Protein AF-0000000084639368 (afdb_homodimer)

Nearest PDB structures (foldseek):
  9b7y-assembly1_D  TM=9.014E-01  e=2.355E-37  Mycobacterium tuberculosis H37Rv
  6yj2-assembly1_A  TM=8.966E-01  e=6.363E-07  Mycobacterium tuberculosis H37Rv
  6yj2-assembly2_C  TM=8.628E-01  e=1.977E-06  Mycobacterium tuberculosis H37Rv
  4g12-assembly1_A  TM=8.521E-01  e=1.603E-05  Mycobacterium tuberculosis
  3him-assembly1_A  TM=7.710E-01  e=4.407E-04  Rhodococcus jostii

InterPro domains:
  IPR001647 DNA-binding HTH domain, TetR-type [PF00440] (1-29)
  IPR001647 DNA-binding HTH domain, TetR-type [PF00440] (187-233)
  IPR001647 DNA-binding HTH domain, TetR-type [PR00455] (187-200)
  IPR001647 DNA-binding HTH domain, TetR-type [PR00455] (208-231)
  IPR001647 DNA-binding HTH domain, TetR-type [PS50977] (1-37)
  IPR001647 DNA-binding HTH domain, TetR-type [PS50977] (181-241)
  IPR009057 Homedomain-like superfamily [SSF46689] (1-39)
  IPR009057 Homedomain-like superfamily [SSF46689] (183-251)
  IPR041490 HTH-type transcriptional repressor KstR2, C-terminal [PF17932] (254-338)
  IPR050109 HTH-type, TetR-like transcriptional regulator [PTHR30055] (1-151)

Foldseek 3Di:
DCLLCVLVVHHPVVLVVPAVDPQRSLLVLLVVLLVQLVVLQVPDDPDDHRDQAACLVSLLSNLVSLVVSLSSLLVCLARVLSHALVSVVVSVVSLVVSLVSLLSNLCNNPPDDDPLLSSLLSLLLVLLSSLSNVDDFDDDPVVSSVLSSLLSVLLSPQDFDDDWDFQDPVRVVVPVCVVDPDLLSLLLLLLLVCCLNNNLVVDALCNSCVSSVHDDPPSCVNPVGSLRSLLVLLVVLLVQLVVQLVVLVVVDDDLVSSLLSNLLSLLVSCLVCLSSLSCCSRVLVVHDPVSSVVSVVSVVVSLVSLLVSLCVVPVVQDSSSLSSLSSSLSSSSSVQSNVVSSSRTPPSSVSSSSSSVSSNNSVD/DCLLCVLVVHHPVVLVVPAVDPQRSLLVLLVVLLVQLVVLQVPDDPDDRRDQAACLVSLLSNLVSLVVSLSSLLVCLARVLSHALVSVVVSVVSLVVSLVSLLSNLCNNPPDDDPLLSSLLSLLLVLLSSLSNVDDFDDDPVVSSVLSSLLSVLLSPQDFDDDWDFQDPVRVVVPVCPPQPDLLSLLLLLLLVCCLNNNLVVDALCNSCVSSVHDDPVSCVNPVGSLRSLLVLLVVLLVQLVVQLVVLVVVDDDLVSSLLSNLLSLLVSCLVCLSSLSCCSRVLVVHDPVSSVVSVVSVVVSLVSLLVSLCVVPVVQDSSSLSSLSSSLSSSSSVQSNVVSSSRTPPSSVSSSSSSVSSNNSVD

Secondary structure (DSSP, 8-state):
-HHHHHHTTS-HHHHHHH-SSHHHHHHHHHHHHHHHHHHHH--STT-SS-----HHHHHHHHHHHHHHHHHHHHHHHHHGGGS-HHHHHHHHHHHHHHHHHHHHHHHHHSTT--HHHHHHHHHHHHHHHHGGGG------HHHHHHHHHHHHHHHHHPPP-S---B--TTT----GGGG--SHHHHHHHHHHHHHHHH-GGG--HHHHHHHHT--GGGHHHH-SSHHHHHHHHHHHHHHHHHHHHHHHHHH--SHHHHHHHHHHHHHHHHHH-HHHHHHHHHHGGGS-HHHHHHHHHHHHHHHHHHHHHHHHH-TTS-HHHHHHHHHHHHHHHHHHHHSGGGG-BTTHHHHHHHHHHHHHTTT-/-HHHHHHTTS-HHHHHHH-SSHHHHHHHHHHHHHHHHHHHH--STT-SS-----HHHHHHHHHHHHHHHHHHHHHHHHHGGG--HHHHHHHHHHHHHHHHHHHHHHHHHSTT--HHHHHHHHHHHHHHHHGGGG------HHHHHHHHHHHHHHHHHPPP-S---B--TTT----TTTT--SHHHHHHHHHHHHHHHH-TTT--HHHHHHHHT--GGGHHHH-SSHHHHHHHHHHHHHHHHHHHHHHHHHH--SHHHHHHHHHHHHHHHHHH-HHHHHHHHHSGGGS-HHHHHHHHHHHHHHHHHHHHHHHHH-TTS-HHHHHHHHHHHHHHHHHHHHSGGGS-BTTHHHHHHHHHHHHHTTT-

Structure (mmCIF, N/CA/C/O backbone):
data_AF-0000000084639368-model_v1
#
loop_
_entity.id
_entity.type
_entity.pdbx_description
1 polymer 'Bacterial regulatory s, tetR family protein'
#
loop_
_atom_site.group_PDB
_atom_site.id
_atom_site.type_symbol
_atom_site.label_atom_id
_atom_site.label_alt_id
_atom_site.label_comp_id
_atom_site.label_asym_id
_atom_site.label_entity_id
_atom_site.label_seq_id
_atom_site.pdbx_PDB_ins_code
_atom_site.Cartn_x
_atom_site.Cartn_y
_atom_site.Cartn_z
_atom_site.occupancy
_atom_site.B_iso_or_equiv
_atom_site.auth_seq_id
_atom_site.auth_comp_id
_atom_site.auth_asym_id
_atom_site.auth_atom_id
_atom_site.pdbx_PDB_model_num
ATOM 1 N N . MET A 1 1 ? 1.439 36.156 -8.523 1 49.81 1 MET A N 1
ATOM 2 C CA . MET A 1 1 ? 1.725 37.438 -7.883 1 49.81 1 MET A CA 1
ATOM 3 C C . MET A 1 1 ? 0.435 38.156 -7.48 1 49.81 1 MET A C 1
ATOM 5 O O . MET A 1 1 ? 0.338 38.688 -6.383 1 49.81 1 MET A O 1
ATOM 9 N N . GLU A 1 2 ? -0.408 38 -8.398 1 51.41 2 GLU A N 1
ATOM 10 C CA . GLU A 1 2 ? -1.67 38.656 -8.109 1 51.41 2 GLU A CA 1
ATOM 11 C C . GLU A 1 2 ? -2.393 38 -6.938 1 51.41 2 GLU A C 1
ATOM 13 O O . GLU A 1 2 ? -2.928 38.719 -6.07 1 51.41 2 GLU A O 1
ATOM 18 N N . ASP A 1 3 ? -2.277 36.844 -6.906 1 52.44 3 ASP A N 1
ATOM 19 C CA . ASP A 1 3 ? -2.971 36.094 -5.848 1 52.44 3 ASP A CA 1
ATOM 20 C C . ASP A 1 3 ? -2.307 36.344 -4.492 1 52.44 3 ASP A C 1
ATOM 22 O O . ASP A 1 3 ? -2.99 36.438 -3.473 1 52.44 3 ASP A O 1
ATOM 26 N N . ILE A 1 4 ? -1.056 36.531 -4.516 1 52.41 4 ILE A N 1
ATOM 27 C CA . ILE A 1 4 ? -0.31 36.906 -3.318 1 52.41 4 ILE A CA 1
ATOM 28 C C . ILE A 1 4 ? -0.675 38.344 -2.9 1 52.41 4 ILE A C 1
ATOM 30 O O . ILE A 1 4 ? -0.887 38.594 -1.716 1 52.41 4 ILE A O 1
ATOM 34 N N . ALA A 1 5 ? -0.692 39.156 -3.912 1 50.22 5 ALA A N 1
ATOM 35 C CA . ALA A 1 5 ? -1.058 40.562 -3.645 1 50.22 5 ALA A CA 1
ATOM 36 C C . ALA A 1 5 ? -2.445 40.625 -3.018 1 50.22 5 ALA A C 1
ATOM 38 O O . ALA A 1 5 ? -2.654 41.406 -2.061 1 50.22 5 ALA A O 1
ATOM 39 N N . GLU A 1 6 ? -3.246 39.812 -3.521 1 54.44 6 GLU A N 1
ATOM 40 C CA . GLU A 1 6 ? -4.625 39.844 -3.041 1 54.44 6 GLU A CA 1
ATOM 41 C C . GLU A 1 6 ? -4.723 39.281 -1.617 1 54.44 6 GLU A C 1
ATOM 43 O O . GLU A 1 6 ? -5.422 39.875 -0.779 1 54.44 6 GLU A O 1
ATOM 48 N N . ALA A 1 7 ? -3.986 38.406 -1.373 1 53.16 7 ALA A N 1
ATOM 49 C CA . ALA A 1 7 ? -4.043 37.75 -0.058 1 53.16 7 ALA A CA 1
ATOM 50 C C . ALA A 1 7 ? -3.365 38.625 0.999 1 53.16 7 ALA A C 1
ATOM 52 O O . ALA A 1 7 ? -3.773 38.625 2.162 1 53.16 7 ALA A O 1
ATOM 53 N N . ALA A 1 8 ? -2.414 39.375 0.598 1 49.22 8 ALA A N 1
ATOM 54 C CA . ALA A 1 8 ? -1.683 40.281 1.477 1 49.22 8 ALA A CA 1
ATOM 55 C C . ALA A 1 8 ? -2.387 41.625 1.578 1 49.22 8 ALA A C 1
ATOM 57 O O . ALA A 1 8 ? -1.978 42.5 2.355 1 49.22 8 ALA A O 1
ATOM 58 N N . GLY A 1 9 ? -3.516 41.719 0.864 1 48.72 9 GLY A N 1
ATOM 59 C CA . GLY A 1 9 ? -4.27 42.969 0.813 1 48.72 9 GLY A CA 1
ATOM 60 C C . GLY A 1 9 ? -3.516 44.094 0.137 1 48.72 9 GLY A C 1
ATOM 61 O O . GLY A 1 9 ? -3.699 45.281 0.48 1 48.72 9 GLY A O 1
ATOM 62 N N . VAL A 1 10 ? -2.479 43.875 -0.585 1 53.28 10 VAL A N 1
ATOM 63 C CA . VAL A 1 10 ? -1.751 44.906 -1.312 1 53.28 10 VAL A CA 1
ATOM 64 C C . VAL A 1 10 ? -1.916 44.688 -2.814 1 53.28 10 VAL A C 1
ATOM 66 O O . VAL A 1 10 ? -2.371 43.625 -3.254 1 53.28 10 VAL A O 1
ATOM 69 N N . THR A 1 11 ? -1.759 45.781 -3.582 1 50.56 11 THR A N 1
ATOM 70 C CA . THR A 1 11 ? -1.825 45.688 -5.035 1 50.56 11 THR A CA 1
ATOM 71 C C . THR A 1 11 ? -0.627 44.938 -5.586 1 50.56 11 THR A C 1
ATOM 73 O O . THR A 1 11 ? 0.441 44.906 -4.973 1 50.56 11 THR A O 1
ATOM 76 N N . ALA A 1 12 ? -0.665 44.094 -6.555 1 53.16 12 ALA A N 1
ATOM 77 C CA . ALA A 1 12 ? 0.416 43.375 -7.223 1 53.16 12 ALA A CA 1
ATOM 78 C C . ALA A 1 12 ? 1.595 44.312 -7.516 1 53.16 12 ALA A C 1
ATOM 80 O O . ALA A 1 12 ? 2.754 43.906 -7.371 1 53.16 12 ALA A O 1
ATOM 81 N N . ARG A 1 13 ? 1.402 45.5 -7.852 1 53.5 13 ARG A N 1
ATOM 82 C CA . ARG A 1 13 ? 2.383 46.5 -8.211 1 53.5 13 ARG A CA 1
ATOM 83 C C . ARG A 1 13 ? 3.215 46.906 -7.004 1 53.5 13 ARG A C 1
ATOM 85 O O . ARG A 1 13 ? 4.43 47.094 -7.117 1 53.5 13 ARG A O 1
ATOM 92 N N . ALA A 1 14 ? 2.654 47.031 -5.949 1 50.91 14 ALA A N 1
ATOM 93 C CA . ALA A 1 14 ? 3.359 47.406 -4.727 1 50.91 14 ALA A CA 1
ATOM 94 C C . ALA A 1 14 ? 4.258 46.281 -4.234 1 50.91 14 ALA A C 1
ATOM 96 O O . ALA A 1 14 ? 5.332 46.531 -3.684 1 50.91 14 ALA A O 1
ATOM 97 N N . LEU A 1 15 ? 3.754 45.125 -4.379 1 52.72 15 LEU A N 1
ATOM 98 C CA . LEU A 1 15 ? 4.527 43.938 -4.02 1 52.72 15 LEU A CA 1
ATOM 99 C C . LEU A 1 15 ? 5.773 43.812 -4.887 1 52.72 15 LEU A C 1
ATOM 101 O O . LEU A 1 15 ? 6.84 43.438 -4.402 1 52.72 15 LEU A O 1
ATOM 105 N N . TYR A 1 16 ? 5.633 44.25 -6.074 1 51.5 16 TYR A N 1
ATOM 106 C CA . TYR A 1 16 ? 6.77 44.219 -6.988 1 51.5 16 TYR A CA 1
ATOM 107 C C . TYR A 1 16 ? 7.824 45.25 -6.555 1 51.5 16 TYR A C 1
ATOM 109 O O . TYR A 1 16 ? 9.016 45.062 -6.836 1 51.5 16 TYR A O 1
ATOM 117 N N . ARG A 1 17 ? 7.414 46.312 -6.086 1 51.06 17 ARG A N 1
ATOM 118 C CA . ARG A 1 17 ? 8.352 47.406 -5.781 1 51.06 17 ARG A CA 1
ATOM 119 C C . ARG A 1 17 ? 9.203 47.062 -4.566 1 51.06 17 ARG A C 1
ATOM 121 O O . ARG A 1 17 ? 10.344 47.531 -4.453 1 51.06 17 ARG A O 1
ATOM 128 N N . HIS A 1 18 ? 8.68 46.406 -3.662 1 48.88 18 HIS A N 1
ATOM 129 C CA . HIS A 1 18 ? 9.414 46.188 -2.418 1 48.88 18 HIS A CA 1
ATOM 130 C C . HIS A 1 18 ? 10.133 44.844 -2.43 1 48.88 18 HIS A C 1
ATOM 132 O O . HIS A 1 18 ? 11.023 44.594 -1.615 1 48.88 18 HIS A O 1
ATOM 138 N N . TYR A 1 19 ? 9.586 43.938 -3.113 1 52.78 19 TYR A N 1
ATOM 139 C CA . TYR A 1 19 ? 10.258 42.656 -3.08 1 52.78 19 TYR A CA 1
ATOM 140 C C . TYR A 1 19 ? 10.789 42.281 -4.461 1 52.78 19 TYR A C 1
ATOM 142 O O . TYR A 1 19 ? 10.117 42.5 -5.469 1 52.78 19 TYR A O 1
ATOM 150 N N . ASP A 1 20 ? 12.07 42.156 -4.605 1 52.12 20 ASP A N 1
ATOM 151 C CA . ASP A 1 20 ? 12.82 41.906 -5.832 1 52.12 20 ASP A CA 1
ATOM 152 C C . ASP A 1 20 ? 12.227 40.75 -6.609 1 52.12 20 ASP A C 1
ATOM 154 O O . ASP A 1 20 ? 12.266 40.719 -7.84 1 52.12 20 ASP A O 1
ATOM 158 N N . ASN A 1 21 ? 11.852 39.625 -5.891 1 56 21 ASN A N 1
ATOM 159 C CA . ASN A 1 21 ? 11.312 38.469 -6.574 1 56 21 ASN A CA 1
ATOM 160 C C . ASN A 1 21 ? 10.312 37.719 -5.699 1 56 21 ASN A C 1
ATOM 162 O O . ASN A 1 21 ? 10.172 38.031 -4.516 1 56 21 ASN A O 1
ATOM 166 N N . LYS A 1 22 ? 9.391 37 -6.316 1 55.47 22 LYS A N 1
ATOM 167 C CA . LYS A 1 22 ? 8.32 36.25 -5.695 1 55.47 22 LYS A CA 1
ATOM 168 C C . LYS A 1 22 ? 8.836 35.438 -4.5 1 55.47 22 LYS A C 1
ATOM 170 O O . LYS A 1 22 ? 8.125 35.281 -3.5 1 55.47 22 LYS A O 1
ATOM 175 N N . GLN A 1 23 ? 9.977 35.156 -4.539 1 57.31 23 GLN A N 1
ATOM 176 C CA . GLN A 1 23 ? 10.578 34.344 -3.477 1 57.31 23 GLN A CA 1
ATOM 177 C C . GLN A 1 23 ? 10.82 35.188 -2.225 1 57.31 23 GLN A C 1
ATOM 179 O O . GLN A 1 23 ? 10.555 34.75 -1.107 1 57.31 23 GLN A O 1
ATOM 184 N N . ALA A 1 24 ? 11.25 36.375 -2.512 1 57.88 24 ALA A N 1
ATOM 185 C CA . ALA A 1 24 ? 11.539 37.281 -1.4 1 57.88 24 ALA A CA 1
ATOM 186 C C . ALA A 1 24 ? 10.266 37.688 -0.678 1 57.88 24 ALA A C 1
ATOM 188 O O . ALA A 1 24 ? 10.242 37.781 0.551 1 57.88 24 ALA A O 1
ATOM 189 N N . LEU A 1 25 ? 9.258 37.812 -1.46 1 56.66 25 LEU A N 1
ATOM 190 C CA . LEU A 1 25 ? 7.965 38.188 -0.885 1 56.66 25 LEU A CA 1
ATOM 191 C C . LEU A 1 25 ? 7.414 37.031 -0.031 1 56.66 25 LEU A C 1
ATOM 193 O O . LEU A 1 25 ? 6.895 37.281 1.062 1 56.66 25 LEU A O 1
ATOM 197 N N . LEU A 1 26 ? 7.617 35.906 -0.521 1 60.5 26 LEU A N 1
ATOM 198 C CA . LEU A 1 26 ? 7.16 34.75 0.216 1 60.5 26 LEU A CA 1
ATOM 199 C C . LEU A 1 26 ? 7.938 34.562 1.518 1 60.5 26 LEU A C 1
ATOM 201 O O . LEU A 1 26 ? 7.348 34.344 2.574 1 60.5 26 LEU A O 1
ATOM 205 N N . ALA A 1 27 ? 9.18 34.781 1.402 1 63.47 27 ALA A N 1
ATOM 206 C CA . ALA A 1 27 ? 10.023 34.688 2.594 1 63.47 27 ALA A CA 1
ATOM 207 C C . ALA A 1 27 ? 9.609 35.719 3.639 1 63.47 27 ALA A C 1
ATOM 209 O O . ALA A 1 27 ? 9.547 35.406 4.832 1 63.47 27 ALA A O 1
ATOM 210 N N . GLU A 1 28 ? 9.289 36.781 3.143 1 62.78 28 GLU A N 1
ATOM 211 C CA . GLU A 1 28 ? 8.906 37.844 4.051 1 62.78 28 GLU A CA 1
ATOM 212 C C . GLU A 1 28 ? 7.543 37.594 4.68 1 62.78 28 GLU A C 1
ATOM 214 O O . GLU A 1 28 ? 7.328 37.875 5.855 1 62.78 28 GLU A O 1
ATOM 219 N N . ALA A 1 29 ? 6.719 37.031 3.893 1 61.78 29 ALA A N 1
ATOM 220 C CA . ALA A 1 29 ? 5.395 36.688 4.41 1 61.78 29 ALA A CA 1
ATOM 221 C C . ALA A 1 29 ? 5.492 35.656 5.512 1 61.78 29 ALA A C 1
ATOM 223 O O . ALA A 1 29 ? 4.824 35.75 6.543 1 61.78 29 ALA A O 1
ATOM 224 N N . ILE A 1 30 ? 6.309 34.812 5.25 1 65.81 30 ILE A N 1
ATOM 225 C CA . ILE A 1 30 ? 6.52 33.75 6.234 1 65.81 30 ILE A CA 1
ATOM 226 C C . ILE A 1 30 ? 7.152 34.312 7.496 1 65.81 30 ILE A C 1
ATOM 228 O O . ILE A 1 30 ? 6.734 34 8.609 1 65.81 30 ILE A O 1
ATOM 232 N N . ARG A 1 31 ? 8.055 35.219 7.262 1 67.69 31 ARG A N 1
ATOM 233 C CA . ARG A 1 31 ? 8.734 35.844 8.398 1 67.69 31 ARG A CA 1
ATOM 234 C C . ARG A 1 31 ? 7.773 36.688 9.211 1 67.69 31 ARG A C 1
ATOM 236 O O . ARG A 1 31 ? 7.832 36.688 10.445 1 67.69 31 ARG A O 1
ATOM 243 N N . THR A 1 32 ? 6.941 37.281 8.484 1 63.69 32 THR A N 1
ATOM 244 C CA . THR A 1 32 ? 5.949 38.125 9.164 1 63.69 32 THR A CA 1
ATOM 245 C C . THR A 1 32 ? 5.008 37.281 10.008 1 63.69 32 THR A C 1
ATOM 247 O O . THR A 1 32 ? 4.68 37.625 11.141 1 63.69 32 THR A O 1
ATOM 250 N N . GLY A 1 33 ? 4.566 36.219 9.406 1 64.94 33 GLY A N 1
ATOM 251 C CA . GLY A 1 33 ? 3.742 35.281 10.164 1 64.94 33 GLY A CA 1
ATOM 252 C C . GLY A 1 33 ? 4.441 34.719 11.383 1 64.94 33 GLY A C 1
ATOM 253 O O . GLY A 1 33 ? 3.85 34.625 12.453 1 64.94 33 GLY A O 1
ATOM 254 N N . GLN A 1 34 ? 5.676 34.5 11.148 1 69.56 34 GLN A N 1
ATOM 255 C CA . GLN A 1 34 ? 6.469 33.969 12.25 1 69.56 34 GLN A CA 1
ATOM 256 C C . GLN A 1 34 ? 6.676 35.031 13.336 1 69.56 34 GLN A C 1
ATOM 258 O O . GLN A 1 34 ? 6.676 34.719 14.523 1 69.56 34 GLN A O 1
ATOM 263 N N . ASP A 1 35 ? 6.855 36.188 12.898 1 68.12 35 ASP A N 1
ATOM 264 C CA . ASP A 1 35 ? 7.031 37.281 13.844 1 68.12 35 ASP A CA 1
ATOM 265 C C . ASP A 1 35 ? 5.785 37.469 14.703 1 68.12 35 ASP A C 1
ATOM 267 O O . ASP A 1 35 ? 5.883 37.812 15.883 1 68.12 35 ASP A O 1
ATOM 271 N N . GLN A 1 36 ? 4.711 37.188 14.086 1 69.31 36 GLN A N 1
ATOM 272 C CA . GLN A 1 36 ? 3.463 37.281 14.836 1 69.31 36 GLN A CA 1
ATOM 273 C C . GLN A 1 36 ? 3.414 36.281 15.969 1 69.31 36 GLN A C 1
ATOM 275 O O . GLN A 1 36 ? 2.953 36.594 17.078 1 69.31 36 GLN A O 1
ATOM 280 N N . TYR A 1 37 ? 3.877 35.188 15.734 1 70.69 37 TYR A N 1
ATOM 281 C CA . TYR A 1 37 ? 3.916 34.156 16.766 1 70.69 37 TYR A CA 1
ATOM 282 C C . TYR A 1 37 ? 4.906 34.531 17.875 1 70.69 37 TYR A C 1
ATOM 284 O O . TYR A 1 37 ? 4.637 34.312 19.062 1 70.69 37 TYR A O 1
ATOM 292 N N . GLN A 1 38 ? 6 35.062 17.422 1 68.06 38 GLN A N 1
ATOM 293 C CA . GLN A 1 38 ? 7.004 35.469 18.391 1 68.06 38 GLN A CA 1
ATOM 294 C C . GLN A 1 38 ? 6.523 36.656 19.234 1 68.06 38 GLN A C 1
ATOM 296 O O . GLN A 1 38 ? 6.762 36.719 20.438 1 68.06 38 GLN A O 1
ATOM 301 N N . SER A 1 39 ? 5.84 37.531 18.578 1 63.53 39 SER A N 1
ATOM 302 C CA . SER A 1 39 ? 5.32 38.688 19.266 1 63.53 39 SER A CA 1
ATOM 303 C C . SER A 1 39 ? 4.242 38.312 20.281 1 63.53 39 SER A C 1
ATOM 305 O O . SER A 1 39 ? 4.148 38.906 21.359 1 63.53 39 SER A O 1
ATOM 307 N N . ALA A 1 40 ? 3.469 37.406 19.828 1 64.44 40 ALA A N 1
ATOM 308 C CA . ALA A 1 40 ? 2.408 36.969 20.734 1 64.44 40 ALA A CA 1
ATOM 309 C C . ALA A 1 40 ? 2.99 36.375 22.016 1 64.44 40 ALA A C 1
ATOM 311 O O . ALA A 1 40 ? 2.369 36.469 23.078 1 64.44 40 ALA A O 1
ATOM 312 N N . ARG A 1 41 ? 4.086 35.906 21.875 1 62.06 41 ARG A N 1
ATOM 313 C CA . ARG A 1 41 ? 4.723 35.344 23.062 1 62.06 41 ARG A CA 1
ATOM 314 C C . ARG A 1 41 ? 5.438 36.406 23.875 1 62.06 41 ARG A C 1
ATOM 316 O O . ARG A 1 41 ? 5.68 36.219 25.062 1 62.06 41 ARG A O 1
ATOM 323 N N . ARG A 1 42 ? 5.742 37.562 23.203 1 57.72 42 ARG A N 1
ATOM 324 C CA . ARG A 1 42 ? 6.449 38.656 23.891 1 57.72 42 ARG A CA 1
ATOM 325 C C . ARG A 1 42 ? 5.48 39.531 24.672 1 57.72 42 ARG A C 1
ATOM 327 O O . ARG A 1 42 ? 4.527 40.062 24.109 1 57.72 42 ARG A O 1
ATOM 334 N N . LEU A 1 43 ? 4.84 39.062 25.875 1 47.88 43 LEU A N 1
ATOM 335 C CA . LEU A 1 43 ? 3.891 39.875 26.656 1 47.88 43 LEU A CA 1
ATOM 336 C C . LEU A 1 43 ? 4.367 41.312 26.781 1 47.88 43 LEU A C 1
ATOM 338 O O . LEU A 1 43 ? 3.553 42.25 26.859 1 47.88 43 LEU A O 1
ATOM 342 N N . THR A 1 44 ? 5.559 41.688 27.484 1 41.19 44 THR A N 1
ATOM 343 C CA . THR A 1 44 ? 5.934 43.031 27.875 1 41.19 44 THR A CA 1
ATOM 344 C C . THR A 1 44 ? 6.926 43.625 26.875 1 41.19 44 THR A C 1
ATOM 346 O O . THR A 1 44 ? 7.918 43 26.516 1 41.19 44 THR A O 1
ATOM 349 N N . GLU A 1 45 ? 6.617 44.75 26.359 1 41.03 45 GLU A N 1
ATOM 350 C CA . GLU A 1 45 ? 7.457 45.688 25.641 1 41.03 45 GLU A CA 1
ATOM 351 C C . GLU A 1 45 ? 8.734 46 26.422 1 41.03 45 GLU A C 1
ATOM 353 O O . GLU A 1 45 ? 8.68 46.375 27.594 1 41.03 45 GLU A O 1
ATOM 358 N N . GLY A 1 46 ? 9.984 45.531 26.047 1 43.94 46 GLY A N 1
ATOM 359 C CA . GLY A 1 46 ? 11.281 45.812 26.641 1 43.94 46 GLY A CA 1
ATOM 360 C C . GLY A 1 46 ? 12 44.562 27.141 1 43.94 46 GLY A C 1
ATOM 361 O O . GLY A 1 46 ? 13.148 44.656 27.578 1 43.94 46 GLY A O 1
ATOM 362 N N . GLU A 1 47 ? 11.25 43.594 27.828 1 49.09 47 GLU A N 1
ATOM 363 C CA . GLU A 1 47 ? 11.961 42.5 28.484 1 49.09 47 GLU A CA 1
ATOM 364 C C . GLU A 1 47 ? 12.477 41.469 27.469 1 49.09 47 GLU A C 1
ATOM 366 O O . GLU A 1 47 ? 11.828 41.25 26.453 1 49.09 47 GLU A O 1
ATOM 371 N N . GLN A 1 48 ? 13.898 41.094 27.391 1 52.12 48 GLN A N 1
ATOM 372 C CA . GLN A 1 48 ? 14.672 40.219 26.531 1 52.12 48 GLN A CA 1
ATOM 373 C C . GLN A 1 48 ? 13.875 38.969 26.172 1 52.12 48 GLN A C 1
ATOM 375 O O . GLN A 1 48 ? 13.727 38.625 25 1 52.12 48 GLN A O 1
ATOM 380 N N . GLU A 1 49 ? 14.133 37.75 26.812 1 55.84 49 GLU A N 1
ATOM 381 C CA . GLU A 1 49 ? 13.531 36.469 26.469 1 55.84 49 GLU A CA 1
ATOM 382 C C . GLU A 1 49 ? 12.242 36.219 27.25 1 55.84 49 GLU A C 1
ATOM 384 O O . GLU A 1 49 ? 12.219 36.344 28.484 1 55.84 49 GLU A O 1
ATOM 389 N N . PRO A 1 50 ? 11.023 36.438 26.688 1 59.34 50 PRO A N 1
ATOM 390 C CA . PRO A 1 50 ? 9.766 36.219 27.391 1 59.34 50 PRO A CA 1
ATOM 391 C C . PRO A 1 50 ? 9.797 35 28.297 1 59.34 50 PRO A C 1
ATOM 393 O O . PRO A 1 50 ? 10.43 34 27.953 1 59.34 50 PRO A O 1
ATOM 396 N N . THR A 1 51 ? 9.555 35.188 29.656 1 72.12 51 THR A N 1
ATOM 397 C CA . THR A 1 51 ? 9.406 34.062 30.578 1 72.12 51 THR A CA 1
ATOM 398 C C . THR A 1 51 ? 8.312 33.125 30.094 1 72.12 51 THR A C 1
ATOM 400 O O . THR A 1 51 ? 7.199 33.562 29.797 1 72.12 51 THR A O 1
ATOM 403 N N . PRO A 1 52 ? 8.602 31.891 29.828 1 79.69 52 PRO A N 1
ATOM 404 C CA . PRO A 1 52 ? 7.617 30.922 29.344 1 79.69 52 PRO A CA 1
ATOM 405 C C . PRO A 1 52 ? 6.426 30.766 30.297 1 79.69 52 PRO A C 1
ATOM 407 O O . PRO A 1 52 ? 6.59 30.828 31.516 1 79.69 52 PRO A O 1
ATOM 410 N N . ARG A 1 53 ? 5.234 30.828 29.875 1 89.81 53 ARG A N 1
ATOM 411 C CA . ARG A 1 53 ? 3.977 30.609 30.578 1 89.81 53 ARG A CA 1
ATOM 412 C C . ARG A 1 53 ? 3.354 29.281 30.188 1 89.81 53 ARG A C 1
ATOM 414 O O . ARG A 1 53 ? 3.684 28.719 29.141 1 89.81 53 ARG A O 1
ATOM 421 N N . PRO A 1 54 ? 2.539 28.781 31.172 1 94.5 54 PRO A N 1
ATOM 422 C CA . PRO A 1 54 ? 1.838 27.547 30.797 1 94.5 54 PRO A CA 1
ATOM 423 C C . PRO A 1 54 ? 1.031 27.688 29.516 1 94.5 54 PRO A C 1
ATOM 425 O O . PRO A 1 54 ? 0.563 28.797 29.203 1 94.5 54 PRO A O 1
ATOM 428 N N . LEU A 1 55 ? 0.938 26.641 28.797 1 95.31 55 LEU A N 1
ATOM 429 C CA . LEU A 1 55 ? 0.29 26.656 27.484 1 95.31 55 LEU A CA 1
ATOM 430 C C . LEU A 1 55 ? -1.115 27.25 27.578 1 95.31 55 LEU A C 1
ATOM 432 O O . LEU A 1 55 ? -1.549 27.984 26.703 1 95.31 55 LEU A O 1
ATOM 436 N N . SER A 1 56 ? -1.876 26.938 28.688 1 95.69 56 SER A N 1
ATOM 437 C CA . SER A 1 56 ? -3.246 27.406 28.859 1 95.69 56 SER A CA 1
ATOM 438 C C . SER A 1 56 ? -3.309 28.922 28.875 1 95.69 56 SER A C 1
ATOM 440 O O . SER A 1 56 ? -4.309 29.516 28.453 1 95.69 56 SER A O 1
ATOM 442 N N . VAL A 1 57 ? -2.254 29.531 29.266 1 92.94 57 VAL A N 1
ATOM 443 C CA . VAL A 1 57 ? -2.189 30.984 29.359 1 92.94 57 VAL A CA 1
ATOM 444 C C . VAL A 1 57 ? -1.713 31.578 28.031 1 92.94 57 VAL A C 1
ATOM 446 O O . VAL A 1 57 ? -2.193 32.625 27.594 1 92.94 57 VAL A O 1
ATOM 449 N N . ASP A 1 58 ? -0.801 30.906 27.406 1 90.75 58 ASP A N 1
ATOM 450 C CA . ASP A 1 58 ? -0.167 31.391 26.188 1 90.75 58 ASP A CA 1
ATOM 451 C C . ASP A 1 58 ? -1.057 31.156 24.969 1 90.75 58 ASP A C 1
ATOM 453 O O . ASP A 1 58 ? -0.924 31.844 23.953 1 90.75 58 ASP A O 1
ATOM 457 N N . LEU A 1 59 ? -1.872 30.203 25.016 1 93.12 59 LEU A N 1
ATOM 458 C CA . LEU A 1 59 ? -2.568 29.672 23.859 1 93.12 59 LEU A CA 1
ATOM 459 C C . LEU A 1 59 ? -3.482 30.719 23.234 1 93.12 59 LEU A C 1
ATOM 461 O O . LEU A 1 59 ? -3.576 30.812 22 1 93.12 59 LEU A O 1
ATOM 465 N N . PRO A 1 60 ? -4.23 31.531 24.031 1 91.81 60 PRO A N 1
ATOM 466 C CA . PRO A 1 60 ? -5.09 32.562 23.422 1 91.81 60 PRO A CA 1
ATOM 467 C C . PRO A 1 60 ? -4.316 33.5 22.516 1 91.81 60 PRO A C 1
ATOM 469 O O . PRO A 1 60 ? -4.785 33.812 21.422 1 91.81 60 PRO A O 1
ATOM 472 N N . ASP A 1 61 ? -3.143 33.844 22.906 1 87.19 61 ASP A N 1
ATOM 473 C CA . ASP A 1 61 ? -2.316 34.719 22.094 1 87.19 61 ASP A CA 1
ATOM 474 C C . ASP A 1 61 ? -1.809 34 20.844 1 87.19 61 ASP A C 1
ATOM 476 O O . ASP A 1 61 ? -1.749 34.594 19.766 1 87.19 61 ASP A O 1
ATOM 480 N N . LEU A 1 62 ? -1.411 32.812 21.031 1 87.94 62 LEU A N 1
ATOM 481 C CA . LEU A 1 62 ? -0.936 32.031 19.906 1 87.94 62 LEU A CA 1
ATOM 482 C C . LEU A 1 62 ? -2.049 31.812 18.875 1 87.94 62 LEU A C 1
ATOM 484 O O . LEU A 1 62 ? -1.809 31.859 17.672 1 87.94 62 LEU A O 1
ATOM 488 N N . ILE A 1 63 ? -3.205 31.531 19.359 1 90.94 63 ILE A N 1
ATOM 489 C CA . ILE A 1 63 ? -4.355 31.328 18.484 1 90.94 63 ILE A CA 1
ATOM 490 C C . ILE A 1 63 ? -4.66 32.625 17.719 1 90.94 63 ILE A C 1
ATOM 492 O O . ILE A 1 63 ? -4.922 32.594 16.516 1 90.94 63 ILE A O 1
ATOM 496 N N . ALA A 1 64 ? -4.625 33.719 18.406 1 85.38 64 ALA A N 1
ATOM 497 C CA . ALA A 1 64 ? -4.852 35 17.766 1 85.38 64 ALA A CA 1
ATOM 498 C C . ALA A 1 64 ? -3.834 35.25 16.656 1 85.38 64 ALA A C 1
ATOM 500 O O . ALA A 1 64 ? -4.184 35.75 15.57 1 85.38 64 ALA A O 1
ATOM 501 N N . ALA A 1 65 ? -2.621 34.938 16.938 1 82.12 65 ALA A N 1
ATOM 502 C CA . ALA A 1 65 ? -1.567 35.062 15.938 1 82.12 65 ALA A CA 1
ATOM 503 C C . ALA A 1 65 ? -1.821 34.188 14.734 1 82.12 65 ALA A C 1
ATOM 505 O O . ALA A 1 65 ? -1.604 34.594 13.586 1 82.12 65 ALA A O 1
ATOM 506 N N . ALA A 1 66 ? -2.229 32.969 14.992 1 83.25 66 ALA A N 1
ATOM 507 C CA . ALA A 1 66 ? -2.492 32 13.93 1 83.25 66 ALA A CA 1
ATOM 508 C C . ALA A 1 66 ? -3.641 32.469 13.039 1 83.25 66 ALA A C 1
ATOM 510 O O . ALA A 1 66 ? -3.578 32.344 11.812 1 83.25 66 ALA A O 1
ATOM 511 N N . VAL A 1 67 ? -4.66 32.938 13.641 1 80.38 67 VAL A N 1
ATOM 512 C CA . VAL A 1 67 ? -5.832 33.406 12.906 1 80.38 67 VAL A CA 1
ATOM 513 C C . VAL A 1 67 ? -5.457 34.625 12.062 1 80.38 67 VAL A C 1
ATOM 515 O O . VAL A 1 67 ? -5.887 34.75 10.914 1 80.38 67 VAL A O 1
ATOM 518 N N . ALA A 1 68 ? -4.633 35.438 12.602 1 74.38 68 ALA A N 1
ATOM 519 C CA . ALA A 1 68 ? -4.211 36.656 11.914 1 74.38 68 ALA A CA 1
ATOM 520 C C . ALA A 1 68 ? -3.289 36.312 10.742 1 74.38 68 ALA A C 1
ATOM 522 O O . ALA A 1 68 ? -3.268 37.031 9.742 1 74.38 68 ALA A O 1
ATOM 523 N N . SER A 1 69 ? -2.564 35.281 10.844 1 70.62 69 SER A N 1
ATOM 524 C CA . SER A 1 69 ? -1.573 34.938 9.828 1 70.62 69 SER A CA 1
ATOM 525 C C . SER A 1 69 ? -2.121 33.875 8.852 1 70.62 69 SER A C 1
ATOM 527 O O . SER A 1 69 ? -1.403 33.438 7.957 1 70.62 69 SER A O 1
ATOM 529 N N . ARG A 1 70 ? -3.273 33.469 9.008 1 66.94 70 ARG A N 1
ATOM 530 C CA . ARG A 1 70 ? -3.863 32.406 8.203 1 66.94 70 ARG A CA 1
ATOM 531 C C . ARG A 1 70 ? -3.66 32.656 6.715 1 66.94 70 ARG A C 1
ATOM 533 O O . ARG A 1 70 ? -3.32 31.75 5.961 1 66.94 70 ARG A O 1
ATOM 540 N N . SER A 1 71 ? -3.85 33.812 6.426 1 59.47 71 SER A N 1
ATOM 541 C CA . SER A 1 71 ? -3.711 34.156 5.016 1 59.47 71 SER A CA 1
ATOM 542 C C . SER A 1 71 ? -2.271 34 4.543 1 59.47 71 SER A C 1
ATOM 544 O O . SER A 1 71 ? -2.031 33.656 3.385 1 59.47 71 SER A O 1
ATOM 546 N N . LEU A 1 72 ? -1.393 34.125 5.445 1 57.69 72 LEU A N 1
ATOM 547 C CA . LEU A 1 72 ? 0.024 34.031 5.113 1 57.69 72 LEU A CA 1
ATOM 548 C C . LEU A 1 72 ? 0.431 32.562 4.953 1 57.69 72 LEU A C 1
ATOM 550 O O . LEU A 1 72 ? 1.247 32.25 4.09 1 57.69 72 LEU A O 1
ATOM 554 N N . THR A 1 73 ? -0.16 31.734 5.828 1 56.44 73 THR A N 1
ATOM 555 C CA . THR A 1 73 ? 0.173 30.312 5.809 1 56.44 73 THR A CA 1
ATOM 556 C C . THR A 1 73 ? -0.244 29.672 4.488 1 56.44 73 THR A C 1
ATOM 558 O O . THR A 1 73 ? 0.482 28.844 3.934 1 56.44 73 THR A O 1
ATOM 561 N N . VAL A 1 74 ? -1.388 30 4.102 1 53.09 74 VAL A N 1
ATOM 562 C CA . VAL A 1 74 ? -1.864 29.469 2.828 1 53.09 74 VAL A CA 1
ATOM 563 C C . VAL A 1 74 ? -0.895 29.859 1.713 1 53.09 74 VAL A C 1
ATOM 565 O O . VAL A 1 74 ? -0.575 29.031 0.853 1 53.09 74 VAL A O 1
ATOM 568 N N . LEU A 1 75 ? -0.446 31.031 1.847 1 50.44 75 LEU A N 1
ATOM 569 C CA . LEU A 1 75 ? 0.499 31.516 0.845 1 50.44 75 LEU A CA 1
ATOM 570 C C . LEU A 1 75 ? 1.831 30.781 0.957 1 50.44 75 LEU A C 1
ATOM 572 O O . LEU A 1 75 ? 2.441 30.438 -0.057 1 50.44 75 LEU A O 1
ATOM 576 N N . SER A 1 76 ? 2.207 30.531 2.184 1 51.41 76 SER A N 1
ATOM 577 C CA . SER A 1 76 ? 3.506 29.938 2.477 1 51.41 76 SER A CA 1
ATOM 578 C C . SER A 1 76 ? 3.568 28.484 2.012 1 51.41 76 SER A C 1
ATOM 580 O O . SER A 1 76 ? 4.602 28.031 1.517 1 51.41 76 SER A O 1
ATOM 582 N N . GLN A 1 77 ? 2.6 27.812 2.41 1 50.34 77 GLN A N 1
ATOM 583 C CA . GLN A 1 77 ? 2.621 26.406 2.055 1 50.34 77 GLN A CA 1
ATOM 584 C C . GLN A 1 77 ? 2.693 26.219 0.542 1 50.34 77 GLN A C 1
ATOM 586 O O . GLN A 1 77 ? 3.396 25.328 0.054 1 50.34 77 GLN A O 1
ATOM 591 N N . ARG A 1 78 ? 1.95 27.094 -0.111 1 46.97 78 ARG A N 1
ATOM 592 C CA . ARG A 1 78 ? 1.902 26.969 -1.565 1 46.97 78 ARG A CA 1
ATOM 593 C C . ARG A 1 78 ? 3.178 27.516 -2.199 1 46.97 78 ARG A C 1
ATOM 595 O O . ARG A 1 78 ? 3.621 27.031 -3.238 1 46.97 78 ARG A O 1
ATOM 602 N N . GLU A 1 79 ? 3.729 28.484 -1.462 1 47.09 79 GLU A N 1
ATOM 603 C CA . GLU A 1 79 ? 4.758 29.219 -2.195 1 47.09 79 GLU A CA 1
ATOM 604 C C . GLU A 1 79 ? 6.125 29.062 -1.534 1 47.09 79 GLU A C 1
ATOM 606 O O . GLU A 1 79 ? 7.094 29.703 -1.938 1 47.09 79 GLU A O 1
ATOM 611 N N . ALA A 1 80 ? 6.203 28.281 -0.494 1 50.78 80 ALA A N 1
ATOM 612 C CA . ALA A 1 80 ? 7.461 28.109 0.225 1 50.78 80 ALA A CA 1
ATOM 613 C C . ALA A 1 80 ? 8.555 27.594 -0.704 1 50.78 80 ALA A C 1
ATOM 615 O O . ALA A 1 80 ? 9.742 27.781 -0.438 1 50.78 80 ALA A O 1
ATOM 616 N N . ARG A 1 81 ? 8.133 26.969 -1.741 1 48.22 81 ARG A N 1
ATOM 617 C CA . ARG A 1 81 ? 9.031 26.328 -2.701 1 48.22 81 ARG A CA 1
ATOM 618 C C . ARG A 1 81 ? 9.945 27.359 -3.359 1 48.22 81 ARG A C 1
ATOM 620 O O . ARG A 1 81 ? 11.008 27.016 -3.885 1 48.22 81 ARG A O 1
ATOM 627 N N . TYR A 1 82 ? 9.422 28.641 -3.328 1 52.66 82 TYR A N 1
ATOM 628 C CA . TYR A 1 82 ? 10.172 29.625 -4.082 1 52.66 82 TYR A CA 1
ATOM 629 C C . TYR A 1 82 ? 11.25 30.266 -3.219 1 52.66 82 TYR A C 1
ATOM 631 O O . TYR A 1 82 ? 11.953 31.188 -3.662 1 52.66 82 TYR A O 1
ATOM 639 N N . LEU A 1 83 ? 11.344 29.641 -2.123 1 60.53 83 LEU A N 1
ATOM 640 C CA . LEU A 1 83 ? 12.375 30.219 -1.258 1 60.53 83 LEU A CA 1
ATOM 641 C C . LEU A 1 83 ? 13.75 29.656 -1.612 1 60.53 83 LEU A C 1
ATOM 643 O O . LEU A 1 83 ? 13.859 28.5 -2.057 1 60.53 83 LEU A O 1
ATOM 647 N N . ASN A 1 84 ? 14.641 30.516 -1.782 1 61.69 84 ASN A N 1
ATOM 648 C CA . ASN A 1 84 ? 16 30.031 -1.924 1 61.69 84 ASN A CA 1
ATOM 649 C C . ASN A 1 84 ? 16.453 29.234 -0.699 1 61.69 84 ASN A C 1
ATOM 651 O O . ASN A 1 84 ? 15.758 29.219 0.32 1 61.69 84 ASN A O 1
ATOM 655 N N . ASP A 1 85 ? 17.469 28.453 -0.889 1 63.34 85 ASP A N 1
ATOM 656 C CA . ASP A 1 85 ? 17.953 27.547 0.146 1 63.34 85 ASP A CA 1
ATOM 657 C C . ASP A 1 85 ? 18.172 28.297 1.464 1 63.34 85 ASP A C 1
ATOM 659 O O . ASP A 1 85 ? 17.812 27.797 2.531 1 63.34 85 ASP A O 1
ATOM 663 N N . ALA A 1 86 ? 18.734 29.375 1.298 1 64.38 86 ALA A N 1
ATOM 664 C CA . ALA A 1 86 ? 19.031 30.141 2.502 1 64.38 86 ALA A CA 1
ATOM 665 C C . ALA A 1 86 ? 17.75 30.531 3.234 1 64.38 86 ALA A C 1
ATOM 667 O O . ALA A 1 86 ? 17.672 30.438 4.461 1 64.38 86 ALA A O 1
ATOM 668 N N . ASP A 1 87 ? 16.812 30.844 2.381 1 68.38 87 ASP A N 1
ATOM 669 C CA . ASP A 1 87 ? 15.539 31.25 2.973 1 68.38 87 ASP A CA 1
ATOM 670 C C . ASP A 1 87 ? 14.812 30.047 3.576 1 68.38 87 ASP A C 1
ATOM 672 O O . ASP A 1 87 ? 14.18 30.156 4.629 1 68.38 87 ASP A O 1
ATOM 676 N N . ARG A 1 88 ? 15.016 28.938 2.977 1 68.25 88 ARG A N 1
ATOM 677 C CA . ARG A 1 88 ? 14.398 27.719 3.494 1 68.25 88 ARG A CA 1
ATOM 678 C C . ARG A 1 88 ? 14.992 27.344 4.848 1 68.25 88 ARG A C 1
ATOM 680 O O . ARG A 1 88 ? 14.258 26.953 5.766 1 68.25 88 ARG A O 1
ATOM 687 N N . ILE A 1 89 ? 16.234 27.469 4.863 1 69.06 89 ILE A N 1
ATOM 688 C CA . ILE A 1 89 ? 16.922 27.141 6.109 1 69.06 89 ILE A CA 1
ATOM 689 C C . ILE A 1 89 ? 16.469 28.109 7.215 1 69.06 89 ILE A C 1
ATOM 691 O O . ILE A 1 89 ? 16.219 27.672 8.344 1 69.06 89 ILE A O 1
ATOM 695 N N . GLU A 1 90 ? 16.391 29.312 6.801 1 70.69 90 GLU A N 1
ATOM 696 C CA . GLU A 1 90 ? 15.977 30.312 7.781 1 70.69 90 GLU A CA 1
ATOM 697 C C . GLU A 1 90 ? 14.547 30.078 8.242 1 70.69 90 GLU A C 1
ATOM 699 O O . GLU A 1 90 ? 14.242 30.219 9.43 1 70.69 90 GLU A O 1
ATOM 704 N N . VAL A 1 91 ? 13.68 29.75 7.34 1 69.62 91 VAL A N 1
ATOM 705 C CA . VAL A 1 91 ? 12.289 29.469 7.668 1 69.62 91 VAL A CA 1
ATOM 706 C C . VAL A 1 91 ? 12.203 28.266 8.609 1 69.62 91 VAL A C 1
ATOM 708 O O . VAL A 1 91 ? 11.484 28.312 9.609 1 69.62 91 VAL A O 1
ATOM 711 N N . ARG A 1 92 ? 12.953 27.328 8.273 1 69.88 92 ARG A N 1
ATOM 712 C CA . ARG A 1 92 ? 12.961 26.125 9.109 1 69.88 92 ARG A CA 1
ATOM 713 C C . ARG A 1 92 ? 13.477 26.453 10.516 1 69.88 92 ARG A C 1
ATOM 715 O O . ARG A 1 92 ? 12.938 25.938 11.5 1 69.88 92 ARG A O 1
ATOM 722 N N . ARG A 1 93 ? 14.492 27.234 10.57 1 73.69 93 ARG A N 1
ATOM 723 C CA . ARG A 1 93 ? 15.047 27.625 11.859 1 73.69 93 ARG A CA 1
ATOM 724 C C . ARG A 1 93 ? 14.016 28.375 12.695 1 73.69 93 ARG A C 1
ATOM 726 O O . ARG A 1 93 ? 13.906 28.141 13.906 1 73.69 93 ARG A O 1
ATOM 733 N N . ARG A 1 94 ? 13.32 29.172 12.078 1 72 94 ARG A N 1
ATOM 734 C CA . ARG A 1 94 ? 12.32 29.969 12.789 1 72 94 ARG A CA 1
ATOM 735 C C . ARG A 1 94 ? 11.164 29.094 13.258 1 72 94 ARG A C 1
ATOM 737 O O . ARG A 1 94 ? 10.641 29.281 14.359 1 72 94 ARG A O 1
ATOM 744 N N . ILE A 1 95 ? 10.773 28.203 12.43 1 75.5 95 ILE A N 1
ATOM 745 C CA . ILE A 1 95 ? 9.734 27.266 12.836 1 75.5 95 ILE A CA 1
ATOM 746 C C . ILE A 1 95 ? 10.195 26.484 14.062 1 75.5 95 ILE A C 1
ATOM 748 O O . ILE A 1 95 ? 9.438 26.328 15.031 1 75.5 95 ILE A O 1
ATOM 752 N N . ASN A 1 96 ? 11.375 26.094 14.047 1 78 96 ASN A N 1
ATOM 753 C CA . ASN A 1 96 ? 11.914 25.344 15.172 1 78 96 ASN A CA 1
ATOM 754 C C . ASN A 1 96 ? 11.938 26.188 16.453 1 78 96 ASN A C 1
ATOM 756 O O . ASN A 1 96 ? 11.68 25.672 17.531 1 78 96 ASN A O 1
ATOM 760 N N . ALA A 1 97 ? 12.273 27.391 16.234 1 78.94 97 ALA A N 1
ATOM 761 C CA . ALA A 1 97 ? 12.305 28.281 17.375 1 78.94 97 ALA A CA 1
ATOM 762 C C . ALA A 1 97 ? 10.906 28.469 17.969 1 78.94 97 ALA A C 1
ATOM 764 O O . ALA A 1 97 ? 10.734 28.5 19.188 1 78.94 97 ALA A O 1
ATOM 765 N N . ILE A 1 98 ? 9.992 28.609 17.094 1 81.12 98 ILE A N 1
ATOM 766 C CA . ILE A 1 98 ? 8.602 28.75 17.531 1 81.12 98 ILE A CA 1
ATOM 767 C C . ILE A 1 98 ? 8.148 27.5 18.266 1 81.12 98 ILE A C 1
ATOM 769 O O . ILE A 1 98 ? 7.559 27.578 19.344 1 81.12 98 ILE A O 1
ATOM 773 N N . VAL A 1 99 ? 8.445 26.391 17.719 1 87.5 99 VAL A N 1
ATOM 774 C CA . VAL A 1 99 ? 8.047 25.109 18.312 1 87.5 99 VAL A CA 1
ATOM 775 C C . VAL A 1 99 ? 8.766 24.922 19.656 1 87.5 99 VAL A C 1
ATOM 777 O O . VAL A 1 99 ? 8.188 24.391 20.609 1 87.5 99 VAL A O 1
ATOM 780 N N . ALA A 1 100 ? 10.016 25.391 19.719 1 87.38 100 ALA A N 1
ATOM 781 C CA . ALA A 1 100 ? 10.758 25.297 20.969 1 87.38 100 ALA A CA 1
ATOM 782 C C . ALA A 1 100 ? 10.078 26.125 22.062 1 87.38 100 ALA A C 1
ATOM 784 O O . ALA A 1 100 ? 10.047 25.703 23.219 1 87.38 100 ALA A O 1
ATOM 785 N N . GLY A 1 101 ? 9.641 27.266 21.688 1 86.62 101 GLY A N 1
ATOM 786 C CA . GLY A 1 101 ? 8.883 28.062 22.641 1 86.62 101 GLY A CA 1
ATOM 787 C C . GLY A 1 101 ? 7.605 27.391 23.109 1 86.62 101 GLY A C 1
ATOM 788 O O . GLY A 1 101 ? 7.277 27.438 24.297 1 86.62 101 GLY A O 1
ATOM 789 N N . MET A 1 102 ? 6.93 26.812 22.203 1 91.25 102 MET A N 1
ATOM 790 C CA . MET A 1 102 ? 5.707 26.094 22.547 1 91.25 102 MET A CA 1
ATOM 791 C C . MET A 1 102 ? 6.016 24.891 23.438 1 91.25 102 MET A C 1
ATOM 793 O O . MET A 1 102 ? 5.215 24.547 24.312 1 91.25 102 MET A O 1
ATOM 797 N N . ARG A 1 103 ? 7.125 24.297 23.172 1 93.88 103 ARG A N 1
ATOM 798 C CA . ARG A 1 103 ? 7.543 23.156 23.984 1 93.88 103 ARG A CA 1
ATOM 799 C C . ARG A 1 103 ? 7.707 23.562 25.453 1 93.88 103 ARG A C 1
ATOM 801 O O . ARG A 1 103 ? 7.316 22.828 26.359 1 93.88 103 ARG A O 1
ATOM 808 N N . GLU A 1 104 ? 8.258 24.688 25.672 1 93.44 104 GLU A N 1
ATOM 809 C CA . GLU A 1 104 ? 8.414 25.203 27.031 1 93.44 104 GLU A CA 1
ATOM 810 C C . GLU A 1 104 ? 7.055 25.406 27.703 1 93.44 104 GLU A C 1
ATOM 812 O O . GLU A 1 104 ? 6.879 25.062 28.875 1 93.44 104 GLU A O 1
ATOM 817 N N . SER A 1 105 ? 6.152 25.969 26.953 1 93.94 105 SER A N 1
ATOM 818 C CA . SER A 1 105 ? 4.809 26.172 27.469 1 93.94 105 SER A CA 1
ATOM 819 C C . SER A 1 105 ? 4.125 24.844 27.781 1 93.94 105 SER A C 1
ATOM 821 O O . SER A 1 105 ? 3.395 24.734 28.766 1 93.94 105 SER A O 1
ATOM 823 N N . VAL A 1 106 ? 4.352 23.844 26.938 1 96.38 106 VAL A N 1
ATOM 824 C CA . VAL A 1 106 ? 3.781 22.516 27.141 1 96.38 106 VAL A CA 1
ATOM 825 C C . VAL A 1 106 ? 4.336 21.891 28.422 1 96.38 106 VAL A C 1
ATOM 827 O O . VAL A 1 106 ? 3.592 21.297 29.203 1 96.38 106 VAL A O 1
ATOM 830 N N . LEU A 1 107 ? 5.613 22.062 28.672 1 95.69 107 LEU A N 1
ATOM 831 C CA . LEU A 1 107 ? 6.258 21.5 29.844 1 95.69 107 LEU A CA 1
ATOM 832 C C . LEU A 1 107 ? 5.719 22.125 31.125 1 95.69 107 LEU A C 1
ATOM 834 O O . LEU A 1 107 ? 5.621 21.469 32.156 1 95.69 107 LEU A O 1
ATOM 838 N N . LEU A 1 108 ? 5.418 23.375 31.047 1 95.06 108 LEU A N 1
ATOM 839 C CA . LEU A 1 108 ? 4.848 24.062 32.188 1 95.06 108 LEU A CA 1
ATOM 840 C C . LEU A 1 108 ? 3.412 23.609 32.438 1 95.06 108 LEU A C 1
ATOM 842 O O . LEU A 1 108 ? 2.969 23.547 33.594 1 95.06 108 LEU A O 1
ATOM 846 N N . GLU A 1 109 ? 2.686 23.328 31.375 1 95.94 109 GLU A N 1
ATOM 847 C CA . GLU A 1 109 ? 1.305 22.875 31.484 1 95.94 109 GLU A CA 1
ATOM 848 C C . GLU A 1 109 ? 1.238 21.438 31.984 1 95.94 109 GLU A C 1
ATOM 850 O O . GLU A 1 109 ? 0.35 21.078 32.75 1 95.94 109 GLU A O 1
ATOM 855 N N . VAL A 1 110 ? 2.08 20.547 31.453 1 96.81 110 VAL A N 1
ATOM 856 C CA . VAL A 1 110 ? 2.168 19.141 31.812 1 96.81 110 VAL A CA 1
ATOM 857 C C . VAL A 1 110 ? 3.596 18.797 32.25 1 96.81 110 VAL A C 1
ATOM 859 O O . VAL A 1 110 ? 4.359 18.219 31.469 1 96.81 110 VAL A O 1
ATOM 862 N N . PRO A 1 111 ? 3.844 18.953 33.531 1 94.81 111 PRO A N 1
ATOM 863 C CA . PRO A 1 111 ? 5.203 18.672 34 1 94.81 111 PRO A CA 1
ATOM 864 C C . PRO A 1 111 ? 5.551 17.188 33.969 1 94.81 111 PRO A C 1
ATOM 866 O O . PRO A 1 111 ? 4.672 16.344 34.125 1 94.81 111 PRO A O 1
ATOM 869 N N . GLY A 1 112 ? 6.832 16.859 33.75 1 94.12 112 GLY A N 1
ATOM 870 C CA . GLY A 1 112 ? 7.301 15.484 33.844 1 94.12 112 GLY A CA 1
ATOM 871 C C . GLY A 1 112 ? 7.469 14.82 32.469 1 94.12 112 GLY A C 1
ATOM 872 O O . GLY A 1 112 ? 7.945 13.688 32.375 1 94.12 112 GLY A O 1
ATOM 873 N N . LEU A 1 113 ? 7.047 15.484 31.406 1 95.62 113 LEU A N 1
ATOM 874 C CA . LEU A 1 113 ? 7.238 14.922 30.078 1 95.62 113 LEU A CA 1
ATOM 875 C C . LEU A 1 113 ? 8.719 14.859 29.719 1 95.62 113 LEU A C 1
ATOM 877 O O . LEU A 1 113 ? 9.477 15.773 30.047 1 95.62 113 LEU A O 1
ATOM 881 N N . SER A 1 114 ? 9.125 13.734 29.156 1 93.88 114 SER A N 1
ATOM 882 C CA . SER A 1 114 ? 10.477 13.664 28.609 1 93.88 114 SER A CA 1
ATOM 883 C C . SER A 1 114 ? 10.672 14.664 27.484 1 93.88 114 SER A C 1
ATOM 885 O O . SER A 1 114 ? 9.703 15.203 26.953 1 93.88 114 SER A O 1
ATOM 887 N N . PRO A 1 115 ? 11.898 14.977 27.062 1 92.06 115 PRO A N 1
ATOM 888 C CA . PRO A 1 115 ? 12.164 15.906 25.969 1 92.06 115 PRO A CA 1
ATOM 889 C C . PRO A 1 115 ? 11.492 15.492 24.656 1 92.06 115 PRO A C 1
ATOM 891 O O . PRO A 1 115 ? 10.898 16.328 23.969 1 92.06 115 PRO A O 1
ATOM 894 N N . ALA A 1 116 ? 11.484 14.203 24.359 1 92.69 116 ALA A N 1
ATOM 895 C CA . ALA A 1 116 ? 10.867 13.734 23.125 1 92.69 116 ALA A CA 1
ATOM 896 C C . ALA A 1 116 ? 9.352 13.859 23.172 1 92.69 116 ALA A C 1
ATOM 898 O O . ALA A 1 116 ? 8.711 14.258 22.203 1 92.69 116 ALA A O 1
ATOM 899 N N . HIS A 1 117 ? 8.836 13.547 24.281 1 96.19 117 HIS A N 1
ATOM 900 C CA . HIS A 1 117 ? 7.387 13.625 24.438 1 96.19 117 HIS A CA 1
ATOM 901 C C . HIS A 1 117 ? 6.902 15.07 24.375 1 96.19 117 HIS A C 1
ATOM 903 O O . HIS A 1 117 ? 5.887 15.359 23.734 1 96.19 117 HIS A O 1
ATOM 909 N N . SER A 1 118 ? 7.621 15.969 25.062 1 96.19 118 SER A N 1
ATOM 910 C CA . SER A 1 118 ? 7.23 17.375 25.047 1 96.19 118 SER A CA 1
ATOM 911 C C . SER A 1 118 ? 7.375 17.984 23.656 1 96.19 118 SER A C 1
ATOM 913 O O . SER A 1 118 ? 6.57 18.828 23.25 1 96.19 118 SER A O 1
ATOM 915 N N . GLU A 1 119 ? 8.359 17.594 22.922 1 94.38 119 GLU A N 1
ATOM 916 C CA . GLU A 1 119 ? 8.547 18.094 21.562 1 94.38 119 GLU A CA 1
ATOM 917 C C . GLU A 1 119 ? 7.422 17.641 20.641 1 94.38 119 GLU A C 1
ATOM 919 O O . GLU A 1 119 ? 6.922 18.422 19.828 1 94.38 119 GLU A O 1
ATOM 924 N N . LEU A 1 120 ? 7.047 16.359 20.734 1 96 120 LEU A N 1
ATOM 925 C CA . LEU A 1 120 ? 5.938 15.859 19.922 1 96 120 LEU A CA 1
ATOM 926 C C . LEU A 1 120 ? 4.664 16.656 20.203 1 96 120 LEU A C 1
ATOM 928 O O . LEU A 1 120 ? 3.934 17.016 19.281 1 96 120 LEU A O 1
ATOM 932 N N . ARG A 1 121 ? 4.414 16.953 21.453 1 97.5 121 ARG A N 1
ATOM 933 C CA . ARG A 1 121 ? 3.227 17.719 21.812 1 97.5 121 ARG A CA 1
ATOM 934 C C . ARG A 1 121 ? 3.334 19.156 21.344 1 97.5 121 ARG A C 1
ATOM 936 O O . ARG A 1 121 ? 2.34 19.766 20.922 1 97.5 121 ARG A O 1
ATOM 943 N N . ALA A 1 122 ? 4.535 19.703 21.406 1 95.62 122 ALA A N 1
ATOM 944 C CA . ALA A 1 122 ? 4.754 21.047 20.891 1 95.62 122 ALA A CA 1
ATOM 945 C C . ALA A 1 122 ? 4.469 21.109 19.391 1 95.62 122 ALA A C 1
ATOM 947 O O . ALA A 1 122 ? 3.855 22.062 18.906 1 95.62 122 ALA A O 1
ATOM 948 N N . TRP A 1 123 ? 4.902 20.109 18.703 1 94.12 123 TRP A N 1
ATOM 949 C CA . TRP A 1 123 ? 4.621 20.031 17.266 1 94.12 123 TRP A CA 1
ATOM 950 C C . TRP A 1 123 ? 3.121 19.891 17.016 1 94.12 123 TRP A C 1
ATOM 952 O O . TRP A 1 123 ? 2.592 20.453 16.062 1 94.12 123 TRP A O 1
ATOM 962 N N . ALA A 1 124 ? 2.488 19.094 17.828 1 97 124 ALA A N 1
ATOM 963 C CA . ALA A 1 124 ? 1.042 18.938 17.688 1 97 124 ALA A CA 1
ATOM 964 C C . ALA A 1 124 ? 0.331 20.281 17.859 1 97 124 ALA A C 1
ATOM 966 O O . ALA A 1 124 ? -0.56 20.625 17.062 1 97 124 ALA A O 1
ATOM 967 N N . VAL A 1 125 ? 0.726 21.031 18.828 1 95.06 125 VAL A N 1
ATOM 968 C CA . VAL A 1 125 ? 0.154 22.344 19.062 1 95.06 125 VAL A CA 1
ATOM 969 C C . VAL A 1 125 ? 0.435 23.266 17.875 1 95.06 125 VAL A C 1
ATOM 971 O O . VAL A 1 125 ? -0.481 23.875 17.328 1 95.06 125 VAL A O 1
ATOM 974 N N . SER A 1 126 ? 1.658 23.281 17.484 1 90.88 126 SER A N 1
ATOM 975 C CA . SER A 1 126 ? 2.064 24.125 16.359 1 90.88 126 SER A CA 1
ATOM 976 C C . SER A 1 126 ? 1.293 23.766 15.094 1 90.88 126 SER A C 1
ATOM 978 O O . SER A 1 126 ? 0.754 24.656 14.422 1 90.88 126 SER A O 1
ATOM 980 N N . SER A 1 127 ? 1.26 22.484 14.766 1 91.12 127 SER A N 1
ATOM 981 C CA . SER A 1 127 ? 0.595 22.031 13.555 1 91.12 127 SER A CA 1
ATOM 982 C C . SER A 1 127 ? -0.9 22.328 13.594 1 91.12 127 SER A C 1
ATOM 984 O O . SER A 1 127 ? -1.506 22.641 12.57 1 91.12 127 SER A O 1
ATOM 986 N N . THR A 1 128 ? -1.482 22.156 14.75 1 93.5 128 THR A N 1
ATOM 987 C CA . THR A 1 128 ? -2.896 22.484 14.906 1 93.5 128 THR A CA 1
ATOM 988 C C . THR A 1 128 ? -3.158 23.953 14.57 1 93.5 128 THR A C 1
ATOM 990 O O . THR A 1 128 ? -4.109 24.266 13.852 1 93.5 128 THR A O 1
ATOM 993 N N . LEU A 1 129 ? -2.322 24.797 15.016 1 88.81 129 LEU A N 1
ATOM 994 C CA . LEU A 1 129 ? -2.479 26.234 14.781 1 88.81 129 LEU A CA 1
ATOM 995 C C . LEU A 1 129 ? -2.189 26.578 13.32 1 88.81 129 LEU A C 1
ATOM 997 O O . LEU A 1 129 ? -2.92 27.359 12.711 1 88.81 129 LEU A O 1
ATOM 1001 N N . THR A 1 130 ? -1.223 25.969 12.805 1 82.06 130 THR A N 1
ATOM 1002 C CA . THR A 1 130 ? -0.799 26.328 11.453 1 82.06 130 THR A CA 1
ATOM 1003 C C . THR A 1 130 ? -1.663 25.625 10.406 1 82.06 130 THR A C 1
ATOM 1005 O O . THR A 1 130 ? -1.675 26.031 9.242 1 82.06 130 THR A O 1
ATOM 1008 N N . SER A 1 131 ? -2.367 24.594 10.82 1 85.06 131 SER A N 1
ATOM 1009 C CA . SER A 1 131 ? -3.227 23.875 9.883 1 85.06 131 SER A CA 1
ATOM 1010 C C . SER A 1 131 ? -4.328 24.781 9.344 1 85.06 131 SER A C 1
ATOM 1012 O O . SER A 1 131 ? -4.945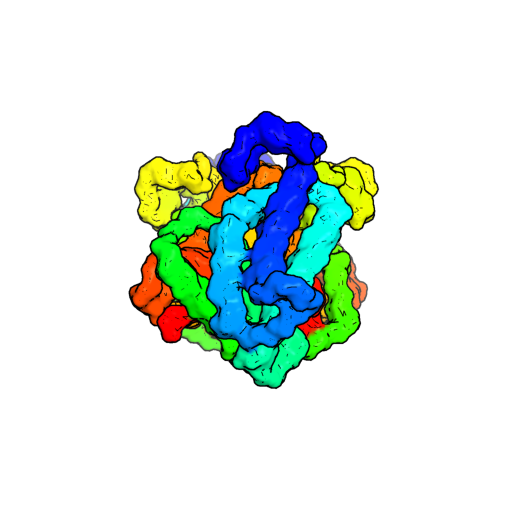 24.469 8.32 1 85.06 131 SER A O 1
ATOM 1014 N N . LEU A 1 132 ? -4.598 25.875 9.969 1 75.75 132 LEU A N 1
ATOM 1015 C CA . LEU A 1 132 ? -5.621 26.828 9.555 1 75.75 132 LEU A CA 1
ATOM 1016 C C . LEU A 1 132 ? -5.344 27.344 8.148 1 75.75 132 LEU A C 1
ATOM 1018 O O . LEU A 1 132 ? -6.266 27.766 7.445 1 75.75 132 LEU A O 1
ATOM 1022 N N . GLY A 1 133 ? -4.18 27.25 7.816 1 67.69 133 GLY A N 1
ATOM 1023 C CA . GLY A 1 133 ? -3.812 27.719 6.492 1 67.69 133 GLY A CA 1
ATOM 1024 C C . GLY A 1 133 ? -4.121 26.734 5.391 1 67.69 133 GLY A C 1
ATOM 1025 O O . GLY A 1 133 ? -4.043 27.062 4.207 1 67.69 133 GLY A O 1
ATOM 1026 N N . ARG A 1 134 ? -4.539 25.578 5.777 1 65.69 134 ARG A N 1
ATOM 1027 C CA . ARG A 1 134 ? -4.703 24.5 4.797 1 65.69 134 ARG A CA 1
ATOM 1028 C C . ARG A 1 134 ? -6.16 24.375 4.359 1 65.69 134 ARG A C 1
ATOM 1030 O O . ARG A 1 134 ? -6.512 23.469 3.609 1 65.69 134 ARG A O 1
ATOM 1037 N N . HIS A 1 135 ? -6.934 25.25 4.938 1 62.97 135 HIS A N 1
ATOM 1038 C CA . HIS A 1 135 ? -8.336 25.219 4.523 1 62.97 135 HIS A CA 1
ATOM 1039 C C . HIS A 1 135 ? -8.977 26.594 4.629 1 62.97 135 HIS A C 1
ATOM 1041 O O . HIS A 1 135 ? -8.43 27.484 5.27 1 62.97 135 HIS A O 1
ATOM 1047 N N . SER A 1 136 ? -10.055 26.688 3.92 1 61.94 136 SER A N 1
ATOM 1048 C CA . SER A 1 136 ? -10.781 27.953 3.877 1 61.94 136 SER A CA 1
ATOM 1049 C C . SER A 1 136 ? -12 27.922 4.789 1 61.94 136 SER A C 1
ATOM 1051 O O . SER A 1 136 ? -12.953 28.672 4.582 1 61.94 136 SER A O 1
ATOM 1053 N N . LEU A 1 137 ? -11.891 27.141 5.691 1 68 137 LEU A N 1
ATOM 1054 C CA . LEU A 1 137 ? -13.055 26.984 6.551 1 68 137 LEU A CA 1
ATOM 1055 C C . LEU A 1 137 ? -13.258 28.203 7.438 1 68 137 LEU A C 1
ATOM 1057 O O . LEU A 1 137 ? -12.281 28.828 7.867 1 68 137 LEU A O 1
ATOM 1061 N N . THR A 1 138 ? -14.578 28.562 7.535 1 70.38 138 THR A N 1
ATOM 1062 C CA . THR A 1 138 ? -14.883 29.719 8.359 1 70.38 138 THR A CA 1
ATOM 1063 C C . THR A 1 138 ? -15.789 29.344 9.523 1 70.38 138 THR A C 1
ATOM 1065 O O . THR A 1 138 ? -16.797 28.656 9.328 1 70.38 138 THR A O 1
ATOM 1068 N N . LEU A 1 139 ? -15.336 29.484 10.625 1 76.88 139 LEU A N 1
ATOM 1069 C CA . LEU A 1 139 ? -16.078 29.453 11.883 1 76.88 139 LEU A CA 1
ATOM 1070 C C . LEU A 1 139 ? -16.125 30.844 12.523 1 76.88 139 LEU A C 1
ATOM 1072 O O . LEU A 1 139 ? -15.211 31.641 12.32 1 76.88 139 LEU A O 1
ATOM 1076 N N . PRO A 1 140 ? -17.328 30.984 13.234 1 82.94 140 PRO A N 1
ATOM 1077 C CA . PRO A 1 140 ? -17.281 32.219 14.039 1 82.94 140 PRO A CA 1
ATOM 1078 C C . PRO A 1 140 ? -16.016 32.312 14.891 1 82.94 140 PRO A C 1
ATOM 1080 O O . PRO A 1 140 ? -15.516 31.281 15.375 1 82.94 140 PRO A O 1
ATOM 1083 N N . ALA A 1 141 ? -15.508 33.438 15.008 1 83.31 141 ALA A N 1
ATOM 1084 C CA . ALA A 1 141 ? -14.195 33.688 15.617 1 83.31 141 ALA A CA 1
ATOM 1085 C C . ALA A 1 141 ? -14.102 33.062 17 1 83.31 141 ALA A C 1
ATOM 1087 O O . ALA A 1 141 ? -13.109 32.406 17.312 1 83.31 141 ALA A O 1
ATOM 1088 N N . GLU A 1 142 ? -15.141 33.219 17.766 1 88.19 142 GLU A N 1
ATOM 1089 C CA . GLU A 1 142 ? -15.109 32.688 19.125 1 88.19 142 GLU A CA 1
ATOM 1090 C C . GLU A 1 142 ? -15.133 31.172 19.125 1 88.19 142 GLU A C 1
ATOM 1092 O O . GLU A 1 142 ? -14.445 30.531 19.938 1 88.19 142 GLU A O 1
ATOM 1097 N N . GLU A 1 143 ? -15.891 30.609 18.25 1 90.25 143 GLU A N 1
ATOM 1098 C CA . GLU A 1 143 ? -15.969 29.156 18.141 1 90.25 143 GLU A CA 1
ATOM 1099 C C . GLU A 1 143 ? -14.656 28.578 17.641 1 90.25 143 GLU A C 1
ATOM 1101 O O . GLU A 1 143 ? -14.219 27.516 18.109 1 90.25 143 GLU A O 1
ATOM 1106 N N . LEU A 1 144 ? -14.109 29.266 16.672 1 90.94 144 LEU A N 1
ATOM 1107 C CA . LEU A 1 144 ? -12.82 28.828 16.141 1 90.94 144 LEU A CA 1
ATOM 1108 C C . LEU A 1 144 ? -11.758 28.812 17.234 1 90.94 144 LEU A C 1
ATOM 1110 O O . LEU A 1 144 ? -11.016 27.844 17.391 1 90.94 144 LEU A O 1
ATOM 1114 N N . LYS A 1 145 ? -11.711 29.906 18 1 91.31 145 LYS A N 1
ATOM 1115 C CA . LYS A 1 145 ? -10.734 30.031 19.078 1 91.31 145 LYS A CA 1
ATOM 1116 C C . LYS A 1 145 ? -10.922 28.906 20.094 1 91.31 145 LYS A C 1
ATOM 1118 O O . LYS A 1 145 ? -9.945 28.312 20.562 1 91.31 145 LYS A O 1
ATOM 1123 N N . GLU A 1 146 ? -12.164 28.641 20.406 1 93.81 146 GLU A N 1
ATOM 1124 C CA . GLU A 1 146 ? -12.461 27.609 21.391 1 93.81 146 GLU A CA 1
ATOM 1125 C C . GLU A 1 146 ? -12.055 26.219 20.891 1 93.81 146 GLU A C 1
ATOM 1127 O O . GLU A 1 146 ? -11.5 25.422 21.656 1 93.81 146 GLU A O 1
ATOM 1132 N N . ARG A 1 147 ? -12.336 25.953 19.609 1 93.56 147 ARG A N 1
ATOM 1133 C CA . ARG A 1 147 ? -12.016 24.641 19.031 1 93.56 147 ARG A CA 1
ATOM 1134 C C . ARG A 1 147 ? -10.508 24.438 18.969 1 93.56 147 ARG A C 1
ATOM 1136 O O . ARG A 1 147 ? -10.016 23.344 19.266 1 93.56 147 ARG A O 1
ATOM 1143 N N . LEU A 1 148 ? -9.82 25.469 18.578 1 94 148 LEU A N 1
ATOM 1144 C CA . LEU A 1 148 ? -8.367 25.375 18.5 1 94 148 LEU A CA 1
ATOM 1145 C C . LEU A 1 148 ? -7.762 25.203 19.891 1 94 148 LEU A C 1
ATOM 1147 O O . LEU A 1 148 ? -6.832 24.406 20.062 1 94 148 LEU A O 1
ATOM 1151 N N . TYR A 1 149 ? -8.344 25.969 20.812 1 95.75 149 TYR A N 1
ATOM 1152 C CA . TYR A 1 149 ? -7.859 25.859 22.188 1 95.75 149 TYR A CA 1
ATOM 1153 C C . TYR A 1 149 ? -8.016 24.438 22.719 1 95.75 149 TYR A C 1
ATOM 1155 O O . TYR A 1 149 ? -7.066 23.859 23.25 1 95.75 149 TYR A O 1
ATOM 1163 N N . GLN A 1 150 ? -9.18 23.906 22.547 1 96.69 150 GLN A N 1
ATOM 1164 C CA . GLN A 1 150 ? -9.461 22.562 23.047 1 96.69 150 GLN A CA 1
ATOM 1165 C C . GLN A 1 150 ? -8.578 21.531 22.359 1 96.69 150 GLN A C 1
ATOM 1167 O O . GLN A 1 150 ? -8.086 20.594 23 1 96.69 150 GLN A O 1
ATOM 1172 N N . ALA A 1 151 ? -8.43 21.656 21.047 1 97.31 151 ALA A N 1
ATOM 1173 C CA . ALA A 1 151 ? -7.617 20.703 20.297 1 97.31 151 ALA A CA 1
ATOM 1174 C C . ALA A 1 151 ? -6.16 20.75 20.734 1 97.31 151 ALA A C 1
ATOM 1176 O O . ALA A 1 151 ? -5.535 19.703 20.953 1 97.31 151 ALA A O 1
ATOM 1177 N N . CYS A 1 152 ? -5.609 21.969 20.922 1 97.38 152 CYS A N 1
ATOM 1178 C CA . CYS A 1 152 ? -4.227 22.125 21.359 1 97.38 152 CYS A CA 1
ATOM 1179 C C . CYS A 1 152 ? -4.02 21.578 22.766 1 97.38 152 CYS A C 1
ATOM 1181 O O . CYS A 1 152 ? -3.037 20.875 23.016 1 97.38 152 CYS A O 1
ATOM 1183 N N . MET A 1 153 ? -4.93 21.891 23.641 1 97.62 153 MET A N 1
ATOM 1184 C CA . MET A 1 153 ? -4.816 21.422 25.016 1 97.62 153 MET A CA 1
ATOM 1185 C C . MET A 1 153 ? -4.926 19.906 25.078 1 97.62 153 MET A C 1
ATOM 1187 O O . MET A 1 153 ? -4.211 19.266 25.859 1 97.62 153 MET A O 1
ATOM 1191 N N . ALA A 1 154 ? -5.871 19.375 24.312 1 97.75 154 ALA A N 1
ATOM 1192 C CA . ALA A 1 154 ? -6.004 17.922 24.266 1 97.75 154 ALA A CA 1
ATOM 1193 C C . ALA A 1 154 ? -4.707 17.266 23.812 1 97.75 154 ALA A C 1
ATOM 1195 O O . ALA A 1 154 ? -4.285 16.25 24.375 1 97.75 154 ALA A O 1
ATOM 1196 N N . ALA A 1 155 ? -4.09 17.812 22.781 1 97.75 155 ALA A N 1
ATOM 1197 C CA . ALA A 1 155 ? -2.822 17.281 22.281 1 97.75 155 ALA A CA 1
ATOM 1198 C C . ALA A 1 155 ? -1.733 17.359 23.344 1 97.75 155 ALA A C 1
ATOM 1200 O O . ALA A 1 155 ? -1.021 16.391 23.578 1 97.75 155 ALA A O 1
ATOM 1201 N N . ALA A 1 156 ? -1.634 18.5 24 1 97.5 156 ALA A N 1
ATOM 1202 C CA . ALA A 1 156 ? -0.586 18.734 24.984 1 97.5 156 ALA A CA 1
ATOM 1203 C C . ALA A 1 156 ? -0.75 17.812 26.188 1 97.5 156 ALA A C 1
ATOM 1205 O O . ALA A 1 156 ? 0.238 17.375 26.781 1 97.5 156 ALA A O 1
ATOM 1206 N N . ARG A 1 157 ? -1.964 17.516 26.531 1 97.12 157 ARG A N 1
ATOM 1207 C CA . ARG A 1 157 ? -2.246 16.797 27.766 1 97.12 157 ARG A CA 1
ATOM 1208 C C . ARG A 1 157 ? -2.373 15.297 27.516 1 97.12 157 ARG A C 1
ATOM 1210 O O . ARG A 1 157 ? -2.635 14.523 28.438 1 97.12 157 ARG A O 1
ATOM 1217 N N . THR A 1 158 ? -2.24 14.859 26.281 1 97.31 158 THR A N 1
ATOM 1218 C CA . THR A 1 158 ? -2.289 13.43 26 1 97.31 158 THR A CA 1
ATOM 1219 C C . THR A 1 158 ? -1.211 12.688 26.781 1 97.31 158 THR A C 1
ATOM 1221 O O . THR A 1 158 ? -0.025 13.008 26.672 1 97.31 158 THR A O 1
ATOM 1224 N N . PRO A 1 159 ? -1.56 11.711 27.547 1 96 159 PRO A N 1
ATOM 1225 C CA . PRO A 1 159 ? -0.553 10.953 28.297 1 96 159 PRO A CA 1
ATOM 1226 C C . PRO A 1 159 ? 0.38 10.156 27.391 1 96 159 PRO A C 1
ATOM 1228 O O . PRO A 1 159 ? -0.056 9.625 26.375 1 96 159 PRO A O 1
ATOM 1231 N N . PRO A 1 160 ? 1.637 10.094 27.781 1 95.69 160 PRO A N 1
ATOM 1232 C CA . PRO A 1 160 ? 2.541 9.242 27 1 95.69 160 PRO A CA 1
ATOM 1233 C C . PRO A 1 160 ? 2.109 7.777 27 1 95.69 160 PRO A C 1
ATOM 1235 O O . PRO A 1 160 ? 1.681 7.246 28.031 1 95.69 160 PRO A O 1
ATOM 1238 N N . VAL A 1 161 ? 2.234 7.145 25.891 1 93.75 161 VAL A N 1
ATOM 1239 C CA . VAL A 1 161 ? 1.744 5.777 25.766 1 93.75 161 VAL A CA 1
ATOM 1240 C C . VAL A 1 161 ? 2.922 4.805 25.75 1 93.75 161 VAL A C 1
ATOM 1242 O O . VAL A 1 161 ? 2.77 3.629 26.078 1 93.75 161 VAL A O 1
ATOM 1245 N N . CYS A 1 162 ? 4.02 5.25 25.344 1 89.31 162 CYS A N 1
ATOM 1246 C CA . CYS A 1 162 ? 5.195 4.391 25.297 1 89.31 162 CYS A CA 1
ATOM 1247 C C . CYS A 1 162 ? 6.465 5.176 25.594 1 89.31 162 CYS A C 1
ATOM 1249 O O . CYS A 1 162 ? 6.449 6.406 25.594 1 89.31 162 CYS A O 1
ATOM 1251 N N . GLU A 1 163 ? 7.422 4.402 25.922 1 89.06 163 GLU A N 1
ATOM 1252 C CA . GLU A 1 163 ? 8.742 5.016 26.031 1 89.06 163 GLU A CA 1
ATOM 1253 C C . GLU A 1 163 ? 9.359 5.238 24.656 1 89.06 163 GLU A C 1
ATOM 1255 O O . GLU A 1 163 ? 9.227 4.398 23.766 1 89.06 163 GLU A O 1
ATOM 1260 N N . LEU A 1 164 ? 9.797 6.387 24.453 1 89.94 164 LEU A N 1
ATOM 1261 C CA . LEU A 1 164 ? 10.438 6.707 23.188 1 89.94 164 LEU A CA 1
ATOM 1262 C C . LEU A 1 164 ? 11.945 6.469 23.266 1 89.94 164 LEU A C 1
ATOM 1264 O O . LEU A 1 164 ? 12.703 7.375 23.609 1 89.94 164 LEU A O 1
ATOM 1268 N N . GLU A 1 165 ? 12.266 5.266 22.922 1 85.25 165 GLU A N 1
ATOM 1269 C CA . GLU A 1 165 ? 13.672 4.883 22.891 1 85.25 165 GLU A CA 1
ATOM 1270 C C . GLU A 1 165 ? 14.273 5.129 21.5 1 85.25 165 GLU A C 1
ATOM 1272 O O . GLU A 1 165 ? 13.711 4.703 20.5 1 85.25 165 GLU A O 1
ATOM 1277 N N . PRO A 1 166 ? 15.352 5.883 21.5 1 83.88 166 PRO A N 1
ATOM 1278 C CA . PRO A 1 166 ? 15.969 6.113 20.188 1 83.88 166 PRO A CA 1
ATOM 1279 C C . PRO A 1 166 ? 16.344 4.816 19.469 1 83.88 166 PRO A C 1
ATOM 1281 O O . PRO A 1 166 ? 16.75 3.852 20.125 1 83.88 166 PRO A O 1
ATOM 1284 N N . LEU A 1 167 ? 15.984 4.828 18.234 1 77.69 167 LEU A N 1
ATOM 1285 C CA . LEU A 1 167 ? 16.391 3.689 17.422 1 77.69 167 LEU A CA 1
ATOM 1286 C C . LEU A 1 167 ? 17.891 3.686 17.188 1 77.69 167 LEU A C 1
ATOM 1288 O O . LEU A 1 167 ? 18.516 4.746 17.047 1 77.69 167 LEU A O 1
ATOM 1292 N N . GLY A 1 168 ? 18.594 2.836 17.781 1 62 168 GLY A N 1
ATOM 1293 C CA . GLY A 1 168 ? 20.047 2.762 17.609 1 62 168 GLY A CA 1
ATOM 1294 C C . GLY A 1 168 ? 20.5 3.066 16.188 1 62 168 GLY A C 1
ATOM 1295 O O . GLY A 1 168 ? 19.672 3.1 15.273 1 62 168 GLY A O 1
ATOM 1296 N N . THR A 1 169 ? 21.75 3.742 16.141 1 53.88 169 THR A N 1
ATOM 1297 C CA . THR A 1 169 ? 22.375 4.086 14.875 1 53.88 169 THR A CA 1
ATOM 1298 C C . THR A 1 169 ? 22.234 2.938 13.875 1 53.88 169 THR A C 1
ATOM 1300 O O . THR A 1 169 ? 22.141 3.166 12.672 1 53.88 169 THR A O 1
ATOM 1303 N N . ALA A 1 170 ? 22.484 1.741 14.328 1 48.12 170 ALA A N 1
ATOM 1304 C CA . ALA A 1 170 ? 22.453 0.588 13.43 1 48.12 170 ALA A CA 1
ATOM 1305 C C . ALA A 1 170 ? 21.109 0.474 12.719 1 48.12 170 ALA A C 1
ATOM 1307 O O . ALA A 1 170 ? 21.047 0.008 11.578 1 48.12 170 ALA A O 1
ATOM 1308 N N . ALA A 1 171 ? 20.234 0.824 13.469 1 50.75 171 ALA A N 1
ATOM 1309 C CA . ALA A 1 171 ? 18.875 0.763 12.938 1 50.75 171 ALA A CA 1
ATOM 1310 C C . ALA A 1 171 ? 18.625 1.906 11.961 1 50.75 171 ALA A C 1
ATOM 1312 O O . ALA A 1 171 ? 17.672 1.854 11.172 1 50.75 171 ALA A O 1
ATOM 1313 N N . GLY A 1 172 ? 19.266 3.004 12.195 1 47.47 172 GLY A N 1
ATOM 1314 C CA . GLY A 1 172 ? 19.141 4.289 11.523 1 47.47 172 GLY A CA 1
ATOM 1315 C C . GLY A 1 172 ? 19.562 4.242 10.062 1 47.47 172 GLY A C 1
ATOM 1316 O O . GLY A 1 172 ? 19.656 5.281 9.406 1 47.47 172 GLY A O 1
ATOM 1317 N N . GLY A 1 173 ? 20.328 3.346 9.828 1 44.75 173 GLY A N 1
ATOM 1318 C CA . GLY A 1 173 ? 20.703 3.33 8.422 1 44.75 173 GLY A CA 1
ATOM 1319 C C . GLY A 1 173 ? 19.5 3.32 7.492 1 44.75 173 GLY A C 1
ATOM 1320 O O . GLY A 1 173 ? 19.5 2.609 6.484 1 44.75 173 GLY A O 1
ATOM 1321 N N . ARG A 1 174 ? 18.484 3.756 8.016 1 46.28 174 ARG A N 1
ATOM 1322 C CA . ARG A 1 174 ? 17.344 3.971 7.129 1 46.28 174 ARG A CA 1
ATOM 1323 C C . ARG A 1 174 ? 17.766 4.754 5.887 1 46.28 174 ARG A C 1
ATOM 1325 O O . ARG A 1 174 ? 16.922 5.297 5.176 1 46.28 174 ARG A O 1
ATOM 1332 N N . ASP A 1 175 ? 18.938 5.184 5.93 1 45.53 175 ASP A N 1
ATOM 1333 C CA . ASP A 1 175 ? 19.156 5.855 4.656 1 45.53 175 ASP A CA 1
ATOM 1334 C C . ASP A 1 175 ? 18.641 5.016 3.494 1 45.53 175 ASP A C 1
ATOM 1336 O O . ASP A 1 175 ? 19 3.846 3.352 1 45.53 175 ASP A O 1
ATOM 1340 N N . GLY A 1 176 ? 17.438 5.035 3.328 1 49.59 176 GLY A N 1
ATOM 1341 C CA . GLY A 1 176 ? 16.594 4.559 2.242 1 49.59 176 GLY A CA 1
ATOM 1342 C C . GLY A 1 176 ? 17.391 3.93 1.108 1 49.59 176 GLY A C 1
ATOM 1343 O O . GLY A 1 176 ? 16.812 3.492 0.11 1 49.59 176 GLY A O 1
ATOM 1344 N N . GLN A 1 177 ? 18.672 4.27 1.111 1 50.56 177 GLN A N 1
ATOM 1345 C CA . GLN A 1 177 ? 19.422 3.898 -0.09 1 50.56 177 GLN A CA 1
ATOM 1346 C C . GLN A 1 177 ? 19.438 2.383 -0.274 1 50.56 177 GLN A C 1
ATOM 1348 O O . GLN A 1 177 ? 19.438 1.89 -1.403 1 50.56 177 GLN A O 1
ATOM 1353 N N . ASP A 1 178 ? 19.422 1.682 0.878 1 52.19 178 ASP A N 1
ATOM 1354 C CA . ASP A 1 178 ? 19.719 0.259 0.755 1 52.19 178 ASP A CA 1
ATOM 1355 C C . ASP A 1 178 ? 18.547 -0.499 0.14 1 52.19 178 ASP A C 1
ATOM 1357 O O . ASP A 1 178 ? 18.688 -1.654 -0.266 1 52.19 178 ASP A O 1
ATOM 1361 N N . VAL A 1 179 ? 17.438 0.164 0.153 1 57.69 179 VAL A N 1
ATOM 1362 C CA . VAL A 1 179 ? 16.297 -0.7 -0.129 1 57.69 179 VAL A CA 1
ATOM 1363 C C . VAL A 1 179 ? 15.93 -0.613 -1.61 1 57.69 179 VAL A C 1
ATOM 1365 O O . VAL A 1 179 ? 14.938 -1.192 -2.049 1 57.69 179 VAL A O 1
ATOM 1368 N N . LEU A 1 180 ? 16.859 -0.056 -2.334 1 66.69 180 LEU A N 1
ATOM 1369 C CA . LEU A 1 180 ? 16.484 0.124 -3.732 1 66.69 180 LEU A CA 1
ATOM 1370 C C . LEU A 1 180 ? 16.812 -1.124 -4.547 1 66.69 180 LEU A C 1
ATOM 1372 O O . LEU A 1 180 ? 17.969 -1.562 -4.586 1 66.69 180 LEU A O 1
ATOM 1376 N N . PHE A 1 181 ? 15.75 -1.754 -5.051 1 77.06 181 PHE A N 1
ATOM 1377 C CA . PHE A 1 181 ? 15.875 -3.08 -5.645 1 77.06 181 PHE A CA 1
ATOM 1378 C C . PHE A 1 181 ? 15.711 -3.016 -7.156 1 77.06 181 PHE A C 1
ATOM 1380 O O . PHE A 1 181 ? 15.75 -4.043 -7.836 1 77.06 181 PHE A O 1
ATOM 1387 N N . SER A 1 182 ? 15.594 -1.816 -7.648 1 88.12 182 SER A N 1
ATOM 1388 C CA . SER A 1 182 ? 15.477 -1.652 -9.094 1 88.12 182 SER A CA 1
ATOM 1389 C C . SER A 1 182 ? 15.836 -0.232 -9.516 1 88.12 182 SER A C 1
ATOM 1391 O O . SER A 1 182 ? 15.859 0.681 -8.688 1 88.12 182 SER A O 1
ATOM 1393 N N . ARG A 1 183 ? 16.031 -0.139 -10.766 1 87.06 183 ARG A N 1
ATOM 1394 C CA . ARG A 1 183 ? 16.297 1.179 -11.336 1 87.06 183 ARG A CA 1
ATOM 1395 C C . ARG A 1 183 ? 15.109 2.111 -11.141 1 87.06 183 ARG A C 1
ATOM 1397 O O . ARG A 1 183 ? 15.281 3.277 -10.773 1 87.06 183 ARG A O 1
ATOM 1404 N N . TYR A 1 184 ? 14.008 1.605 -11.352 1 90.69 184 TYR A N 1
ATOM 1405 C CA . TYR A 1 184 ? 12.781 2.389 -11.211 1 90.69 184 TYR A CA 1
ATOM 1406 C C . TYR A 1 184 ? 12.625 2.904 -9.781 1 90.69 184 TYR A C 1
ATOM 1408 O O . TYR A 1 184 ? 12.398 4.098 -9.57 1 90.69 184 TYR A O 1
ATOM 1416 N N . GLU A 1 185 ? 12.797 2.061 -8.836 1 92.75 185 GLU A N 1
ATOM 1417 C CA . GLU A 1 185 ? 12.641 2.434 -7.438 1 92.75 185 GLU A CA 1
ATOM 1418 C C . GLU A 1 185 ? 13.742 3.4 -7 1 92.75 185 GLU A C 1
ATOM 1420 O O . GLU A 1 185 ? 13.5 4.301 -6.195 1 92.75 185 GLU A O 1
ATOM 1425 N N . THR A 1 186 ? 14.891 3.186 -7.508 1 91.69 186 THR A N 1
ATOM 1426 C CA . THR A 1 186 ? 16.016 4.055 -7.176 1 91.69 186 THR A CA 1
ATOM 1427 C C . THR A 1 186 ? 15.773 5.473 -7.684 1 91.69 186 THR A C 1
ATOM 1429 O O . THR A 1 186 ? 16.031 6.449 -6.973 1 91.69 186 THR A O 1
ATOM 1432 N N . LEU A 1 187 ? 15.289 5.512 -8.891 1 91.5 187 LEU A N 1
ATOM 1433 C CA . LEU A 1 187 ? 15.016 6.816 -9.484 1 91.5 187 LEU A CA 1
ATOM 1434 C C . LEU A 1 187 ? 13.891 7.527 -8.727 1 91.5 187 LEU A C 1
ATOM 1436 O O . LEU A 1 187 ? 13.977 8.734 -8.477 1 91.5 187 LEU A O 1
ATOM 1440 N N . LEU A 1 188 ? 12.859 6.816 -8.352 1 93.75 188 LEU A N 1
ATOM 1441 C CA . LEU A 1 188 ? 11.758 7.41 -7.602 1 93.75 188 LEU A CA 1
ATOM 1442 C C . LEU A 1 188 ? 12.234 7.906 -6.238 1 93.75 188 LEU A C 1
ATOM 1444 O O . LEU A 1 188 ? 11.922 9.031 -5.844 1 93.75 188 LEU A O 1
ATOM 1448 N N . ALA A 1 189 ? 13.008 7.102 -5.586 1 93.25 189 ALA A N 1
ATOM 1449 C CA . ALA A 1 189 ? 13.5 7.469 -4.262 1 93.25 189 ALA A CA 1
ATOM 1450 C C . ALA A 1 189 ? 14.43 8.68 -4.332 1 93.25 189 ALA A C 1
ATOM 1452 O O . ALA A 1 189 ? 14.344 9.586 -3.502 1 93.25 189 ALA A O 1
ATOM 1453 N N . THR A 1 190 ? 15.289 8.633 -5.285 1 93.12 190 THR A N 1
ATOM 1454 C CA . THR A 1 190 ? 16.203 9.75 -5.484 1 93.12 190 THR A CA 1
ATOM 1455 C C . THR A 1 190 ? 15.438 11.023 -5.84 1 93.12 190 THR A C 1
ATOM 1457 O O . THR A 1 190 ? 15.734 12.102 -5.32 1 93.12 190 THR A O 1
ATOM 1460 N N . GLY A 1 191 ? 14.484 10.867 -6.766 1 93.88 191 GLY A N 1
ATOM 1461 C CA . GLY A 1 191 ? 13.641 12 -7.109 1 93.88 191 GLY A CA 1
ATOM 1462 C C . GLY A 1 191 ? 12.922 12.594 -5.91 1 93.88 191 GLY A C 1
ATOM 1463 O O . GLY A 1 191 ? 12.922 13.812 -5.723 1 93.88 191 GLY A O 1
ATOM 1464 N N . ALA A 1 192 ? 12.328 11.766 -5.109 1 94.38 192 ALA A N 1
ATOM 1465 C CA . ALA A 1 192 ? 11.609 12.227 -3.922 1 94.38 192 ALA A CA 1
ATOM 1466 C C . ALA A 1 192 ? 12.539 12.992 -2.988 1 94.38 192 ALA A C 1
ATOM 1468 O O . ALA A 1 192 ? 12.188 14.07 -2.494 1 94.38 192 ALA A O 1
ATOM 1469 N N . ARG A 1 193 ? 13.719 12.469 -2.783 1 92.19 193 ARG A N 1
ATOM 1470 C CA . ARG A 1 193 ? 14.703 13.109 -1.906 1 92.19 193 ARG A CA 1
ATOM 1471 C C . ARG A 1 193 ? 15.117 14.469 -2.447 1 92.19 193 ARG A C 1
ATOM 1473 O O . ARG A 1 193 ? 15.188 15.445 -1.697 1 92.19 193 ARG A O 1
ATOM 1480 N N . LEU A 1 194 ? 15.398 14.477 -3.703 1 92 194 LEU A N 1
ATOM 1481 C CA . LEU A 1 194 ? 15.867 15.719 -4.316 1 92 194 LEU A CA 1
ATOM 1482 C C . LEU A 1 194 ? 14.75 16.75 -4.363 1 92 194 LEU A C 1
ATOM 1484 O O . LEU A 1 194 ? 14.984 17.938 -4.102 1 92 194 LEU A O 1
ATOM 1488 N N . PHE A 1 195 ? 13.531 16.312 -4.754 1 92.38 195 PHE A N 1
ATOM 1489 C CA . PHE A 1 195 ? 12.406 17.234 -4.77 1 92.38 195 PHE A CA 1
ATOM 1490 C C . PHE A 1 195 ? 12.148 17.812 -3.379 1 92.38 195 PHE A C 1
ATOM 1492 O O . PHE A 1 195 ? 11.82 18.984 -3.236 1 92.38 195 PHE A O 1
ATOM 1499 N N . ARG A 1 196 ? 12.266 16.984 -2.393 1 86.75 196 ARG A N 1
ATOM 1500 C CA . ARG A 1 196 ? 12.094 17.453 -1.02 1 86.75 196 ARG A CA 1
ATOM 1501 C C . ARG A 1 196 ? 13.18 18.469 -0.642 1 86.75 196 ARG A C 1
ATOM 1503 O O . ARG A 1 196 ? 12.883 19.516 -0.064 1 86.75 196 ARG A O 1
ATOM 1510 N N . ALA A 1 197 ? 14.391 18.156 -0.987 1 84.19 197 ALA A N 1
ATOM 1511 C CA . ALA A 1 197 ? 15.555 18.922 -0.54 1 84.19 197 ALA A CA 1
ATOM 1512 C C . ALA A 1 197 ? 15.656 20.25 -1.285 1 84.19 197 ALA A C 1
ATOM 1514 O O . ALA A 1 197 ? 15.961 21.281 -0.685 1 84.19 197 ALA A O 1
ATOM 1515 N N . GLN A 1 198 ? 15.383 20.203 -2.633 1 84.25 198 GLN A N 1
ATOM 1516 C CA . GLN A 1 198 ? 15.719 21.359 -3.465 1 84.25 198 GLN A CA 1
ATOM 1517 C C . GLN A 1 198 ? 14.461 21.969 -4.078 1 84.25 198 GLN A C 1
ATOM 1519 O O . GLN A 1 198 ? 14.5 23.109 -4.574 1 84.25 198 GLN A O 1
ATOM 1524 N N . GLY A 1 199 ? 13.406 21.234 -3.988 1 86.88 199 GLY A N 1
ATOM 1525 C CA . GLY A 1 199 ? 12.219 21.656 -4.711 1 86.88 199 GLY A CA 1
ATOM 1526 C C . GLY A 1 199 ? 12.188 21.156 -6.145 1 86.88 199 GLY A C 1
ATOM 1527 O O . GLY A 1 199 ? 13.227 21.047 -6.793 1 86.88 199 GLY A O 1
ATOM 1528 N N . TYR A 1 200 ? 11.031 20.969 -6.66 1 90 200 TYR A N 1
ATOM 1529 C CA . TYR A 1 200 ? 10.812 20.359 -7.969 1 90 200 TYR A CA 1
ATOM 1530 C C . TYR A 1 200 ? 11.414 21.219 -9.078 1 90 200 TYR A C 1
ATOM 1532 O O . TYR A 1 200 ? 12.133 20.703 -9.938 1 90 200 TYR A O 1
ATOM 1540 N N . PRO A 1 201 ? 11.18 22.516 -9.078 1 85.69 201 PRO A N 1
ATOM 1541 C CA . PRO A 1 201 ? 11.688 23.328 -10.195 1 85.69 201 PRO A CA 1
ATOM 1542 C C . PRO A 1 201 ? 13.211 23.328 -10.289 1 85.69 201 PRO A C 1
ATOM 1544 O O . PRO A 1 201 ? 13.766 23.422 -11.383 1 85.69 201 PRO A O 1
ATOM 1547 N N . ALA A 1 202 ? 13.859 23.141 -9.219 1 88 202 ALA A N 1
ATOM 1548 C CA . ALA A 1 202 ? 15.312 23.297 -9.156 1 88 202 ALA A CA 1
ATOM 1549 C C . ALA A 1 202 ? 16.016 22.016 -9.547 1 88 202 ALA A C 1
ATOM 1551 O O . ALA A 1 202 ? 17.234 22.016 -9.805 1 88 202 ALA A O 1
ATOM 1552 N N . VAL A 1 203 ? 15.312 20.969 -9.562 1 92.69 203 VAL A N 1
ATOM 1553 C CA . VAL A 1 203 ? 15.922 19.672 -9.82 1 92.69 203 VAL A CA 1
ATOM 1554 C C . VAL A 1 203 ? 15.781 19.312 -11.297 1 92.69 203 VAL A C 1
ATOM 1556 O O . VAL A 1 203 ? 14.734 19.547 -11.906 1 92.69 203 VAL A O 1
ATOM 1559 N N . SER A 1 204 ? 16.812 18.812 -11.859 1 91 204 SER A N 1
ATOM 1560 C CA . SER A 1 204 ? 16.766 18.359 -13.242 1 91 204 SER A CA 1
ATOM 1561 C C . SER A 1 204 ? 16.75 16.828 -13.312 1 91 204 SER A C 1
ATOM 1563 O O . SER A 1 204 ? 17.094 16.156 -12.344 1 91 204 SER A O 1
ATOM 1565 N N . THR A 1 205 ? 16.328 16.375 -14.477 1 88.56 205 THR A N 1
ATOM 1566 C CA . THR A 1 205 ? 16.359 14.93 -14.695 1 88.56 205 THR A CA 1
ATOM 1567 C C . THR A 1 205 ? 17.781 14.391 -14.641 1 88.56 205 THR A C 1
ATOM 1569 O O . THR A 1 205 ? 18.016 13.281 -14.164 1 88.56 205 THR A O 1
ATOM 1572 N N . SER A 1 206 ? 18.688 15.133 -15.148 1 87.81 206 SER A N 1
ATOM 1573 C CA . SER A 1 206 ? 20.094 14.742 -15.117 1 87.81 206 SER A CA 1
ATOM 1574 C C . SER A 1 206 ? 20.594 14.602 -13.68 1 87.81 206 SER A C 1
ATOM 1576 O O . SER A 1 206 ? 21.359 13.68 -13.367 1 87.81 206 SER A O 1
ATOM 1578 N N . GLU A 1 207 ? 20.203 15.453 -12.844 1 90.19 207 GLU A N 1
ATOM 1579 C CA . GLU A 1 207 ? 20.594 15.391 -11.438 1 90.19 207 GLU A CA 1
ATOM 1580 C C . GLU A 1 207 ? 20.016 14.148 -10.758 1 90.19 207 GLU A C 1
ATOM 1582 O O . GLU A 1 207 ? 20.672 13.531 -9.922 1 90.19 207 GLU A O 1
ATOM 1587 N N . ILE A 1 208 ? 18.797 13.82 -11.078 1 91.94 208 ILE A N 1
ATOM 1588 C CA . ILE A 1 208 ? 18.172 12.625 -10.523 1 91.94 208 ILE A CA 1
ATOM 1589 C C . ILE A 1 208 ? 18.938 11.383 -10.984 1 91.94 208 ILE A C 1
ATOM 1591 O O . ILE A 1 208 ? 19.219 10.492 -10.172 1 91.94 208 ILE A O 1
ATOM 1595 N N . GLY A 1 209 ? 19.188 11.336 -12.312 1 89.69 209 GLY A N 1
ATOM 1596 C CA . GLY A 1 209 ? 19.984 10.227 -12.82 1 89.69 209 GLY A CA 1
ATOM 1597 C C . GLY A 1 209 ? 21.328 10.086 -12.125 1 89.69 209 GLY A C 1
ATOM 1598 O O . GLY A 1 209 ? 21.703 8.992 -11.711 1 89.69 209 GLY A O 1
ATOM 1599 N N . LYS A 1 210 ? 22.016 11.164 -11.945 1 87.88 210 LYS A N 1
ATOM 1600 C CA . LYS A 1 210 ? 23.312 11.18 -11.266 1 87.88 210 LYS A CA 1
ATOM 1601 C C . LYS A 1 210 ? 23.172 10.719 -9.82 1 87.88 210 LYS A C 1
ATOM 1603 O O . LYS A 1 210 ? 23.969 9.922 -9.336 1 87.88 210 LYS A O 1
ATOM 1608 N N . GLY A 1 211 ? 22.172 11.227 -9.203 1 87 211 GLY A N 1
ATOM 1609 C CA . GLY A 1 211 ? 21.922 10.844 -7.82 1 87 211 GLY A CA 1
ATOM 1610 C C . GLY A 1 211 ? 21.609 9.375 -7.652 1 87 211 GLY A C 1
ATOM 1611 O O . GLY A 1 211 ? 21.859 8.797 -6.598 1 87 211 GLY A O 1
ATOM 1612 N N . ALA A 1 212 ? 20.984 8.82 -8.695 1 87.06 212 ALA A N 1
ATOM 1613 C CA . ALA A 1 212 ? 20.609 7.414 -8.672 1 87.06 212 ALA A CA 1
ATOM 1614 C C . ALA A 1 212 ? 21.734 6.531 -9.188 1 87.06 212 ALA A C 1
ATOM 1616 O O . ALA A 1 212 ? 21.641 5.301 -9.172 1 87.06 212 ALA A O 1
ATOM 1617 N N . GLY A 1 213 ? 22.797 7.18 -9.672 1 85.88 213 GLY A N 1
ATOM 1618 C CA . GLY A 1 213 ? 23.906 6.434 -10.242 1 85.88 213 GLY A CA 1
ATOM 1619 C C . GLY A 1 213 ? 23.594 5.867 -11.617 1 85.88 213 GLY A C 1
ATOM 1620 O O . GLY A 1 213 ? 24.125 4.816 -11.992 1 85.88 213 GLY A O 1
ATOM 1621 N N . ILE A 1 214 ? 22.656 6.312 -12.18 1 81.81 214 ILE A N 1
ATOM 1622 C CA . ILE A 1 214 ? 22.266 5.871 -13.508 1 81.81 214 ILE A CA 1
ATOM 1623 C C . ILE A 1 214 ? 22.734 6.883 -14.555 1 81.81 214 ILE A C 1
ATOM 1625 O O . ILE A 1 214 ? 22.422 8.07 -14.461 1 81.81 214 ILE A O 1
ATOM 1629 N N . ALA A 1 215 ? 23.703 6.48 -15.25 1 69.81 215 ALA A N 1
ATOM 1630 C CA . ALA A 1 215 ? 24.344 7.363 -16.219 1 69.81 215 ALA A CA 1
ATOM 1631 C C . ALA A 1 215 ? 23.547 7.461 -17.5 1 69.81 215 ALA A C 1
ATOM 1633 O O . ALA A 1 215 ? 22.953 6.473 -17.953 1 69.81 215 ALA A O 1
ATOM 1634 N N . GLY A 1 216 ? 23.422 8.766 -18.109 1 64.88 216 GLY A N 1
ATOM 1635 C CA . GLY A 1 216 ? 23.078 9.039 -19.5 1 64.88 216 GLY A CA 1
ATOM 1636 C C . GLY A 1 216 ? 21.625 8.742 -19.812 1 64.88 216 GLY A C 1
ATOM 1637 O O . GLY A 1 216 ? 20.734 8.969 -18.984 1 64.88 216 GLY A O 1
ATOM 1638 N N . PRO A 1 217 ? 21.344 8.141 -21 1 68.25 217 PRO A N 1
ATOM 1639 C CA . PRO A 1 217 ? 20.047 7.871 -21.641 1 68.25 217 PRO A CA 1
ATOM 1640 C C . PRO A 1 217 ? 19.25 6.801 -20.906 1 68.25 217 PRO A C 1
ATOM 1642 O O . PRO A 1 217 ? 18.047 6.652 -21.156 1 68.25 217 PRO A O 1
ATOM 1645 N N . GLY A 1 218 ? 19.812 6.184 -19.938 1 73.56 218 GLY A N 1
ATOM 1646 C CA . GLY A 1 218 ? 19.156 5.102 -19.234 1 73.56 218 GLY A CA 1
ATOM 1647 C C . GLY A 1 218 ? 17.984 5.57 -18.391 1 73.56 218 GLY A C 1
ATOM 1648 O O . GLY A 1 218 ? 17.047 4.812 -18.156 1 73.56 218 GLY A O 1
ATOM 1649 N N . LEU A 1 219 ? 18.031 6.789 -18 1 74.62 219 LEU A N 1
ATOM 1650 C CA . LEU A 1 219 ? 16.969 7.352 -17.188 1 74.62 219 LEU A CA 1
ATOM 1651 C C . LEU A 1 219 ? 15.664 7.414 -17.969 1 74.62 219 LEU A C 1
ATOM 1653 O O . LEU A 1 219 ? 14.586 7.203 -17.422 1 74.62 219 LEU A O 1
ATOM 1657 N N . TYR A 1 220 ? 15.82 7.555 -19.219 1 73.44 220 TYR A N 1
ATOM 1658 C CA . TYR A 1 220 ? 14.648 7.797 -20.062 1 73.44 220 TYR A CA 1
ATOM 1659 C C . TYR A 1 220 ? 13.93 6.492 -20.375 1 73.44 220 TYR A C 1
ATOM 1661 O O . TYR A 1 220 ? 12.789 6.504 -20.844 1 73.44 220 TYR A O 1
ATOM 1669 N N . ARG A 1 221 ? 14.578 5.473 -20.016 1 76.69 221 ARG A N 1
ATOM 1670 C CA . ARG A 1 221 ? 13.914 4.184 -20.172 1 76.69 221 ARG A CA 1
ATOM 1671 C C . ARG A 1 221 ? 12.805 4.016 -19.141 1 76.69 221 ARG A C 1
ATOM 1673 O O . ARG A 1 221 ? 11.797 3.355 -19.406 1 76.69 221 ARG A O 1
ATOM 1680 N N . SER A 1 222 ? 13.016 4.672 -18.031 1 81.81 222 SER A N 1
ATOM 1681 C CA . SER A 1 222 ? 12.047 4.52 -16.953 1 81.81 222 SER A CA 1
ATOM 1682 C C . SER A 1 222 ? 11.086 5.699 -16.906 1 81.81 222 SER A C 1
ATOM 1684 O O . SER A 1 222 ? 9.891 5.523 -16.641 1 81.81 222 SER A O 1
ATOM 1686 N N . PHE A 1 223 ? 11.688 6.852 -17.094 1 87 223 PHE A N 1
ATOM 1687 C CA . PHE A 1 223 ? 10.859 8.055 -17.047 1 87 223 PHE A CA 1
ATOM 1688 C C . PHE A 1 223 ? 11.219 9 -18.188 1 87 223 PHE A C 1
ATOM 1690 O O . PHE A 1 223 ? 12.398 9.297 -18.406 1 87 223 PHE A O 1
ATOM 1697 N N . SER A 1 224 ? 10.219 9.43 -18.781 1 82.56 224 SER A N 1
ATOM 1698 C CA . SER A 1 224 ? 10.406 10.281 -19.953 1 82.56 224 SER A CA 1
ATOM 1699 C C . SER A 1 224 ? 10.711 11.719 -19.531 1 82.56 224 SER A C 1
ATOM 1701 O O . SER A 1 224 ? 11.258 12.492 -20.328 1 82.56 224 SER A O 1
ATOM 1703 N N . SER A 1 225 ? 10.352 12.086 -18.328 1 90.06 225 SER A N 1
ATOM 1704 C CA . SER A 1 225 ? 10.477 13.469 -17.875 1 90.06 225 SER A CA 1
ATOM 1705 C C . SER A 1 225 ? 10.469 13.562 -16.359 1 90.06 225 SER A C 1
ATOM 1707 O O . SER A 1 225 ? 10.078 12.609 -15.672 1 90.06 225 SER A O 1
ATOM 1709 N N . LYS A 1 226 ? 10.938 14.656 -15.906 1 92 226 LYS A N 1
ATOM 1710 C CA . LYS A 1 226 ? 10.883 14.922 -14.477 1 92 226 LYS A CA 1
ATOM 1711 C C . LYS A 1 226 ? 9.438 14.984 -13.984 1 92 226 LYS A C 1
ATOM 1713 O O . LYS A 1 226 ? 9.133 14.562 -12.867 1 92 226 LYS A O 1
ATOM 1718 N N . GLN A 1 227 ? 8.547 15.445 -14.875 1 94.62 227 GLN A N 1
ATOM 1719 C CA . GLN A 1 227 ? 7.129 15.477 -14.547 1 94.62 227 GLN A CA 1
ATOM 1720 C C . GLN A 1 227 ? 6.594 14.07 -14.297 1 94.62 227 GLN A C 1
ATOM 1722 O O . GLN A 1 227 ? 5.793 13.867 -13.383 1 94.62 227 GLN A O 1
ATOM 1727 N N . ALA A 1 228 ? 7.066 13.195 -15.094 1 94.62 228 ALA A N 1
ATOM 1728 C CA . ALA A 1 228 ? 6.633 11.805 -14.938 1 94.62 228 ALA A CA 1
ATOM 1729 C C . ALA A 1 228 ? 7.062 11.242 -13.586 1 94.62 228 ALA A C 1
ATOM 1731 O O . ALA A 1 228 ? 6.336 10.461 -12.977 1 94.62 228 ALA A O 1
ATOM 1732 N N . ILE A 1 229 ? 8.188 11.641 -13.125 1 95.56 229 ILE A N 1
ATOM 1733 C CA . ILE A 1 229 ? 8.688 11.195 -11.828 1 95.56 229 ILE A CA 1
ATOM 1734 C C . ILE A 1 229 ? 7.824 11.773 -10.711 1 95.56 229 ILE A C 1
ATOM 1736 O O . ILE A 1 229 ? 7.395 11.047 -9.812 1 95.56 229 ILE A O 1
ATOM 1740 N N . LEU A 1 230 ? 7.555 13.062 -10.781 1 97 230 LEU A N 1
ATOM 1741 C CA . LEU A 1 230 ? 6.723 13.703 -9.773 1 97 230 LEU A CA 1
ATOM 1742 C C . LEU A 1 230 ? 5.34 13.062 -9.711 1 97 230 LEU A C 1
ATOM 1744 O O . LEU A 1 230 ? 4.836 12.758 -8.633 1 97 230 LEU A O 1
ATOM 1748 N N . ASP A 1 231 ? 4.773 12.867 -10.898 1 97.19 231 ASP A N 1
ATOM 1749 C CA . ASP A 1 231 ? 3.445 12.273 -10.977 1 97.19 231 ASP A CA 1
ATOM 1750 C C . ASP A 1 231 ? 3.439 10.875 -10.359 1 97.19 231 ASP A C 1
ATOM 1752 O O . ASP A 1 231 ? 2.502 10.508 -9.648 1 97.19 231 ASP A O 1
ATOM 1756 N N . ALA A 1 232 ? 4.477 10.117 -10.641 1 96.69 232 ALA A N 1
ATOM 1757 C CA . ALA A 1 232 ? 4.578 8.766 -10.094 1 96.69 232 ALA A CA 1
ATOM 1758 C C . ALA A 1 232 ? 4.676 8.797 -8.57 1 96.69 232 ALA A C 1
ATOM 1760 O O . ALA A 1 232 ? 4.082 7.961 -7.887 1 96.69 232 ALA A O 1
ATOM 1761 N N . LEU A 1 233 ? 5.375 9.742 -8.039 1 97.81 233 LEU A N 1
ATOM 1762 C CA . LEU A 1 233 ? 5.543 9.867 -6.594 1 97.81 233 LEU A CA 1
ATOM 1763 C C . LEU A 1 233 ? 4.211 10.195 -5.922 1 97.81 233 LEU A C 1
ATOM 1765 O O . LEU A 1 233 ? 3.875 9.609 -4.891 1 97.81 233 LEU A O 1
ATOM 1769 N N . ILE A 1 234 ? 3.482 11.055 -6.516 1 97.75 234 ILE A N 1
ATOM 1770 C CA . ILE A 1 234 ? 2.203 11.484 -5.965 1 97.75 234 ILE A CA 1
ATOM 1771 C C . ILE A 1 234 ? 1.201 10.336 -6.031 1 97.75 234 ILE A C 1
ATOM 1773 O O . ILE A 1 234 ? 0.501 10.055 -5.051 1 97.75 234 ILE A O 1
ATOM 1777 N N . ARG A 1 235 ? 1.193 9.633 -7.137 1 97.5 235 ARG A N 1
ATOM 1778 C CA . ARG A 1 235 ? 0.309 8.477 -7.277 1 97.5 235 ARG A CA 1
ATOM 1779 C C . ARG A 1 235 ? 0.647 7.398 -6.258 1 97.5 235 ARG A C 1
ATOM 1781 O O . ARG A 1 235 ? -0.25 6.77 -5.691 1 97.5 235 ARG A O 1
ATOM 1788 N N . ARG A 1 236 ? 1.859 7.199 -6.086 1 97.81 236 ARG A N 1
ATOM 1789 C CA . ARG A 1 236 ? 2.318 6.184 -5.141 1 97.81 236 ARG A CA 1
ATOM 1790 C C . ARG A 1 236 ? 1.802 6.469 -3.734 1 97.81 236 ARG A C 1
ATOM 1792 O O . ARG A 1 236 ? 1.241 5.586 -3.082 1 97.81 236 ARG A O 1
ATOM 1799 N N . LEU A 1 237 ? 1.99 7.664 -3.266 1 98 237 LEU A N 1
ATOM 1800 C CA . LEU A 1 237 ? 1.522 8 -1.926 1 98 237 LEU A CA 1
ATOM 1801 C C . LEU A 1 237 ? 0.011 7.828 -1.817 1 98 237 LEU A C 1
ATOM 1803 O O . LEU A 1 237 ? -0.49 7.328 -0.808 1 98 237 LEU A O 1
ATOM 1807 N N . ASP A 1 238 ? -0.634 8.312 -2.848 1 97.56 238 ASP A N 1
ATOM 1808 C CA . ASP A 1 238 ? -2.09 8.211 -2.885 1 97.56 238 ASP A CA 1
ATOM 1809 C C . ASP A 1 238 ? -2.541 6.754 -2.752 1 97.56 238 ASP A C 1
ATOM 1811 O O . ASP A 1 238 ? -3.43 6.445 -1.955 1 97.56 238 ASP A O 1
ATOM 1815 N N . GLU A 1 239 ? -1.932 5.875 -3.469 1 97.69 239 GLU A N 1
ATOM 1816 C CA . GLU A 1 239 ? -2.303 4.461 -3.457 1 97.69 239 GLU A CA 1
ATOM 1817 C C . GLU A 1 239 ? -1.952 3.811 -2.121 1 97.69 239 GLU A C 1
ATOM 1819 O O . GLU A 1 239 ? -2.705 2.977 -1.614 1 97.69 239 GLU A O 1
ATOM 1824 N N . TRP A 1 240 ? -0.824 4.137 -1.633 1 98.12 240 TRP A N 1
ATOM 1825 C CA . TRP A 1 240 ? -0.417 3.578 -0.348 1 98.12 240 TRP A CA 1
ATOM 1826 C C . TRP A 1 240 ? -1.366 4.016 0.762 1 98.12 240 TRP A C 1
ATOM 1828 O O . TRP A 1 240 ? -1.73 3.215 1.627 1 98.12 240 TRP A O 1
ATOM 1838 N N . ARG A 1 241 ? -1.789 5.215 0.73 1 97.69 241 ARG A N 1
ATOM 1839 C CA . ARG A 1 241 ? -2.762 5.691 1.708 1 97.69 241 ARG A CA 1
ATOM 1840 C C . ARG A 1 241 ? -4.105 4.996 1.526 1 97.69 241 ARG A C 1
ATOM 1842 O O . ARG A 1 241 ? -4.789 4.684 2.506 1 97.69 241 ARG A O 1
ATOM 1849 N N . SER A 1 242 ? -4.488 4.785 0.291 1 96.12 242 SER A N 1
ATOM 1850 C CA . SER A 1 242 ? -5.734 4.078 0.017 1 96.12 242 SER A CA 1
ATOM 1851 C C . SER A 1 242 ? -5.707 2.666 0.594 1 96.12 242 SER A C 1
ATOM 1853 O O . SER A 1 242 ? -6.699 2.201 1.16 1 96.12 242 SER A O 1
ATOM 1855 N N . LEU A 1 243 ? -4.59 2.02 0.465 1 96.62 243 LEU A N 1
ATOM 1856 C CA . LEU A 1 243 ? -4.453 0.665 0.99 1 96.62 243 LEU A CA 1
ATOM 1857 C C . LEU A 1 243 ? -4.676 0.64 2.498 1 96.62 243 LEU A C 1
ATOM 1859 O O . LEU A 1 243 ? -5.445 -0.182 3.004 1 96.62 243 LEU A O 1
ATOM 1863 N N . GLU A 1 244 ? -4.027 1.512 3.184 1 96.69 244 GLU A N 1
ATOM 1864 C CA . GLU A 1 244 ? -4.152 1.549 4.637 1 96.69 244 GLU A CA 1
ATOM 1865 C C . GLU A 1 244 ? -5.578 1.895 5.059 1 96.69 244 GLU A C 1
ATOM 1867 O O . GLU A 1 244 ? -6.066 1.404 6.078 1 96.69 244 GLU A O 1
ATOM 1872 N N . CYS A 1 245 ? -6.203 2.762 4.305 1 95.88 245 CYS A N 1
ATOM 1873 C CA . CYS A 1 245 ? -7.59 3.107 4.586 1 95.88 245 CYS A CA 1
ATOM 1874 C C . CYS A 1 245 ? -8.492 1.89 4.441 1 95.88 245 CYS A C 1
ATOM 1876 O O . CYS A 1 245 ? -9.297 1.6 5.328 1 95.88 245 CYS A O 1
ATOM 1878 N N . ILE A 1 246 ? -8.336 1.187 3.387 1 93.75 246 ILE A N 1
ATOM 1879 C CA . ILE A 1 246 ? -9.141 0.007 3.1 1 93.75 246 ILE A CA 1
ATOM 1880 C C . ILE A 1 246 ? -8.914 -1.051 4.176 1 93.75 246 ILE A C 1
ATOM 1882 O O . ILE A 1 246 ? -9.867 -1.635 4.695 1 93.75 246 ILE A O 1
ATOM 1886 N N . ARG A 1 247 ? -7.66 -1.252 4.551 1 94.19 247 ARG A N 1
ATOM 1887 C CA . ARG A 1 247 ? -7.324 -2.217 5.594 1 94.19 247 ARG A CA 1
ATOM 1888 C C . ARG A 1 247 ? -8 -1.854 6.91 1 94.19 247 ARG A C 1
ATOM 1890 O O . ARG A 1 247 ? -8.547 -2.723 7.594 1 94.19 247 ARG A O 1
ATOM 1897 N N . ALA A 1 248 ? -7.992 -0.602 7.262 1 95.31 248 ALA A N 1
ATOM 1898 C CA . ALA A 1 248 ? -8.57 -0.137 8.516 1 95.31 248 ALA A CA 1
ATOM 1899 C C . ALA A 1 248 ? -10.078 -0.382 8.555 1 95.31 248 ALA A C 1
ATOM 1901 O O . ALA A 1 248 ? -10.617 -0.817 9.578 1 95.31 248 ALA A O 1
ATOM 1902 N N . LEU A 1 249 ? -10.711 -0.107 7.48 1 93.31 249 LEU A N 1
ATOM 1903 C CA . LEU A 1 249 ? -12.164 -0.231 7.414 1 93.31 249 LEU A CA 1
ATOM 1904 C C . LEU A 1 249 ? -12.586 -1.697 7.406 1 93.31 249 LEU A C 1
ATOM 1906 O O . LEU A 1 249 ? -13.617 -2.055 7.969 1 93.31 249 LEU A O 1
ATOM 1910 N N . ARG A 1 250 ? -11.789 -2.537 6.789 1 88.62 250 ARG A N 1
ATOM 1911 C CA . ARG A 1 250 ? -12.102 -3.961 6.719 1 88.62 250 ARG A CA 1
ATOM 1912 C C . ARG A 1 250 ? -11.883 -4.637 8.07 1 88.62 250 ARG A C 1
ATOM 1914 O O . ARG A 1 250 ? -12.617 -5.551 8.438 1 88.62 250 ARG A O 1
ATOM 1921 N N . ALA A 1 251 ? -10.945 -4.172 8.805 1 88.69 251 ALA A N 1
ATOM 1922 C CA . ALA A 1 251 ? -10.539 -4.82 10.047 1 88.69 251 ALA A CA 1
ATOM 1923 C C . ALA A 1 251 ? -11.453 -4.426 11.195 1 88.69 251 ALA A C 1
ATOM 1925 O O . ALA A 1 251 ? -11.477 -5.086 12.242 1 88.69 251 ALA A O 1
ATOM 1926 N N . ASN A 1 252 ? -12.172 -3.348 11.016 1 88.12 252 ASN A N 1
ATOM 1927 C CA . ASN A 1 252 ? -12.906 -2.795 12.148 1 88.12 252 ASN A CA 1
ATOM 1928 C C . ASN A 1 252 ? -14.344 -2.453 11.773 1 88.12 252 ASN A C 1
ATOM 1930 O O . ASN A 1 252 ? -14.602 -1.978 10.664 1 88.12 252 ASN A O 1
ATOM 1934 N N . ARG A 1 253 ? -15.211 -2.668 12.695 1 86.38 253 ARG A N 1
ATOM 1935 C CA . ARG A 1 253 ? -16.609 -2.363 12.445 1 86.38 253 ARG A CA 1
ATOM 1936 C C . ARG A 1 253 ? -17.078 -1.188 13.297 1 86.38 253 ARG A C 1
ATOM 1938 O O . ARG A 1 253 ? -17.891 -0.375 12.852 1 86.38 253 ARG A O 1
ATOM 1945 N N . GLN A 1 254 ? -16.484 -1.094 14.445 1 94.19 254 GLN A N 1
ATOM 1946 C CA . GLN A 1 254 ? -16.906 -0.031 15.352 1 94.19 254 GLN A CA 1
ATOM 1947 C C . GLN A 1 254 ? -16.234 1.289 15.008 1 94.19 254 GLN A C 1
ATOM 1949 O O . GLN A 1 254 ? -15.047 1.311 14.656 1 94.19 254 GLN A O 1
ATOM 1954 N N . ALA A 1 255 ? -16.969 2.33 15.164 1 95.44 255 ALA A N 1
ATOM 1955 C CA . ALA A 1 255 ? -16.547 3.662 14.75 1 95.44 255 ALA A CA 1
ATOM 1956 C C . ALA A 1 255 ? -15.211 4.039 15.414 1 95.44 255 ALA A C 1
ATOM 1958 O O . ALA A 1 255 ? -14.305 4.539 14.75 1 95.44 255 ALA A O 1
ATOM 1959 N N . ALA A 1 256 ? -15.117 3.818 16.688 1 96.75 256 ALA A N 1
ATOM 1960 C CA . ALA A 1 256 ? -13.906 4.195 17.422 1 96.75 256 ALA A CA 1
ATOM 1961 C C . ALA A 1 256 ? -12.695 3.428 16.906 1 96.75 256 ALA A C 1
ATOM 1963 O O . ALA A 1 256 ? -11.617 4 16.734 1 96.75 256 ALA A O 1
ATOM 1964 N N . GLN A 1 257 ? -12.906 2.148 16.656 1 96.88 257 GLN A N 1
ATOM 1965 C CA . GLN A 1 257 ? -11.828 1.316 16.141 1 96.88 257 GLN A CA 1
ATOM 1966 C C . GLN A 1 257 ? -11.484 1.687 14.703 1 96.88 257 GLN A C 1
ATOM 1968 O O . GLN A 1 257 ? -10.32 1.651 14.312 1 96.88 257 GLN A O 1
ATOM 1973 N N . ARG A 1 258 ? -12.492 2.008 13.922 1 96.19 258 ARG A N 1
ATOM 1974 C CA . ARG A 1 258 ? -12.266 2.443 12.547 1 96.19 258 ARG A CA 1
ATOM 1975 C C . ARG A 1 258 ? -11.453 3.732 12.508 1 96.19 258 ARG A C 1
ATOM 1977 O O . ARG A 1 258 ? -10.484 3.84 11.75 1 96.19 258 ARG A O 1
ATOM 1984 N N . LEU A 1 259 ? -11.844 4.68 13.367 1 97.88 259 LEU A N 1
ATOM 1985 C CA . LEU A 1 259 ? -11.117 5.938 13.398 1 97.88 259 LEU A CA 1
ATOM 1986 C C . LEU A 1 259 ? -9.664 5.715 13.805 1 97.88 259 LEU A C 1
ATOM 1988 O O . LEU A 1 259 ? -8.742 6.246 13.172 1 97.88 259 LEU A O 1
ATOM 1992 N N . ARG A 1 260 ? -9.484 4.934 14.836 1 98.19 260 ARG A N 1
ATOM 1993 C CA . ARG A 1 260 ? -8.125 4.625 15.281 1 98.19 260 ARG A CA 1
ATOM 1994 C C . ARG A 1 260 ? -7.332 3.943 14.172 1 98.19 260 ARG A C 1
ATOM 1996 O O . ARG A 1 260 ? -6.184 4.309 13.906 1 98.19 260 ARG A O 1
ATOM 2003 N N . GLY A 1 261 ? -7.945 2.938 13.523 1 98 261 GLY A N 1
ATOM 2004 C CA . GLY A 1 261 ? -7.277 2.254 12.43 1 98 261 GLY A CA 1
ATOM 2005 C C . GLY A 1 261 ? -6.887 3.182 11.297 1 98 261 GLY A C 1
ATOM 2006 O O . GLY A 1 261 ? -5.805 3.049 10.719 1 98 261 GLY A O 1
ATOM 2007 N N . LEU A 1 262 ? -7.777 4.094 10.945 1 97.88 262 LEU A N 1
ATOM 2008 C CA . LEU A 1 262 ? -7.504 5.059 9.891 1 97.88 262 LEU A CA 1
ATOM 2009 C C . LEU A 1 262 ? -6.332 5.961 10.266 1 97.88 262 LEU A C 1
ATOM 2011 O O . LEU A 1 262 ? -5.453 6.219 9.445 1 97.88 262 LEU A O 1
ATOM 2015 N N . VAL A 1 263 ? -6.293 6.434 11.484 1 98.62 263 VAL A N 1
ATOM 2016 C CA . VAL A 1 263 ? -5.211 7.285 11.961 1 98.62 263 VAL A CA 1
ATOM 2017 C C . VAL A 1 263 ? -3.902 6.496 11.977 1 98.62 263 VAL A C 1
ATOM 2019 O O . VAL A 1 263 ? -2.875 6.98 11.492 1 98.62 263 VAL A O 1
ATOM 2022 N N . GLU A 1 264 ? -3.92 5.289 12.5 1 98.44 264 GLU A N 1
ATOM 2023 C CA . GLU A 1 264 ? -2.736 4.438 12.539 1 98.44 264 GLU A CA 1
ATOM 2024 C C . GLU A 1 264 ? -2.176 4.207 11.133 1 98.44 264 GLU A C 1
ATOM 2026 O O . GLU A 1 264 ? -0.96 4.258 10.93 1 98.44 264 GLU A O 1
ATOM 2031 N N . GLY A 1 265 ? -3.072 3.912 10.234 1 98.12 265 GLY A N 1
ATOM 2032 C CA . GLY A 1 265 ? -2.645 3.711 8.859 1 98.12 265 GLY A CA 1
ATOM 2033 C C . GLY A 1 265 ? -1.994 4.938 8.25 1 98.12 265 GLY A C 1
ATOM 2034 O O . GLY A 1 265 ? -0.981 4.832 7.555 1 98.12 265 GLY A O 1
ATOM 2035 N N . HIS A 1 266 ? -2.6 6.09 8.461 1 98.25 266 HIS A N 1
ATOM 2036 C CA . HIS A 1 266 ? -2.037 7.34 7.961 1 98.25 266 HIS A CA 1
ATOM 2037 C C . HIS A 1 266 ? -0.663 7.605 8.57 1 98.25 266 HIS A C 1
ATOM 2039 O O . HIS A 1 266 ? 0.26 8.023 7.863 1 98.25 266 HIS A O 1
ATOM 2045 N N . VAL A 1 267 ? -0.522 7.355 9.852 1 98.06 267 VAL A N 1
ATOM 2046 C CA . VAL A 1 267 ? 0.748 7.527 10.547 1 98.06 267 VAL A CA 1
ATOM 2047 C C . VAL A 1 267 ? 1.79 6.574 9.969 1 98.06 267 VAL A C 1
ATOM 2049 O O . VAL A 1 267 ? 2.914 6.98 9.664 1 98.06 267 VAL A O 1
ATOM 2052 N N . ARG A 1 268 ? 1.417 5.359 9.742 1 96.88 268 ARG A N 1
ATOM 2053 C CA . ARG A 1 268 ? 2.336 4.344 9.234 1 96.88 268 ARG A CA 1
ATOM 2054 C C . ARG A 1 268 ? 2.895 4.746 7.875 1 96.88 268 ARG A C 1
ATOM 2056 O O . ARG A 1 268 ? 4.105 4.684 7.652 1 96.88 268 ARG A O 1
ATOM 2063 N N . ILE A 1 269 ? 2.027 5.148 6.988 1 97.44 269 ILE A N 1
ATOM 2064 C CA . ILE A 1 269 ? 2.461 5.531 5.648 1 97.44 269 ILE A CA 1
ATOM 2065 C C . ILE A 1 269 ? 3.352 6.77 5.727 1 97.44 269 ILE A C 1
ATOM 2067 O O . ILE A 1 269 ? 4.344 6.875 5 1 97.44 269 ILE A O 1
ATOM 2071 N N . SER A 1 270 ? 2.984 7.703 6.582 1 96.62 270 SER A N 1
ATOM 2072 C CA . SER A 1 270 ? 3.764 8.93 6.715 1 96.62 270 SER A CA 1
ATOM 2073 C C . SER A 1 270 ? 5.168 8.641 7.227 1 96.62 270 SER A C 1
ATOM 2075 O O . SER A 1 270 ? 6.133 9.281 6.809 1 96.62 270 SER A O 1
ATOM 2077 N N . LEU A 1 271 ? 5.262 7.668 8.102 1 93.5 271 LEU A N 1
ATOM 2078 C CA . LEU A 1 271 ? 6.562 7.305 8.656 1 93.5 271 LEU A CA 1
ATOM 2079 C C . LEU A 1 271 ? 7.34 6.426 7.684 1 93.5 271 LEU A C 1
ATOM 2081 O O . LEU A 1 271 ? 8.57 6.484 7.633 1 93.5 271 LEU A O 1
ATOM 2085 N N . ASP A 1 272 ? 6.605 5.676 6.863 1 91.19 272 ASP A N 1
ATOM 2086 C CA . ASP A 1 272 ? 7.23 4.809 5.867 1 91.19 272 ASP A CA 1
ATOM 2087 C C . ASP A 1 272 ? 7.871 5.633 4.75 1 91.19 272 ASP A C 1
ATOM 2089 O O . ASP A 1 272 ? 8.883 5.219 4.172 1 91.19 272 ASP A O 1
ATOM 2093 N N . ALA A 1 273 ? 7.234 6.77 4.496 1 92.38 273 ALA A N 1
ATOM 2094 C CA . ALA A 1 273 ? 7.656 7.496 3.301 1 92.38 273 ALA A CA 1
ATOM 2095 C C . ALA A 1 273 ? 7.633 9 3.535 1 92.38 273 ALA A C 1
ATOM 2097 O O . ALA A 1 273 ? 6.941 9.734 2.826 1 92.38 273 ALA A O 1
ATOM 2098 N N . PRO A 1 274 ? 8.5 9.445 4.383 1 92.12 274 PRO A N 1
ATOM 2099 C CA . PRO A 1 274 ? 8.484 10.875 4.699 1 92.12 274 PRO A CA 1
ATOM 2100 C C . PRO A 1 274 ? 8.805 11.75 3.492 1 92.12 274 PRO A C 1
ATOM 2102 O O . PRO A 1 274 ? 8.258 12.844 3.359 1 92.12 274 PRO A O 1
ATOM 2105 N N . ASP A 1 275 ? 9.672 11.258 2.592 1 91.5 275 ASP A N 1
ATOM 2106 C CA . ASP A 1 275 ? 10 12.031 1.394 1 91.5 275 ASP A CA 1
ATOM 2107 C C . ASP A 1 275 ? 8.766 12.203 0.502 1 91.5 275 ASP A C 1
ATOM 2109 O O . ASP A 1 275 ? 8.547 13.281 -0.053 1 91.5 275 ASP A O 1
ATOM 2113 N N . LEU A 1 276 ? 7.973 11.117 0.375 1 94.38 276 LEU A N 1
ATOM 2114 C CA . LEU A 1 276 ? 6.75 11.203 -0.417 1 94.38 276 LEU A CA 1
ATOM 2115 C C . LEU A 1 276 ? 5.773 12.195 0.199 1 94.38 276 LEU A C 1
ATOM 2117 O O . LEU A 1 276 ? 5.137 12.969 -0.517 1 94.38 276 LEU A O 1
ATOM 2121 N N . VAL A 1 277 ? 5.691 12.164 1.486 1 93.62 277 VAL A N 1
ATOM 2122 C CA . VAL A 1 277 ? 4.793 13.062 2.203 1 93.62 277 VAL A CA 1
ATOM 2123 C C . VAL A 1 277 ? 5.219 14.508 1.972 1 93.62 277 VAL A C 1
ATOM 2125 O O . VAL A 1 277 ? 4.387 15.367 1.661 1 93.62 277 VAL A O 1
ATOM 2128 N N . ALA A 1 278 ? 6.473 14.695 2.076 1 88.94 278 ALA A N 1
ATOM 2129 C CA . ALA A 1 278 ? 7.008 16.047 1.877 1 88.94 278 ALA A CA 1
ATOM 2130 C C . ALA A 1 278 ? 6.734 16.531 0.46 1 88.94 278 ALA A C 1
ATOM 2132 O O . ALA A 1 278 ? 6.305 17.672 0.266 1 88.94 278 ALA A O 1
ATOM 2133 N N . VAL A 1 279 ? 6.977 15.688 -0.525 1 91.81 279 VAL A N 1
ATOM 2134 C CA . VAL A 1 279 ? 6.797 16.047 -1.928 1 91.81 279 VAL A CA 1
ATOM 2135 C C . VAL A 1 279 ? 5.328 16.375 -2.197 1 91.81 279 VAL A C 1
ATOM 2137 O O . VAL A 1 279 ? 5.016 17.359 -2.871 1 91.81 279 VAL A O 1
ATOM 2140 N N . CYS A 1 280 ? 4.457 15.578 -1.675 1 91.44 280 CYS A N 1
ATOM 2141 C CA . CYS A 1 280 ? 3.035 15.805 -1.906 1 91.44 280 CYS A CA 1
ATOM 2142 C C . CYS A 1 280 ? 2.561 17.078 -1.203 1 91.44 280 CYS A C 1
ATOM 2144 O O . CYS A 1 280 ? 1.673 17.766 -1.7 1 91.44 280 CYS A O 1
ATOM 2146 N N . ALA A 1 281 ? 3.139 17.344 -0.108 1 84.5 281 ALA A N 1
ATOM 2147 C CA . ALA A 1 281 ? 2.76 18.531 0.653 1 84.5 281 ALA A CA 1
ATOM 2148 C C . ALA A 1 281 ? 3.254 19.797 -0.03 1 84.5 281 ALA A C 1
ATOM 2150 O O . ALA A 1 281 ? 2.545 20.812 -0.072 1 84.5 281 ALA A O 1
ATOM 2151 N N . THR A 1 282 ? 4.41 19.703 -0.682 1 80.88 282 THR A N 1
ATOM 2152 C CA . THR A 1 282 ? 5.047 20.938 -1.112 1 80.88 282 THR A CA 1
ATOM 2153 C C . THR A 1 282 ? 5.031 21.047 -2.635 1 80.88 282 THR A C 1
ATOM 2155 O O . THR A 1 282 ? 5.066 22.156 -3.18 1 80.88 282 THR A O 1
ATOM 2158 N N . GLU A 1 283 ? 5.016 19.891 -3.35 1 87.88 283 GLU A N 1
ATOM 2159 C CA . GLU A 1 283 ? 5.27 19.953 -4.785 1 87.88 283 GLU A CA 1
ATOM 2160 C C . GLU A 1 283 ? 4.02 19.562 -5.582 1 87.88 283 GLU A C 1
ATOM 2162 O O . GLU A 1 283 ? 4.062 19.484 -6.809 1 87.88 283 GLU A O 1
ATOM 2167 N N . LEU A 1 284 ? 2.922 19.375 -4.953 1 89.5 284 LEU A N 1
ATOM 2168 C CA . LEU A 1 284 ? 1.713 18.875 -5.605 1 89.5 284 LEU A CA 1
ATOM 2169 C C . LEU A 1 284 ? 1.299 19.797 -6.75 1 89.5 284 LEU A C 1
ATOM 2171 O O . LEU A 1 284 ? 0.814 19.328 -7.781 1 89.5 284 LEU A O 1
ATOM 2175 N N . ASN A 1 285 ? 1.515 21.047 -6.676 1 86.31 285 ASN A N 1
ATOM 2176 C CA . ASN A 1 285 ? 1.06 22.031 -7.656 1 86.31 285 ASN A CA 1
ATOM 2177 C C . ASN A 1 285 ? 1.818 21.891 -8.977 1 86.31 285 ASN A C 1
ATOM 2179 O O . ASN A 1 285 ? 1.397 22.438 -10 1 86.31 285 ASN A O 1
ATOM 2183 N N . HIS A 1 286 ? 2.922 21.234 -8.977 1 90.25 286 HIS A N 1
ATOM 2184 C CA . HIS A 1 286 ? 3.719 21.047 -10.18 1 90.25 286 HIS A CA 1
ATOM 2185 C C . HIS A 1 286 ? 3.346 19.75 -10.891 1 90.25 286 HIS A C 1
ATOM 2187 O O . HIS A 1 286 ? 3.85 19.453 -11.977 1 90.25 286 HIS A O 1
ATOM 2193 N N . ALA A 1 287 ? 2.498 18.953 -10.242 1 93.88 287 ALA A N 1
ATOM 2194 C CA . ALA A 1 287 ? 2.053 17.703 -10.867 1 93.88 287 ALA A CA 1
ATOM 2195 C C . ALA A 1 287 ? 1.141 17.984 -12.062 1 93.88 287 ALA A C 1
ATOM 2197 O O . ALA A 1 287 ? 0.619 19.094 -12.203 1 93.88 287 ALA A O 1
ATOM 2198 N N . SER A 1 288 ? 1.047 17.031 -12.906 1 95.12 288 SER A N 1
ATOM 2199 C CA . SER A 1 288 ? 0.069 17.141 -13.984 1 95.12 288 SER A CA 1
ATOM 2200 C C . SER A 1 288 ? -1.344 17.297 -13.43 1 95.12 288 SER A C 1
ATOM 2202 O O . SER A 1 288 ? -1.661 16.781 -12.359 1 95.12 288 SER A O 1
ATOM 2204 N N . GLY A 1 289 ? -2.178 18.016 -14.164 1 92.81 289 GLY A N 1
ATOM 2205 C CA . GLY A 1 289 ? -3.521 18.344 -13.719 1 92.81 289 GLY A CA 1
ATOM 2206 C C . GLY A 1 289 ? -4.32 17.125 -13.289 1 92.81 289 GLY A C 1
ATOM 2207 O O . GLY A 1 289 ? -4.926 17.125 -12.211 1 92.81 289 GLY A O 1
ATOM 2208 N N . ASP A 1 290 ? -4.254 16.125 -14.07 1 91.38 290 ASP A N 1
ATOM 2209 C CA . ASP A 1 290 ? -5.02 14.914 -13.781 1 91.38 290 ASP A CA 1
ATOM 2210 C C . ASP A 1 290 ? -4.535 14.258 -12.484 1 91.38 290 ASP A C 1
ATOM 2212 O O . ASP A 1 290 ? -5.34 13.797 -11.68 1 91.38 290 ASP A O 1
ATOM 2216 N N . VAL A 1 291 ? -3.211 14.242 -12.297 1 94.81 291 VAL A N 1
ATOM 2217 C CA . VAL A 1 291 ? -2.625 13.609 -11.125 1 94.81 291 VAL A CA 1
ATOM 2218 C C . VAL A 1 291 ? -2.947 14.438 -9.875 1 94.81 291 VAL A C 1
ATOM 2220 O O . VAL A 1 291 ? -3.363 13.891 -8.852 1 94.81 291 VAL A O 1
ATOM 2223 N N . ARG A 1 292 ? -2.799 15.703 -10.008 1 94.44 292 ARG A N 1
ATOM 2224 C CA . ARG A 1 292 ? -3.096 16.609 -8.898 1 94.44 292 ARG A CA 1
ATOM 2225 C C . ARG A 1 292 ? -4.562 16.516 -8.5 1 94.44 292 ARG A C 1
ATOM 2227 O O . ARG A 1 292 ? -4.883 16.328 -7.324 1 94.44 292 ARG A O 1
ATOM 2234 N N . ASP A 1 293 ? -5.434 16.594 -9.438 1 92.75 293 ASP A N 1
ATOM 2235 C CA . ASP A 1 293 ? -6.867 16.594 -9.156 1 92.75 293 ASP A CA 1
ATOM 2236 C C . ASP A 1 293 ? -7.312 15.25 -8.57 1 92.75 293 ASP A C 1
ATOM 2238 O O . ASP A 1 293 ? -8.133 15.211 -7.656 1 92.75 293 ASP A O 1
ATOM 2242 N N . GLY A 1 294 ? -6.789 14.219 -9.141 1 92.69 294 GLY A N 1
ATOM 2243 C CA . GLY A 1 294 ? -7.082 12.914 -8.586 1 92.69 294 GLY A CA 1
ATOM 2244 C C . GLY A 1 294 ? -6.621 12.75 -7.148 1 92.69 294 GLY A C 1
ATOM 2245 O O . GLY A 1 294 ? -7.359 12.242 -6.305 1 92.69 294 GLY A O 1
ATOM 2246 N N . TYR A 1 295 ? -5.441 13.258 -6.891 1 95.25 295 TYR A N 1
ATOM 2247 C CA . TYR A 1 295 ? -4.895 13.188 -5.543 1 95.25 295 TYR A CA 1
ATOM 2248 C C . TYR A 1 295 ? -5.766 13.961 -4.559 1 95.25 295 TYR A C 1
ATOM 2250 O O . TYR A 1 295 ? -6.105 13.453 -3.49 1 95.25 295 TYR A O 1
ATOM 2258 N N . LEU A 1 296 ? -6.133 15.125 -4.918 1 93.12 296 LEU A N 1
ATOM 2259 C CA . LEU A 1 296 ? -6.922 15.984 -4.047 1 93.12 296 LEU A CA 1
ATOM 2260 C C . LEU A 1 296 ? -8.305 15.391 -3.809 1 93.12 296 LEU A C 1
ATOM 2262 O O . LEU A 1 296 ? -8.812 15.422 -2.684 1 93.12 296 LEU A O 1
ATOM 2266 N N . ARG A 1 297 ? -8.852 14.898 -4.809 1 92.5 297 ARG A N 1
ATOM 2267 C CA . ARG A 1 297 ? -10.156 14.258 -4.68 1 92.5 297 ARG A CA 1
ATOM 2268 C C . ARG A 1 297 ? -10.094 13.062 -3.74 1 92.5 297 ARG A C 1
ATOM 2270 O O . ARG A 1 297 ? -10.938 12.914 -2.85 1 92.5 297 ARG A O 1
ATOM 2277 N N . ASN A 1 298 ? -9.125 12.195 -3.994 1 94.56 298 ASN A N 1
ATOM 2278 C CA . ASN A 1 298 ? -8.977 11.008 -3.154 1 94.56 298 ASN A CA 1
ATOM 2279 C C . ASN A 1 298 ? -8.688 11.383 -1.704 1 94.56 298 ASN A C 1
ATOM 2281 O O . ASN A 1 298 ? -9.188 10.75 -0.78 1 94.56 298 ASN A O 1
ATOM 2285 N N . GLN A 1 299 ? -7.867 12.375 -1.493 1 94.19 299 GLN A N 1
ATOM 2286 C CA . GLN A 1 299 ? -7.574 12.875 -0.155 1 94.19 299 GLN A CA 1
ATOM 2287 C C . GLN A 1 299 ? -8.836 13.383 0.532 1 94.19 299 GLN A C 1
ATOM 2289 O O . GLN A 1 299 ? -9.078 13.086 1.705 1 94.19 299 GLN A O 1
ATOM 2294 N N . ALA A 1 300 ? -9.617 14.133 -0.173 1 93.19 300 ALA A N 1
ATOM 2295 C CA . ALA A 1 300 ? -10.867 14.648 0.372 1 93.19 300 ALA A CA 1
ATOM 2296 C C . ALA A 1 300 ? -11.797 13.508 0.787 1 93.19 300 ALA A C 1
ATOM 2298 O O . ALA A 1 300 ? -12.453 13.586 1.827 1 93.19 300 ALA A O 1
ATOM 2299 N N . ASP A 1 301 ? -11.836 12.531 -0.032 1 93.81 301 ASP A N 1
ATOM 2300 C CA . AS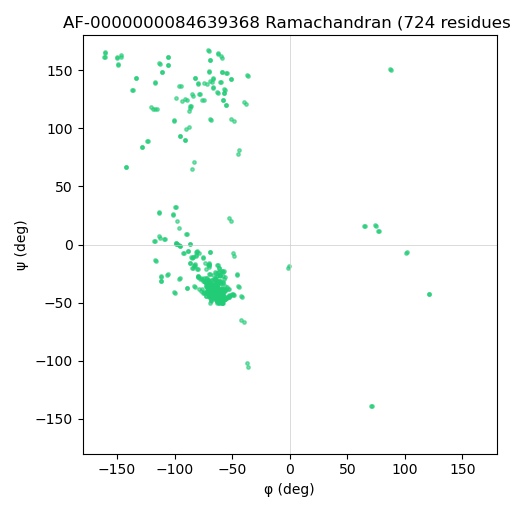P A 1 301 ? -12.656 11.359 0.282 1 93.81 301 ASP A CA 1
ATOM 2301 C C . ASP A 1 301 ? -12.18 10.688 1.566 1 93.81 301 ASP A C 1
ATOM 2303 O O . ASP A 1 301 ? -12.992 10.305 2.412 1 93.81 301 ASP A O 1
ATOM 2307 N N . ARG A 1 302 ? -10.914 10.492 1.682 1 96 302 ARG A N 1
ATOM 2308 C CA . ARG A 1 302 ? -10.367 9.859 2.879 1 96 302 ARG A CA 1
ATOM 2309 C C . ARG A 1 302 ? -10.594 10.734 4.109 1 96 302 ARG A C 1
ATOM 2311 O O . ARG A 1 302 ? -10.906 10.227 5.188 1 96 302 ARG A O 1
ATOM 2318 N N . ASP A 1 303 ? -10.453 12.055 3.939 1 94.94 303 ASP A N 1
ATOM 2319 C CA . ASP A 1 303 ? -10.727 12.977 5.039 1 94.94 303 ASP A CA 1
ATOM 2320 C C . ASP A 1 303 ? -12.188 12.883 5.488 1 94.94 303 ASP A C 1
ATOM 2322 O O . ASP A 1 303 ? -12.477 12.953 6.684 1 94.94 303 ASP A O 1
ATOM 2326 N N . THR A 1 304 ? -13.055 12.758 4.559 1 95.19 304 THR A N 1
ATOM 2327 C CA . THR A 1 304 ? -14.484 12.695 4.852 1 95.19 304 THR A CA 1
ATOM 2328 C C . THR A 1 304 ? -14.805 11.5 5.738 1 95.19 304 THR A C 1
ATOM 2330 O O . THR A 1 304 ? -15.68 11.57 6.598 1 95.19 304 THR A O 1
ATOM 2333 N N . LEU A 1 305 ? -14.047 10.453 5.586 1 95.06 305 LEU A N 1
ATOM 2334 C CA . LEU A 1 305 ? -14.227 9.289 6.449 1 95.06 305 LEU A CA 1
ATOM 2335 C C . LEU A 1 305 ? -13.961 9.648 7.91 1 95.06 305 LEU A C 1
ATOM 2337 O O . LEU A 1 305 ? -14.734 9.273 8.797 1 95.06 305 LEU A O 1
ATOM 2341 N N . TRP A 1 306 ? -12.844 10.352 8.078 1 96.94 306 TRP A N 1
ATOM 2342 C CA . TRP A 1 306 ? -12.523 10.789 9.43 1 96.94 306 TRP A CA 1
ATOM 2343 C C . TRP A 1 306 ? -13.609 11.703 9.984 1 96.94 306 TRP A C 1
ATOM 2345 O O . TRP A 1 306 ? -14.047 11.547 11.133 1 96.94 306 TRP A O 1
ATOM 2355 N N . ILE A 1 307 ? -14.07 12.586 9.156 1 96.12 307 ILE A N 1
ATOM 2356 C CA . ILE A 1 307 ? -15.062 13.586 9.555 1 96.12 307 ILE A CA 1
ATOM 2357 C C . ILE A 1 307 ? -16.344 12.891 9.984 1 96.12 307 ILE A C 1
ATOM 2359 O O . ILE A 1 307 ? -16.906 13.195 11.039 1 96.12 307 ILE A O 1
ATOM 2363 N N . ASP A 1 308 ? -16.75 11.945 9.195 1 95.38 308 ASP A N 1
ATOM 2364 C CA . ASP A 1 308 ? -17.984 11.219 9.484 1 95.38 308 ASP A CA 1
ATOM 2365 C C . ASP A 1 308 ? -17.859 10.43 10.789 1 95.38 308 ASP A C 1
ATOM 2367 O O . ASP A 1 308 ? -18.797 10.406 11.594 1 95.38 308 ASP A O 1
ATOM 2371 N N . LEU A 1 309 ? -16.781 9.812 10.969 1 96.75 309 LEU A N 1
ATOM 2372 C CA . LEU A 1 309 ? -16.562 9 12.156 1 96.75 309 LEU A CA 1
ATOM 2373 C C . LEU A 1 309 ? -16.5 9.875 13.406 1 96.75 309 LEU A C 1
ATOM 2375 O O . LEU A 1 309 ? -17 9.484 14.469 1 96.75 309 LEU A O 1
ATOM 2379 N N . ILE A 1 310 ? -15.891 11.039 13.32 1 97.12 310 ILE A N 1
ATOM 2380 C CA . ILE A 1 310 ? -15.844 11.977 14.438 1 97.12 310 ILE A CA 1
ATOM 2381 C C . ILE A 1 310 ? -17.266 12.398 14.82 1 97.12 310 ILE A C 1
ATOM 2383 O O . ILE A 1 310 ? -17.609 12.438 16 1 97.12 310 ILE A O 1
ATOM 2387 N N . GLY A 1 311 ? -18.047 12.703 13.797 1 95.5 311 GLY A N 1
ATOM 2388 C CA . GLY A 1 311 ? -19.438 13.055 14.047 1 95.5 311 GLY A CA 1
ATOM 2389 C C . GLY A 1 311 ? -20.203 11.961 14.758 1 95.5 311 GLY A C 1
ATOM 2390 O O . GLY A 1 311 ? -21.062 12.242 15.602 1 95.5 311 GLY A O 1
ATOM 2391 N N . GLU A 1 312 ? -19.938 10.789 14.422 1 95.12 312 GLU A N 1
ATOM 2392 C CA . GLU A 1 312 ? -20.578 9.648 15.062 1 95.12 312 GLU A CA 1
ATOM 2393 C C . GLU A 1 312 ? -20.109 9.492 16.5 1 95.12 312 GLU A C 1
ATOM 2395 O O . GLU A 1 312 ? -20.906 9.188 17.391 1 95.12 312 GLU A O 1
ATOM 2400 N N . LEU A 1 313 ? -18.875 9.711 16.766 1 96.31 313 LEU A N 1
ATOM 2401 C CA . LEU A 1 313 ? -18.266 9.461 18.078 1 96.31 313 LEU A CA 1
ATOM 2402 C C . LEU A 1 313 ? -18.531 10.625 19.031 1 96.31 313 LEU A C 1
ATOM 2404 O O . LEU A 1 313 ? -18.641 10.438 20.234 1 96.31 313 LEU A O 1
ATOM 2408 N N . VAL A 1 314 ? -18.516 11.836 18.438 1 96.38 314 VAL A N 1
ATOM 2409 C CA . VAL A 1 314 ? -18.75 13.07 19.188 1 96.38 314 VAL A CA 1
ATOM 2410 C C . VAL A 1 314 ? -19.844 13.883 18.5 1 96.38 314 VAL A C 1
ATOM 2412 O O . VAL A 1 314 ? -19.578 14.906 17.875 1 96.38 314 VAL A O 1
ATOM 2415 N N . PRO A 1 315 ? -21.031 13.609 18.75 1 94.38 315 PRO A N 1
ATOM 2416 C CA . PRO A 1 315 ? -22.156 14.18 18 1 94.38 315 PRO A CA 1
ATOM 2417 C C . PRO A 1 315 ? -22.234 15.703 18.109 1 94.38 315 PRO A C 1
ATOM 2419 O O . PRO A 1 315 ? -22.797 16.359 17.234 1 94.38 315 PRO A O 1
ATOM 2422 N N . GLN A 1 316 ? -21.641 16.297 19.094 1 93.81 316 GLN A N 1
ATOM 2423 C CA . GLN A 1 316 ? -21.672 17.75 19.281 1 93.81 316 GLN A CA 1
ATOM 2424 C C . GLN A 1 316 ? -20.734 18.453 18.297 1 93.81 316 GLN A C 1
ATOM 2426 O O . GLN A 1 316 ? -20.812 19.672 18.125 1 93.81 316 GLN A O 1
ATOM 2431 N N . THR A 1 317 ? -19.953 17.688 17.656 1 94.38 317 THR A N 1
ATOM 2432 C CA . THR A 1 317 ? -19 18.266 16.719 1 94.38 317 THR A CA 1
ATOM 2433 C C . THR A 1 317 ? -19.641 18.438 15.344 1 94.38 317 THR A C 1
ATOM 2435 O O . THR A 1 317 ? -20.031 17.453 14.703 1 94.38 317 THR A O 1
ATOM 2438 N N . SER A 1 318 ? -19.703 19.672 14.906 1 92.75 318 SER A N 1
ATOM 2439 C CA . SER A 1 318 ? -20.25 19.938 13.578 1 92.75 318 SER A CA 1
ATOM 2440 C C . SER A 1 318 ? -19.312 19.453 12.484 1 92.75 318 SER A C 1
ATOM 2442 O O . SER A 1 318 ? -18.141 19.172 12.75 1 92.75 318 SER A O 1
ATOM 2444 N N . SER A 1 319 ? -19.781 19.391 11.273 1 92.69 319 SER A N 1
ATOM 2445 C CA . SER A 1 319 ? -18.969 18.938 10.148 1 92.69 319 SER A CA 1
ATOM 2446 C C . SER A 1 319 ? -17.797 19.891 9.898 1 92.69 319 SER A C 1
ATOM 2448 O O . SER A 1 319 ? -16.703 19.453 9.562 1 92.69 319 SER A O 1
ATOM 2450 N N . VAL A 1 320 ? -18.047 21.141 10.094 1 91.31 320 VAL A N 1
ATOM 2451 C CA . VAL A 1 320 ? -17.016 22.141 9.867 1 91.31 320 VAL A CA 1
ATOM 2452 C C . VAL A 1 320 ? -15.93 22.016 10.945 1 91.31 320 VAL A C 1
ATOM 2454 O O . VAL A 1 320 ? -14.734 22.109 10.648 1 91.31 320 VAL A O 1
ATOM 2457 N N . GLU A 1 321 ? -16.359 21.797 12.141 1 93.12 321 GLU A N 1
ATOM 2458 C CA . GLU A 1 321 ? -15.398 21.594 13.227 1 93.12 321 GLU A CA 1
ATOM 2459 C C . GLU A 1 321 ? -14.57 20.344 13 1 93.12 321 GLU A C 1
ATOM 2461 O O . GLU A 1 321 ? -13.359 20.344 13.227 1 93.12 321 GLU A O 1
ATOM 2466 N N . ALA A 1 322 ? -15.273 19.312 12.57 1 95.19 322 ALA A N 1
ATOM 2467 C CA . ALA A 1 322 ? -14.578 18.047 12.297 1 95.19 322 ALA A CA 1
ATOM 2468 C C . ALA A 1 322 ? -13.531 18.234 11.211 1 95.19 322 ALA A C 1
ATOM 2470 O O . ALA A 1 322 ? -12.438 17.656 11.289 1 95.19 322 ALA A O 1
ATOM 2471 N N . ARG A 1 323 ? -13.859 18.984 10.219 1 93.88 323 ARG A N 1
ATOM 2472 C CA . ARG A 1 323 ? -12.922 19.25 9.141 1 93.88 323 ARG A CA 1
ATOM 2473 C C . ARG A 1 323 ? -11.672 19.953 9.672 1 93.88 323 ARG A C 1
ATOM 2475 O O . ARG A 1 323 ? -10.555 19.625 9.258 1 93.88 323 ARG A O 1
ATOM 2482 N N . LEU A 1 324 ? -11.859 20.875 10.539 1 92.19 324 LEU A N 1
ATOM 2483 C CA . LEU A 1 324 ? -10.75 21.594 11.164 1 92.19 324 LEU A CA 1
ATOM 2484 C C . LEU A 1 324 ? -9.867 20.641 11.953 1 92.19 324 LEU A C 1
ATOM 2486 O O . LEU A 1 324 ? -8.641 20.703 11.859 1 92.19 324 LEU A O 1
ATOM 2490 N N . LEU A 1 325 ? -10.492 19.797 12.68 1 96 325 LEU A N 1
ATOM 2491 C CA . LEU A 1 325 ? -9.758 18.875 13.531 1 96 325 LEU A CA 1
ATOM 2492 C C . LEU A 1 325 ? -9 17.844 12.688 1 96 325 LEU A C 1
ATOM 2494 O O . LEU A 1 325 ? -7.875 17.469 13.023 1 96 325 LEU A O 1
ATOM 2498 N N . VAL A 1 326 ? -9.609 17.406 11.617 1 96.88 326 VAL A N 1
ATOM 2499 C CA . VAL A 1 326 ? -8.953 16.453 10.719 1 96.88 326 VAL A CA 1
ATOM 2500 C C . VAL A 1 326 ? -7.734 17.125 10.078 1 96.88 326 VAL A C 1
ATOM 2502 O O . VAL A 1 326 ? -6.656 16.531 10.016 1 96.88 326 VAL A O 1
ATOM 2505 N N . ALA A 1 327 ? -7.91 18.328 9.656 1 93.56 327 ALA A N 1
ATOM 2506 C CA . ALA A 1 327 ? -6.793 19.062 9.07 1 93.56 327 ALA A CA 1
ATOM 2507 C C . ALA A 1 327 ? -5.656 19.219 10.078 1 93.56 327 ALA A C 1
ATOM 2509 O O . ALA A 1 327 ? -4.484 19.078 9.727 1 93.56 327 ALA A O 1
ATOM 2510 N N . ALA A 1 328 ? -6 19.5 11.273 1 94.56 328 ALA A N 1
ATOM 2511 C CA . ALA A 1 328 ? -5.016 19.672 12.336 1 94.56 328 ALA A CA 1
ATOM 2512 C C . ALA A 1 328 ? -4.25 18.375 12.586 1 94.56 328 ALA A C 1
ATOM 2514 O O . ALA A 1 328 ? -3.02 18.375 12.633 1 94.56 328 ALA A O 1
ATOM 2515 N N . ALA A 1 329 ? -4.98 17.297 12.703 1 97.81 329 ALA A N 1
ATOM 2516 C CA . ALA A 1 329 ? -4.371 16 12.984 1 97.81 329 ALA A CA 1
ATOM 2517 C C . ALA A 1 329 ? -3.465 15.555 11.836 1 97.81 329 ALA A C 1
ATOM 2519 O O . ALA A 1 329 ? -2.348 15.086 12.07 1 97.81 329 ALA A O 1
ATOM 2520 N N . ILE A 1 330 ? -3.934 15.695 10.648 1 96.56 330 ILE A N 1
ATOM 2521 C CA . ILE A 1 330 ? -3.154 15.312 9.477 1 96.56 330 ILE A CA 1
ATOM 2522 C C . ILE A 1 330 ? -1.898 16.172 9.391 1 96.56 330 ILE A C 1
ATOM 2524 O O . ILE A 1 330 ? -0.804 15.664 9.141 1 96.56 330 ILE A O 1
ATOM 2528 N N . SER A 1 331 ? -2.039 17.453 9.586 1 91.94 331 SER A N 1
ATOM 2529 C CA . SER A 1 331 ? -0.886 18.359 9.586 1 91.94 331 SER A CA 1
ATOM 2530 C C . SER A 1 331 ? 0.147 17.922 10.625 1 91.94 331 SER A C 1
ATOM 2532 O O . SER A 1 331 ? 1.348 17.922 10.344 1 91.94 331 SER A O 1
ATOM 2534 N N . PHE A 1 332 ? -0.345 17.609 11.797 1 95.12 332 PHE A N 1
ATOM 2535 C CA . PHE A 1 332 ? 0.538 17.141 12.867 1 95.12 332 PHE A CA 1
ATOM 2536 C C . PHE A 1 332 ? 1.31 15.906 12.438 1 95.12 332 PHE A C 1
ATOM 2538 O O . PHE A 1 332 ? 2.539 15.867 12.523 1 95.12 332 PHE A O 1
ATOM 2545 N N . ILE A 1 333 ? 0.618 14.945 11.898 1 97.25 333 ILE A N 1
ATOM 2546 C CA . ILE A 1 333 ? 1.233 13.688 11.484 1 97.25 333 ILE A CA 1
ATOM 2547 C C . ILE A 1 333 ? 2.291 13.961 10.414 1 97.25 333 ILE A C 1
ATOM 2549 O O . ILE A 1 333 ? 3.414 13.461 10.5 1 97.25 333 ILE A O 1
ATOM 2553 N N . GLU A 1 334 ? 1.952 14.727 9.477 1 92.62 334 GLU A N 1
ATOM 2554 C CA . GLU A 1 334 ? 2.844 14.977 8.352 1 92.62 334 GLU A CA 1
ATOM 2555 C C . GLU A 1 334 ? 4.031 15.844 8.758 1 92.62 334 GLU A C 1
ATOM 2557 O O . GLU A 1 334 ? 5.148 15.633 8.281 1 92.62 334 GLU A O 1
ATOM 2562 N N . ASP A 1 335 ? 3.807 16.781 9.625 1 89 335 ASP A N 1
ATOM 2563 C CA . ASP A 1 335 ? 4.898 17.609 10.125 1 89 335 ASP A CA 1
ATOM 2564 C C . ASP A 1 335 ? 5.918 16.781 10.898 1 89 335 ASP A C 1
ATOM 2566 O O . ASP A 1 335 ? 7.125 16.953 10.727 1 89 335 ASP A O 1
ATOM 2570 N N . VAL A 1 336 ? 5.449 15.945 11.703 1 92.19 336 VAL A N 1
ATOM 2571 C CA . VAL A 1 336 ? 6.344 15.094 12.484 1 92.19 336 VAL A CA 1
ATOM 2572 C C . VAL A 1 336 ? 7.102 14.148 11.555 1 92.19 336 VAL A C 1
ATOM 2574 O O . VAL A 1 336 ? 8.312 13.953 11.711 1 92.19 336 VAL A O 1
ATOM 2577 N N . ALA A 1 337 ? 6.398 13.602 10.602 1 90.75 337 ALA A N 1
ATOM 2578 C CA . ALA A 1 337 ? 7.047 12.695 9.656 1 90.75 337 ALA A CA 1
ATOM 2579 C C . ALA A 1 337 ? 8.172 13.391 8.906 1 90.75 337 ALA A C 1
ATOM 2581 O O . ALA A 1 337 ? 9.172 12.766 8.547 1 90.75 337 ALA A O 1
ATOM 2582 N N . ARG A 1 338 ? 7.973 14.609 8.68 1 85.56 338 ARG A N 1
ATOM 2583 C CA . ARG A 1 338 ? 8.953 15.367 7.914 1 85.56 338 ARG A CA 1
ATOM 2584 C C . ARG A 1 338 ? 10.086 15.867 8.812 1 85.56 338 ARG A C 1
ATOM 2586 O O . ARG A 1 338 ? 11.086 16.391 8.328 1 85.56 338 ARG A O 1
ATOM 2593 N N . THR A 1 339 ? 9.898 15.75 10.102 1 83.12 339 THR A N 1
ATOM 2594 C CA . THR A 1 339 ? 10.938 16.094 11.07 1 83.12 339 THR A CA 1
ATOM 2595 C C . THR A 1 339 ? 11.727 14.844 11.469 1 83.12 339 THR A C 1
ATOM 2597 O O . THR A 1 339 ? 11.391 14.188 12.461 1 83.12 339 THR A O 1
ATOM 2600 N N . TRP A 1 340 ? 12.75 14.539 10.891 1 77.94 340 TRP A N 1
ATOM 2601 C CA . TRP A 1 340 ? 13.461 13.266 10.844 1 77.94 340 TRP A CA 1
ATOM 2602 C C . TRP A 1 340 ? 13.859 12.812 12.242 1 77.94 340 TRP A C 1
ATOM 2604 O O . TRP A 1 340 ? 13.719 11.633 12.578 1 77.94 340 TRP A O 1
ATOM 2614 N N . HIS A 1 341 ? 14.297 13.703 13.07 1 81.44 341 HIS A N 1
ATOM 2615 C CA . HIS A 1 341 ? 14.797 13.25 14.359 1 81.44 341 HIS A CA 1
ATOM 2616 C C . HIS A 1 341 ? 13.664 12.766 15.258 1 81.44 341 HIS A C 1
ATOM 2618 O O . HIS A 1 341 ? 13.891 12.016 16.203 1 81.44 341 HIS A O 1
ATOM 2624 N N . LEU A 1 342 ? 12.469 13.148 14.93 1 85 342 LEU A N 1
ATOM 2625 C CA . LEU A 1 342 ? 11.328 12.734 15.742 1 85 342 LEU A CA 1
ATOM 2626 C C . LEU A 1 342 ? 10.828 11.359 15.305 1 85 342 LEU A C 1
ATOM 2628 O O . LEU A 1 342 ? 10 10.75 15.984 1 85 342 LEU A O 1
ATOM 2632 N N . THR A 1 343 ? 11.312 10.898 14.195 1 83.81 343 THR A N 1
ATOM 2633 C CA . THR A 1 343 ? 10.828 9.625 13.672 1 83.81 343 THR A CA 1
ATOM 2634 C C . THR A 1 343 ? 11.789 8.492 14.031 1 83.81 343 THR A C 1
ATOM 2636 O O . THR A 1 343 ? 11.547 7.336 13.688 1 83.81 343 THR A O 1
ATOM 2639 N N . ARG A 1 344 ? 12.773 8.789 14.695 1 83.31 344 ARG A N 1
ATOM 2640 C CA . ARG A 1 344 ? 13.812 7.809 15 1 83.31 344 ARG A CA 1
ATOM 2641 C C . ARG A 1 344 ? 13.633 7.234 16.406 1 83.31 344 ARG A C 1
ATOM 2643 O O . ARG A 1 344 ? 14.602 7.047 17.125 1 83.31 344 ARG A O 1
ATOM 2650 N N . TYR A 1 345 ? 12.445 7.133 16.828 1 85.88 345 TYR A N 1
ATOM 2651 C CA . TYR A 1 345 ? 12.125 6.52 18.109 1 85.88 345 TYR A CA 1
ATOM 2652 C C . TYR A 1 345 ? 11.266 5.273 17.922 1 85.88 345 TYR A C 1
ATOM 2654 O O . TYR A 1 345 ? 10.375 5.25 17.062 1 85.88 345 TYR A O 1
ATOM 2662 N N . ALA A 1 346 ? 11.672 4.316 18.766 1 83.25 346 ALA A N 1
ATOM 2663 C CA . ALA A 1 346 ? 10.828 3.119 18.781 1 83.25 346 ALA A CA 1
ATOM 2664 C C . ALA A 1 346 ? 9.414 3.445 19.25 1 83.25 346 ALA A C 1
ATOM 2666 O O . ALA A 1 346 ? 9.234 4.227 20.188 1 83.25 346 ALA A O 1
ATOM 2667 N N . ALA A 1 347 ? 8.438 3.066 18.594 1 87.44 347 ALA A N 1
ATOM 2668 C CA . ALA A 1 347 ? 7.035 3.133 18.984 1 87.44 347 ALA A CA 1
ATOM 2669 C C . ALA A 1 347 ? 6.488 4.551 18.828 1 87.44 347 ALA A C 1
ATOM 2671 O O . ALA A 1 347 ? 5.445 4.887 19.391 1 87.44 347 ALA A O 1
ATOM 2672 N N . VAL A 1 348 ? 7.258 5.434 18.156 1 93.88 348 VAL A N 1
ATOM 2673 C CA . VAL A 1 348 ? 6.812 6.809 17.969 1 93.88 348 VAL A CA 1
ATOM 2674 C C . VAL A 1 348 ? 5.453 6.828 17.281 1 93.88 348 VAL A C 1
ATOM 2676 O O . VAL A 1 348 ? 4.648 7.734 17.5 1 93.88 348 VAL A O 1
ATOM 2679 N N . ALA A 1 349 ? 5.199 5.77 16.469 1 95.81 349 ALA A N 1
ATOM 2680 C CA . ALA A 1 349 ? 3.928 5.672 15.758 1 95.81 349 ALA A CA 1
ATOM 2681 C C . ALA A 1 349 ? 2.752 5.652 16.734 1 95.81 349 ALA A C 1
ATOM 2683 O O . ALA A 1 349 ? 1.726 6.293 16.484 1 95.81 349 ALA A O 1
ATOM 2684 N N . ASP A 1 350 ? 2.902 4.953 17.812 1 96.56 350 ASP A N 1
ATOM 2685 C CA . ASP A 1 350 ? 1.845 4.867 18.812 1 96.56 350 ASP A CA 1
ATOM 2686 C C . ASP A 1 350 ? 1.602 6.223 19.469 1 96.56 350 ASP A C 1
ATOM 2688 O O . ASP A 1 350 ? 0.455 6.605 19.719 1 96.56 350 ASP A O 1
ATOM 2692 N N . GLU A 1 351 ? 2.691 6.906 19.766 1 96.31 351 GLU A N 1
ATOM 2693 C CA . GLU A 1 351 ? 2.59 8.227 20.375 1 96.31 351 GLU A CA 1
ATOM 2694 C C . GLU A 1 351 ? 1.873 9.211 19.453 1 96.31 351 GLU A C 1
ATOM 2696 O O . GLU A 1 351 ? 0.979 9.938 19.891 1 96.31 351 GLU A O 1
ATOM 2701 N N . ILE A 1 352 ? 2.305 9.258 18.203 1 97.75 352 ILE A N 1
ATOM 2702 C CA . ILE A 1 352 ? 1.706 10.148 17.203 1 97.75 352 ILE A CA 1
ATOM 2703 C C . ILE A 1 352 ? 0.217 9.836 17.078 1 97.75 352 ILE A C 1
ATOM 2705 O O . ILE A 1 352 ? -0.61 10.75 17.016 1 97.75 352 ILE A O 1
ATOM 2709 N N . THR A 1 353 ? -0.116 8.547 17.047 1 98.31 353 THR A N 1
ATOM 2710 C CA . THR A 1 353 ? -1.498 8.109 16.875 1 98.31 353 THR A CA 1
ATOM 2711 C C . THR A 1 353 ? -2.367 8.609 18.031 1 98.31 353 THR A C 1
ATOM 2713 O O . THR A 1 353 ? -3.445 9.164 17.812 1 98.31 353 THR A O 1
ATOM 2716 N N . GLU A 1 354 ? -1.918 8.477 19.219 1 98 354 GLU A N 1
ATOM 2717 C CA . GLU A 1 354 ? -2.701 8.883 20.375 1 98 354 GLU A CA 1
ATOM 2718 C C . GLU A 1 354 ? -2.896 10.391 20.422 1 98 354 GLU A C 1
ATOM 2720 O O . GLU A 1 354 ? -3.979 10.875 20.75 1 98 354 GLU A O 1
ATOM 2725 N N . ILE A 1 355 ? -1.856 11.125 20.109 1 98.12 355 ILE A N 1
ATOM 2726 C CA . ILE A 1 355 ? -1.958 12.586 20.094 1 98.12 355 ILE A CA 1
ATOM 2727 C C . ILE A 1 355 ? -2.951 13.016 19.016 1 98.12 355 ILE A C 1
ATOM 2729 O O . ILE A 1 355 ? -3.797 13.883 19.25 1 98.12 355 ILE A O 1
ATOM 2733 N N . ALA A 1 356 ? -2.85 12.414 17.828 1 98.62 356 ALA A N 1
ATOM 2734 C CA . ALA A 1 356 ? -3.771 12.734 16.734 1 98.62 356 ALA A CA 1
ATOM 2735 C C . ALA A 1 356 ? -5.215 12.438 17.141 1 98.62 356 ALA A C 1
ATOM 2737 O O . ALA A 1 356 ? -6.117 13.234 16.875 1 98.62 356 ALA A O 1
ATOM 2738 N N . LEU A 1 357 ? -5.43 11.297 17.797 1 98.31 357 LEU A N 1
ATOM 2739 C CA . LEU A 1 357 ? -6.773 10.922 18.219 1 98.31 357 LEU A CA 1
ATOM 2740 C C . LEU A 1 357 ? -7.309 11.914 19.25 1 98.31 357 LEU A C 1
ATOM 2742 O O . LEU A 1 357 ? -8.492 12.242 19.25 1 98.31 357 LEU A O 1
ATOM 2746 N N . SER A 1 358 ? -6.434 12.383 20.141 1 97.88 358 SER A N 1
ATOM 2747 C CA . SER A 1 358 ? -6.836 13.375 21.125 1 97.88 358 SER A CA 1
ATOM 2748 C C . SER A 1 358 ? -7.285 14.672 20.453 1 97.88 358 SER A C 1
ATOM 2750 O O . SER A 1 358 ? -8.227 15.32 20.906 1 97.88 358 SER A O 1
ATOM 2752 N N . ILE A 1 359 ? -6.582 15.062 19.406 1 98 359 ILE A N 1
ATOM 2753 C CA . ILE A 1 359 ? -6.961 16.25 18.641 1 98 359 ILE A CA 1
ATOM 2754 C C . ILE A 1 359 ? -8.336 16.031 18.016 1 98 359 ILE A C 1
ATOM 2756 O O . ILE A 1 359 ? -9.219 16.891 18.141 1 98 359 ILE A O 1
ATOM 2760 N N . LEU A 1 360 ? -8.578 14.891 17.422 1 97.81 360 LEU A N 1
ATOM 2761 C CA . LEU A 1 360 ? -9.781 14.594 16.641 1 97.81 360 LEU A CA 1
ATOM 2762 C C . LEU A 1 360 ? -11.008 14.531 17.547 1 97.81 360 LEU A C 1
ATOM 2764 O O . LEU A 1 360 ? -12.117 14.836 17.109 1 97.81 360 LEU A O 1
ATOM 2768 N N . THR A 1 361 ? -10.789 14.125 18.781 1 95.75 361 THR A N 1
ATOM 2769 C CA . THR A 1 361 ? -11.914 13.93 19.688 1 95.75 361 THR A CA 1
ATOM 2770 C C . THR A 1 361 ? -11.867 14.938 20.828 1 95.75 361 THR A C 1
ATOM 2772 O O . THR A 1 361 ? -12.352 14.656 21.922 1 95.75 361 THR A O 1
ATOM 2775 N N . SER A 1 362 ? -11.32 16.062 20.656 1 93.25 362 SER A N 1
ATOM 2776 C CA . SER A 1 362 ? -11.008 17.031 21.688 1 93.25 362 SER A CA 1
ATOM 2777 C C . SER A 1 362 ? -12.273 17.672 22.25 1 93.25 362 SER A C 1
ATOM 2779 O O . SER A 1 362 ? -12.25 18.297 23.297 1 93.25 362 SER A O 1
ATOM 2781 N N . ARG A 1 363 ? -13.383 17.547 21.5 1 83.06 363 ARG A N 1
ATOM 2782 C CA . ARG A 1 363 ? -14.625 18.078 22.062 1 83.06 363 ARG A CA 1
ATOM 2783 C C . ARG A 1 363 ? -15.211 17.125 23.094 1 83.06 363 ARG A C 1
ATOM 2785 O O . ARG A 1 363 ? -16.094 17.5 23.859 1 83.06 363 ARG A O 1
ATOM 2792 N N . SER A 1 364 ? -14.672 15.906 23.266 1 70.38 364 SER A N 1
ATOM 2793 C CA . SER A 1 364 ? -15.242 14.945 24.203 1 70.38 364 SER A CA 1
ATOM 2794 C C . SER A 1 364 ? -14.93 15.344 25.641 1 70.38 364 SER A C 1
ATOM 2796 O O . SER A 1 364 ? -13.938 16.031 25.906 1 70.38 364 SER A O 1
ATOM 2798 N N . MET B 1 1 ? -4.422 -15.773 -33.625 1 49.66 1 MET B N 1
ATOM 2799 C CA . MET B 1 1 ? -4.715 -17.078 -34.219 1 49.66 1 MET B CA 1
ATOM 2800 C C . MET B 1 1 ? -3.439 -17.766 -34.688 1 49.66 1 MET B C 1
ATOM 2802 O O . MET B 1 1 ? -3.234 -18.953 -34.469 1 49.66 1 MET B O 1
ATOM 2806 N N . GLU B 1 2 ? -2.707 -16.906 -35.25 1 51 2 GLU B N 1
ATOM 2807 C CA . GLU B 1 2 ? -1.469 -17.484 -35.781 1 51 2 GLU B CA 1
ATOM 2808 C C . GLU B 1 2 ? -0.552 -17.938 -34.656 1 51 2 GLU B C 1
ATOM 2810 O O . GLU B 1 2 ? 0.046 -19.016 -34.719 1 51 2 GLU B O 1
ATOM 2815 N N . ASP B 1 3 ? -0.584 -17.234 -33.688 1 52.69 3 ASP B N 1
ATOM 2816 C CA . ASP B 1 3 ? 0.294 -17.562 -32.562 1 52.69 3 ASP B CA 1
ATOM 2817 C C . ASP B 1 3 ? -0.197 -18.797 -31.828 1 52.69 3 ASP B C 1
ATOM 2819 O O . ASP B 1 3 ? 0.607 -19.609 -31.375 1 52.69 3 ASP B O 1
ATOM 2823 N N . ILE B 1 4 ? -1.449 -18.984 -31.828 1 52.56 4 ILE B N 1
ATOM 2824 C CA . ILE B 1 4 ? -2.051 -20.188 -31.266 1 52.56 4 ILE B CA 1
ATOM 2825 C C . ILE B 1 4 ? -1.732 -21.391 -32.156 1 52.56 4 ILE B C 1
ATOM 2827 O O . ILE B 1 4 ? -1.381 -22.469 -31.672 1 52.56 4 ILE B O 1
ATOM 2831 N N . ALA B 1 5 ? -1.919 -21.109 -33.438 1 50.25 5 ALA B N 1
ATOM 2832 C CA . ALA B 1 5 ? -1.62 -22.156 -34.406 1 50.25 5 ALA B CA 1
ATOM 2833 C C . ALA B 1 5 ? -0.169 -22.609 -34.281 1 50.25 5 ALA B C 1
ATOM 2835 O O . ALA B 1 5 ? 0.113 -23.812 -34.312 1 50.25 5 ALA B O 1
ATOM 2836 N N . GLU B 1 6 ? 0.609 -21.656 -34.062 1 54.62 6 GLU B N 1
ATOM 2837 C CA . GLU B 1 6 ? 2.035 -21.969 -34 1 54.62 6 GLU B CA 1
ATOM 2838 C C . GLU B 1 6 ? 2.369 -22.719 -32.719 1 54.62 6 GLU B C 1
ATOM 2840 O O . GLU B 1 6 ? 3.135 -23.688 -32.75 1 54.62 6 GLU B O 1
ATOM 2845 N N . ALA B 1 7 ? 1.742 -22.391 -31.75 1 53.53 7 ALA B N 1
ATOM 2846 C CA . ALA B 1 7 ? 2.027 -23.016 -30.469 1 53.53 7 ALA B CA 1
ATOM 2847 C C . ALA B 1 7 ? 1.441 -24.422 -30.406 1 53.53 7 ALA B C 1
ATOM 2849 O O . ALA B 1 7 ? 2.006 -25.312 -29.75 1 53.53 7 ALA B O 1
ATOM 2850 N N . ALA B 1 8 ? 0.394 -24.625 -31.094 1 49.09 8 ALA B N 1
ATOM 2851 C CA . ALA B 1 8 ? -0.274 -25.922 -31.156 1 49.09 8 ALA B CA 1
ATOM 2852 C C . ALA B 1 8 ? 0.339 -26.797 -32.25 1 49.09 8 ALA B C 1
ATOM 2854 O O . ALA B 1 8 ? -0.025 -27.969 -32.375 1 49.09 8 ALA B O 1
ATOM 2855 N N . GLY B 1 9 ? 1.341 -26.234 -32.906 1 49.31 9 GLY B N 1
ATOM 2856 C CA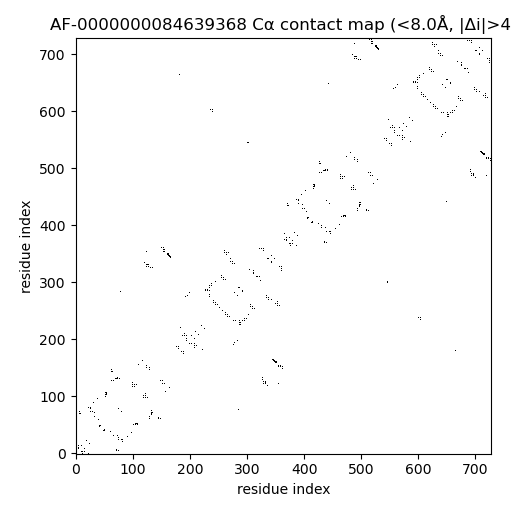 . GLY B 1 9 ? 1.991 -26.922 -34 1 49.31 9 GLY B CA 1
ATOM 2857 C C . GLY B 1 9 ? 1.073 -27.156 -35.188 1 49.31 9 GLY B C 1
ATOM 2858 O O . GLY B 1 9 ? 1.221 -28.141 -35.906 1 49.31 9 GLY B O 1
ATOM 2859 N N . VAL B 1 10 ? -0.023 -26.516 -35.312 1 53.5 10 VAL B N 1
ATOM 2860 C CA . VAL B 1 10 ? -0.917 -26.641 -36.469 1 53.5 10 VAL B CA 1
ATOM 2861 C C . VAL B 1 10 ? -0.948 -25.328 -37.219 1 53.5 10 VAL B C 1
ATOM 2863 O O . VAL B 1 10 ? -0.475 -24.297 -36.75 1 53.5 10 VAL B O 1
ATOM 2866 N N . THR B 1 11 ? -1.286 -25.391 -38.531 1 50.81 11 THR B N 1
ATOM 2867 C CA . THR B 1 11 ? -1.417 -24.203 -39.375 1 50.81 11 THR B CA 1
ATOM 2868 C C . THR B 1 11 ? -2.619 -23.359 -38.938 1 50.81 11 THR B C 1
A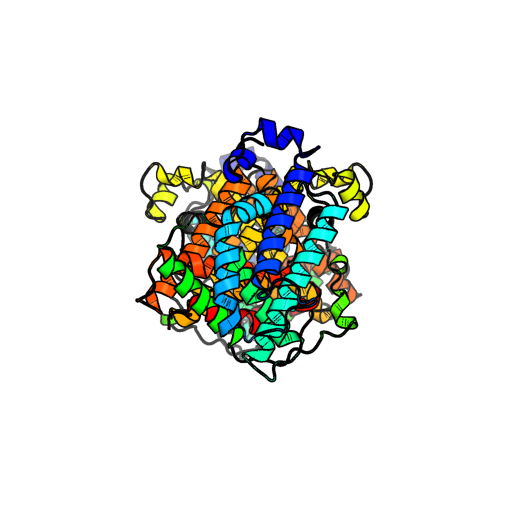TOM 2870 O O . THR B 1 11 ? -3.592 -23.906 -38.406 1 50.81 11 THR B O 1
ATOM 2873 N N . ALA B 1 12 ? -2.648 -22.109 -38.875 1 52.84 12 ALA B N 1
ATOM 2874 C CA . ALA B 1 12 ? -3.758 -21.219 -38.562 1 52.84 12 ALA B CA 1
ATOM 2875 C C . ALA B 1 12 ? -5.027 -21.641 -39.312 1 52.84 12 ALA B C 1
ATOM 2877 O O . ALA B 1 12 ? -6.125 -21.578 -38.75 1 52.84 12 ALA B O 1
ATOM 2878 N N . ARG B 1 13 ? -4.973 -22.109 -40.469 1 53.16 13 ARG B N 1
ATOM 2879 C CA . ARG B 1 13 ? -6.062 -22.516 -41.344 1 53.16 13 ARG B CA 1
ATOM 2880 C C . ARG B 1 13 ? -6.75 -23.781 -40.781 1 53.16 13 ARG B C 1
ATOM 2882 O O . ARG B 1 13 ? -7.977 -23.891 -40.844 1 53.16 13 ARG B O 1
ATOM 2889 N N . ALA B 1 14 ? -6.066 -24.641 -40.312 1 51.03 14 ALA B N 1
ATOM 2890 C CA . ALA B 1 14 ? -6.625 -25.875 -39.781 1 51.03 14 ALA B CA 1
ATOM 2891 C C . ALA B 1 14 ? -7.367 -25.609 -38.469 1 51.03 14 ALA B C 1
ATOM 2893 O O . ALA B 1 14 ? -8.367 -26.25 -38.188 1 51.03 14 ALA B O 1
ATOM 2894 N N . LEU B 1 15 ? -6.809 -24.734 -37.719 1 52.5 15 LEU B N 1
ATOM 2895 C CA . LEU B 1 15 ? -7.441 -24.328 -36.469 1 52.5 15 LEU B CA 1
ATOM 2896 C C . LEU B 1 15 ? -8.781 -23.656 -36.75 1 52.5 15 LEU B C 1
ATOM 2898 O O . LEU B 1 15 ? -9.742 -23.844 -35.969 1 52.5 15 LEU B O 1
ATOM 2902 N N . TYR B 1 16 ? -8.836 -22.984 -37.812 1 51.09 16 TYR B N 1
ATOM 2903 C CA . TYR B 1 16 ? -10.078 -22.344 -38.219 1 51.09 16 TYR B CA 1
ATOM 2904 C C . TYR B 1 16 ? -11.148 -23.375 -38.562 1 51.09 16 TYR B C 1
ATOM 2906 O O . TYR B 1 16 ? -12.344 -23.109 -38.438 1 51.09 16 TYR B O 1
ATOM 2914 N N . ARG B 1 17 ? -10.766 -24.359 -39.188 1 50.97 17 ARG B N 1
ATOM 2915 C CA . ARG B 1 17 ? -11.734 -25.328 -39.688 1 50.97 17 ARG B CA 1
ATOM 2916 C C . ARG B 1 17 ? -12.398 -26.094 -38.562 1 50.97 17 ARG B C 1
ATOM 2918 O O . ARG B 1 17 ? -13.539 -26.547 -38.688 1 50.97 17 ARG B O 1
ATOM 2925 N N . HIS B 1 18 ? -11.719 -26.375 -37.562 1 49.16 18 HIS B N 1
ATOM 2926 C CA . HIS B 1 18 ? -12.258 -27.25 -36.531 1 49.16 18 HIS B CA 1
ATOM 2927 C C . HIS B 1 18 ? -12.875 -26.438 -35.406 1 49.16 18 HIS B C 1
ATOM 2929 O O . HIS B 1 18 ? -13.609 -26.984 -34.562 1 49.16 18 HIS B O 1
ATOM 2935 N N . TYR B 1 19 ? -12.367 -25.297 -35.219 1 52.94 19 TYR B N 1
ATOM 2936 C CA . TYR B 1 19 ? -12.93 -24.562 -34.094 1 52.94 19 TYR B CA 1
ATOM 2937 C C . TYR B 1 19 ? -13.609 -23.281 -34.562 1 52.94 19 TYR B C 1
ATOM 2939 O O . TYR B 1 19 ? -13.102 -22.594 -35.438 1 52.94 19 TYR B O 1
ATOM 2947 N N . ASP B 1 20 ? -14.883 -23.172 -34.375 1 51.94 20 ASP B N 1
ATOM 2948 C CA . ASP B 1 20 ? -15.773 -22.094 -34.812 1 51.94 20 ASP B CA 1
ATOM 2949 C C . ASP B 1 20 ? -15.203 -20.719 -34.469 1 51.94 20 ASP B C 1
ATOM 2951 O O . ASP B 1 20 ? -15.406 -19.75 -35.188 1 51.94 20 ASP B O 1
ATOM 2955 N N . ASN B 1 21 ? -14.656 -20.562 -33.25 1 54.78 21 ASN B N 1
ATOM 2956 C CA . ASN B 1 21 ? -14.117 -19.281 -32.844 1 54.78 21 ASN B CA 1
ATOM 2957 C C . ASN B 1 21 ? -12.945 -19.438 -31.859 1 54.78 21 ASN B C 1
ATOM 2959 O O . ASN B 1 21 ? -12.672 -20.547 -31.391 1 54.78 21 ASN B O 1
ATOM 2963 N N . LYS B 1 22 ? -12.07 -18.453 -31.812 1 54.59 22 LYS B N 1
ATOM 2964 C CA . LYS B 1 22 ? -10.859 -18.406 -31 1 54.59 22 LYS B CA 1
ATOM 2965 C C . LYS B 1 22 ? -11.141 -18.859 -29.562 1 54.59 22 LYS B C 1
ATOM 2967 O O . LYS B 1 22 ? -10.297 -19.5 -28.938 1 54.59 22 LYS B O 1
ATOM 2972 N N . GLN B 1 23 ? -12.25 -18.703 -29.188 1 56.25 23 GLN B N 1
ATOM 2973 C CA . GLN B 1 23 ? -12.641 -19.062 -27.828 1 56.25 23 GLN B CA 1
ATOM 2974 C C . GLN B 1 23 ? -12.773 -20.578 -27.688 1 56.25 23 GLN B C 1
ATOM 2976 O O . GLN B 1 23 ? -12.336 -21.156 -26.688 1 56.25 23 GLN B O 1
ATOM 2981 N N . ALA B 1 24 ? -13.352 -21.109 -28.719 1 57 24 ALA B N 1
ATOM 2982 C CA . ALA B 1 24 ? -13.555 -22.547 -28.703 1 57 24 ALA B CA 1
ATOM 2983 C C . ALA B 1 24 ? -12.227 -23.297 -28.766 1 57 24 ALA B C 1
ATOM 2985 O O . ALA B 1 24 ? -12.047 -24.312 -28.094 1 57 24 ALA B O 1
ATOM 2986 N N . LEU B 1 25 ? -11.359 -22.703 -29.484 1 55.5 25 LEU B N 1
ATOM 2987 C CA . LEU B 1 25 ? -10.031 -23.312 -29.609 1 55.5 25 LEU B CA 1
ATOM 2988 C C . LEU B 1 25 ? -9.281 -23.234 -28.281 1 55.5 25 LEU B C 1
ATOM 2990 O O . LEU B 1 25 ? -8.641 -24.219 -27.875 1 55.5 25 LEU B O 1
ATOM 2994 N N . LEU B 1 26 ? -9.445 -22.156 -27.672 1 59.62 26 LEU B N 1
ATOM 2995 C CA . LEU B 1 26 ? -8.797 -21.984 -26.375 1 59.62 26 LEU B CA 1
ATOM 2996 C C . LEU B 1 26 ? -9.375 -22.953 -25.344 1 59.62 26 LEU B C 1
ATOM 2998 O O . LEU B 1 26 ? -8.633 -23.594 -24.609 1 59.62 26 LEU B O 1
ATOM 3002 N N . ALA B 1 27 ? -10.641 -23.047 -25.375 1 62.53 27 ALA B N 1
ATOM 3003 C CA . ALA B 1 27 ? -11.305 -23.969 -24.453 1 62.53 27 ALA B CA 1
ATOM 3004 C C . ALA B 1 27 ? -10.836 -25.406 -24.688 1 62.53 27 ALA B C 1
ATOM 3006 O O . ALA B 1 27 ? -10.586 -26.141 -23.734 1 62.53 27 ALA B O 1
ATOM 3007 N N . GLU B 1 28 ? -10.68 -25.656 -25.875 1 62.09 28 GLU B N 1
ATOM 3008 C CA . GLU B 1 28 ? -10.266 -27 -26.219 1 62.09 28 GLU B CA 1
ATOM 3009 C C . GLU B 1 28 ? -8.812 -27.266 -25.828 1 62.09 28 GLU B C 1
ATOM 3011 O O . GLU B 1 28 ? -8.469 -28.359 -25.391 1 62.09 28 GLU B O 1
ATOM 3016 N N . ALA B 1 29 ? -8.062 -26.266 -26 1 61.06 29 ALA B N 1
ATOM 3017 C CA . ALA B 1 29 ? -6.656 -26.391 -25.609 1 61.06 29 ALA B CA 1
ATOM 3018 C C . ALA B 1 29 ? -6.52 -26.609 -24.109 1 61.06 29 ALA B C 1
ATOM 3020 O O . ALA B 1 29 ? -5.734 -27.453 -23.672 1 61.06 29 ALA B O 1
ATOM 3021 N N . ILE B 1 30 ? -7.293 -25.922 -23.5 1 64.94 30 ILE B N 1
ATOM 3022 C CA . ILE B 1 30 ? -7.281 -26.047 -22.047 1 64.94 30 ILE B CA 1
ATOM 3023 C C . ILE B 1 30 ? -7.789 -27.422 -21.641 1 64.94 30 ILE B C 1
ATOM 3025 O O . ILE B 1 30 ? -7.207 -28.078 -20.781 1 64.94 30 ILE B O 1
ATOM 3029 N N . ARG B 1 31 ? -8.781 -27.844 -22.344 1 66.5 31 ARG B N 1
ATOM 3030 C CA . ARG B 1 31 ? -9.359 -29.156 -22.047 1 66.5 31 ARG B CA 1
ATOM 3031 C C . ARG B 1 31 ? -8.359 -30.266 -22.359 1 66.5 31 ARG B C 1
ATOM 3033 O O . ARG B 1 31 ? -8.258 -31.234 -21.609 1 66.5 31 ARG B O 1
ATOM 3040 N N . THR B 1 32 ? -7.691 -30.016 -23.406 1 62.69 32 THR B N 1
ATOM 3041 C CA . THR B 1 32 ? -6.691 -31.016 -23.797 1 62.69 32 THR B CA 1
ATOM 3042 C C . THR B 1 32 ? -5.582 -31.094 -22.75 1 62.69 32 THR B C 1
ATOM 3044 O O . THR B 1 32 ? -5.133 -32.188 -22.391 1 62.69 32 THR B O 1
ATOM 3047 N N . GLY B 1 33 ? -5.141 -29.938 -22.344 1 64.19 33 GLY B N 1
ATOM 3048 C CA . GLY B 1 33 ? -4.152 -29.906 -21.281 1 64.19 33 GLY B CA 1
ATOM 3049 C C . GLY B 1 33 ? -4.641 -30.562 -20 1 64.19 33 GLY B C 1
ATOM 3050 O O . GLY B 1 33 ? -3.902 -31.312 -19.359 1 64.19 33 GLY B O 1
ATOM 3051 N N . GLN B 1 34 ? -5.879 -30.312 -19.812 1 68.44 34 GLN B N 1
ATOM 3052 C CA . GLN B 1 34 ? -6.477 -30.906 -18.625 1 68.44 34 GLN B CA 1
ATOM 3053 C C . GLN B 1 34 ? -6.617 -32.406 -18.75 1 68.44 34 GLN B C 1
ATOM 3055 O O . GLN B 1 34 ? -6.438 -33.156 -17.781 1 68.44 34 GLN B O 1
ATOM 3060 N N . ASP B 1 35 ? -6.938 -32.781 -19.906 1 66.69 35 ASP B N 1
ATOM 3061 C CA . ASP B 1 35 ? -7.07 -34.219 -20.172 1 66.69 35 ASP B CA 1
ATOM 3062 C C . ASP B 1 35 ? -5.742 -34.938 -19.953 1 66.69 35 ASP B C 1
ATOM 3064 O O . ASP B 1 35 ? -5.719 -36.094 -19.516 1 66.69 35 ASP B O 1
ATOM 3068 N N . GLN B 1 36 ? -4.738 -34.188 -20.25 1 68.12 36 GLN B N 1
ATOM 3069 C CA . GLN B 1 36 ? -3.418 -34.781 -20.047 1 68.12 36 GLN B CA 1
ATOM 3070 C C . GLN B 1 36 ? -3.156 -35.062 -18.578 1 68.12 36 GLN B C 1
ATOM 3072 O O . GLN B 1 36 ? -2.574 -36.062 -18.219 1 68.12 36 GLN B O 1
ATOM 3077 N N . TYR B 1 37 ? -3.57 -34.219 -17.797 1 69.62 37 TYR B N 1
ATOM 3078 C CA . TYR B 1 37 ? -3.41 -34.438 -16.359 1 69.62 37 TYR B CA 1
ATOM 3079 C C . TYR B 1 37 ? -4.277 -35.594 -15.867 1 69.62 37 TYR B C 1
ATOM 3081 O O . TYR B 1 37 ? -3.844 -36.375 -15.031 1 69.62 37 TYR B O 1
ATOM 3089 N N . GLN B 1 38 ? -5.453 -35.625 -16.422 1 67.19 38 GLN B N 1
ATOM 3090 C CA . GLN B 1 38 ? -6.348 -36.688 -16.016 1 67.19 38 GLN B CA 1
ATOM 3091 C C . GLN B 1 38 ? -5.844 -38.031 -16.516 1 67.19 38 GLN B C 1
ATOM 3093 O O . GLN B 1 38 ? -5.934 -39.062 -15.805 1 67.19 38 GLN B O 1
ATOM 3098 N N . SER B 1 39 ? -5.309 -38 -17.688 1 61.97 39 SER B N 1
ATOM 3099 C CA . SER B 1 39 ? -4.789 -39.25 -18.266 1 61.97 39 SER B CA 1
ATOM 3100 C C . SER B 1 39 ? -3.562 -39.719 -17.5 1 61.97 39 SER B C 1
ATOM 3102 O O . SER B 1 39 ? -3.371 -40.938 -17.328 1 61.97 39 SER B O 1
ATOM 3104 N N . ALA B 1 40 ? -2.791 -38.781 -17.188 1 61.94 40 ALA B N 1
ATOM 3105 C CA . ALA B 1 40 ? -1.595 -39.156 -16.422 1 61.94 40 ALA B CA 1
ATOM 3106 C C . ALA B 1 40 ? -1.96 -39.875 -15.125 1 61.94 40 ALA B C 1
ATOM 3108 O O . ALA B 1 40 ? -1.215 -40.719 -14.641 1 61.94 40 ALA B O 1
ATOM 3109 N N . ARG B 1 41 ? -3.029 -39.531 -14.688 1 60.62 41 ARG B N 1
ATOM 3110 C CA . ARG B 1 41 ? -3.469 -40.156 -13.445 1 60.62 41 ARG B CA 1
ATOM 3111 C C . ARG B 1 41 ? -4.141 -41.5 -13.719 1 60.62 41 ARG B C 1
ATOM 3113 O O . ARG B 1 41 ? -4.219 -42.344 -12.836 1 60.62 41 ARG B O 1
ATOM 3120 N N . ARG B 1 42 ? -4.605 -41.688 -15 1 56.34 42 ARG B N 1
ATOM 3121 C CA . ARG B 1 42 ? -5.297 -42.938 -15.367 1 56.34 42 ARG B CA 1
ATOM 3122 C C . ARG B 1 42 ? -4.309 -44.031 -15.742 1 56.34 42 ARG B C 1
ATOM 3124 O O . ARG B 1 42 ? -3.533 -43.875 -16.688 1 56.34 42 ARG B O 1
ATOM 3131 N N . LEU B 1 43 ? -3.381 -44.594 -14.805 1 47.06 43 LEU B N 1
ATOM 3132 C CA . LEU B 1 43 ? -2.404 -45.625 -15.148 1 47.06 43 LEU B CA 1
ATOM 3133 C C . LEU B 1 43 ? -3.006 -46.656 -16.094 1 47.06 43 LEU B C 1
ATOM 3135 O O . LEU B 1 43 ? -2.297 -47.219 -16.922 1 47.06 43 LEU B O 1
ATOM 3139 N N . THR B 1 44 ? -4.086 -47.562 -15.688 1 40.38 44 THR B N 1
ATOM 3140 C CA . THR B 1 44 ? -4.496 -48.75 -16.422 1 40.38 44 THR B CA 1
ATOM 3141 C C . THR B 1 44 ? -5.641 -48.438 -17.375 1 40.38 44 THR B C 1
ATOM 3143 O O . THR B 1 44 ? -6.633 -47.812 -16.984 1 40.38 44 THR B O 1
ATOM 3146 N N . GLU B 1 45 ? -5.453 -48.719 -18.594 1 40.44 45 GLU B N 1
ATOM 3147 C CA . GLU B 1 45 ? -6.422 -48.844 -19.672 1 40.44 45 GLU B CA 1
ATOM 3148 C C . GLU B 1 45 ? -7.598 -49.719 -19.266 1 40.44 45 GLU B C 1
ATOM 3150 O O . GLU B 1 45 ? -7.402 -50.875 -18.844 1 40.44 45 GLU B O 1
ATOM 3155 N N . GLY B 1 46 ? -8.852 -49.219 -18.984 1 43.78 46 GLY B N 1
ATOM 3156 C CA . GLY B 1 46 ? -10.078 -49.938 -18.672 1 43.78 46 GLY B CA 1
ATOM 3157 C C . GLY B 1 46 ? -10.656 -49.594 -17.328 1 43.78 46 GLY B C 1
ATOM 3158 O O . GLY B 1 46 ? -11.75 -50.031 -16.969 1 43.78 46 GLY B O 1
ATOM 3159 N N . GLU B 1 47 ? -9.781 -49.469 -16.219 1 49 47 GLU B N 1
ATOM 3160 C CA . GLU B 1 47 ? -10.344 -49.344 -14.883 1 49 47 GLU B CA 1
ATOM 3161 C C . GLU B 1 47 ? -10.898 -47.938 -14.648 1 49 47 GLU B C 1
ATOM 3163 O O . GLU B 1 47 ? -10.359 -46.969 -15.156 1 49 47 GLU B O 1
ATOM 3168 N N . GLN B 1 48 ? -12.305 -47.688 -14.227 1 52.16 48 GLN B N 1
ATOM 3169 C CA . GLN B 1 48 ? -13.094 -46.5 -13.961 1 52.16 48 GLN B CA 1
ATOM 3170 C C . GLN B 1 48 ? -12.25 -45.406 -13.305 1 52.16 48 GLN B C 1
ATOM 3172 O O . GLN B 1 48 ? -12.195 -44.281 -13.789 1 52.16 48 GLN B O 1
ATOM 3177 N N . GLU B 1 49 ? -12.398 -45.125 -11.914 1 55.59 49 GLU B N 1
ATOM 3178 C CA . GLU B 1 49 ? -11.758 -44.031 -11.188 1 55.59 49 GLU B CA 1
ATOM 3179 C C . GLU B 1 49 ? -10.367 -44.469 -10.695 1 55.59 49 GLU B C 1
ATOM 3181 O O . GLU B 1 49 ? -10.219 -45.5 -10.047 1 55.59 49 GLU B O 1
ATOM 3186 N N . PRO B 1 50 ? -9.242 -44.094 -11.359 1 59.19 50 PRO B N 1
ATOM 3187 C CA . PRO B 1 50 ? -7.898 -44.469 -10.906 1 59.19 50 PRO B CA 1
ATOM 3188 C C . PRO B 1 50 ? -7.746 -44.406 -9.391 1 59.19 50 PRO B C 1
ATOM 3190 O O . PRO B 1 50 ? -8.352 -43.531 -8.742 1 59.19 50 PRO B O 1
ATOM 3193 N N . THR B 1 51 ? -7.352 -45.562 -8.734 1 71.69 51 THR B N 1
ATOM 3194 C CA . THR B 1 51 ? -7.027 -45.594 -7.316 1 71.69 51 THR B CA 1
ATOM 3195 C C . THR B 1 51 ? -5.949 -44.562 -7 1 71.69 51 THR B C 1
ATOM 3197 O O . THR B 1 51 ? -4.91 -44.5 -7.66 1 71.69 51 THR B O 1
ATOM 3200 N N . PRO B 1 52 ? -6.195 -43.625 -6.156 1 79.5 52 PRO B N 1
ATOM 3201 C CA . PRO B 1 52 ? -5.223 -42.562 -5.801 1 79.5 52 PRO B CA 1
ATOM 3202 C C . PRO B 1 52 ? -3.914 -43.156 -5.266 1 79.5 52 PRO B C 1
ATOM 3204 O O . PRO B 1 52 ? -3.926 -44.156 -4.566 1 79.5 52 PRO B O 1
ATOM 3207 N N . ARG B 1 53 ? -2.781 -42.781 -5.73 1 89.75 53 ARG B N 1
ATOM 3208 C CA . ARG B 1 53 ? -1.432 -43.125 -5.293 1 89.75 53 ARG B CA 1
ATOM 3209 C C . ARG B 1 53 ? -0.779 -41.969 -4.559 1 89.75 53 ARG B C 1
ATOM 3211 O O . ARG B 1 53 ? -1.203 -40.812 -4.703 1 89.75 53 ARG B O 1
ATOM 3218 N N . PRO B 1 54 ? 0.194 -42.406 -3.674 1 94.5 54 PRO B N 1
ATOM 3219 C CA . PRO B 1 54 ? 0.922 -41.312 -3.021 1 94.5 54 PRO B CA 1
ATOM 3220 C C . PRO B 1 54 ? 1.538 -40.312 -4.02 1 94.5 54 PRO B C 1
ATOM 3222 O O . PRO B 1 54 ? 1.879 -40.719 -5.141 1 94.5 54 PRO B O 1
ATOM 3225 N N . LEU B 1 55 ? 1.605 -39.094 -3.641 1 95.31 55 LEU B N 1
ATOM 3226 C CA . LEU B 1 55 ? 2.07 -38.062 -4.527 1 95.31 55 LEU B CA 1
ATOM 3227 C C . LEU B 1 55 ? 3.434 -38.406 -5.117 1 95.31 55 LEU B C 1
ATOM 3229 O O . LEU B 1 55 ? 3.693 -38.125 -6.293 1 95.31 55 LEU B O 1
ATOM 3233 N N . SER B 1 56 ? 4.355 -39.031 -4.297 1 95.75 56 SER B N 1
ATOM 3234 C CA . SER B 1 56 ? 5.703 -39.344 -4.75 1 95.75 56 SER B CA 1
ATOM 3235 C C . SER B 1 56 ? 5.668 -40.281 -5.953 1 95.75 56 SER B C 1
ATOM 3237 O O . SER B 1 56 ? 6.562 -40.25 -6.797 1 95.75 56 SER B O 1
ATOM 3239 N N . VAL B 1 57 ? 4.641 -41.031 -6.055 1 93 57 VAL B N 1
ATOM 3240 C CA . VAL B 1 57 ? 4.492 -42 -7.133 1 93 57 VAL B CA 1
ATOM 3241 C C . VAL B 1 57 ? 3.809 -41.344 -8.328 1 93 57 VAL B C 1
ATOM 3243 O O . VAL B 1 57 ? 4.16 -41.625 -9.484 1 93 57 VAL B O 1
ATOM 3246 N N . ASP B 1 58 ? 2.873 -40.5 -8.055 1 90.62 58 ASP B N 1
ATOM 3247 C CA . ASP B 1 58 ? 2.051 -39.875 -9.094 1 90.62 58 ASP B CA 1
ATOM 3248 C C . ASP B 1 58 ? 2.783 -38.719 -9.758 1 90.62 58 ASP B C 1
ATOM 3250 O O . ASP B 1 58 ? 2.469 -38.344 -10.891 1 90.62 58 ASP B O 1
ATOM 3254 N N . LEU B 1 59 ? 3.654 -38.125 -9.086 1 93.06 59 LEU B N 1
ATOM 3255 C CA . LEU B 1 59 ? 4.223 -36.844 -9.453 1 93.06 59 LEU B CA 1
ATOM 3256 C C . LEU B 1 59 ? 4.977 -36.938 -10.773 1 93.06 59 LEU B C 1
ATOM 3258 O O . LEU B 1 59 ? 4.895 -36.031 -11.609 1 93.06 59 LEU B O 1
ATOM 3262 N N . PRO B 1 60 ? 5.77 -38 -11.031 1 91.62 60 PRO B N 1
ATOM 3263 C CA . PRO B 1 60 ? 6.469 -38.094 -12.32 1 91.62 60 PRO B CA 1
ATOM 3264 C C . PRO B 1 60 ? 5.523 -38 -13.516 1 91.62 60 PRO B C 1
ATOM 3266 O O . PRO B 1 60 ? 5.816 -37.312 -14.492 1 91.62 60 PRO B O 1
ATOM 3269 N N . ASP B 1 61 ? 4.387 -38.594 -13.391 1 86.88 61 ASP B N 1
ATOM 3270 C CA . ASP B 1 61 ? 3.402 -38.562 -14.469 1 86.88 61 ASP B CA 1
ATOM 3271 C C . ASP B 1 61 ? 2.781 -37.156 -14.578 1 86.88 61 ASP B C 1
ATOM 3273 O O . ASP B 1 61 ? 2.541 -36.688 -15.68 1 86.88 61 ASP B O 1
ATOM 3277 N N . LEU B 1 62 ? 2.494 -36.594 -13.477 1 87.75 62 LEU B N 1
ATOM 3278 C CA . LEU B 1 62 ? 1.93 -35.25 -13.461 1 87.75 62 LEU B CA 1
ATOM 3279 C C . LEU B 1 62 ? 2.908 -34.25 -14.062 1 87.75 62 LEU B C 1
ATOM 3281 O O . LEU B 1 62 ? 2.508 -33.375 -14.805 1 87.75 62 LEU B O 1
ATOM 3285 N N . ILE B 1 63 ? 4.137 -34.406 -13.703 1 90.88 63 ILE B N 1
ATOM 3286 C CA . ILE B 1 63 ? 5.172 -33.5 -14.219 1 90.88 63 ILE B CA 1
ATOM 3287 C C . ILE B 1 63 ? 5.289 -33.688 -15.734 1 90.88 63 ILE B C 1
ATOM 3289 O O . ILE B 1 63 ? 5.391 -32.688 -16.469 1 90.88 63 ILE B O 1
ATOM 3293 N N . ALA B 1 64 ? 5.273 -34.906 -16.188 1 85.19 64 ALA B N 1
ATOM 3294 C CA . ALA B 1 64 ? 5.324 -35.156 -17.625 1 85.19 64 ALA B CA 1
ATOM 3295 C C . ALA B 1 64 ? 4.156 -34.5 -18.344 1 85.19 64 ALA B C 1
ATOM 3297 O O . ALA B 1 64 ? 4.332 -33.906 -19.422 1 85.19 64 ALA B O 1
ATOM 3298 N N . ALA B 1 65 ? 3.01 -34.594 -17.766 1 81.81 65 ALA B N 1
ATOM 3299 C CA . ALA B 1 65 ? 1.825 -33.969 -18.344 1 81.81 65 ALA B CA 1
ATOM 3300 C C . ALA B 1 65 ? 1.979 -32.438 -18.391 1 81.81 65 ALA B C 1
ATOM 3302 O O . ALA B 1 65 ? 1.596 -31.812 -19.375 1 81.81 65 ALA B O 1
ATOM 3303 N N . ALA B 1 66 ? 2.492 -31.891 -17.328 1 82.94 66 ALA B N 1
ATOM 3304 C CA . ALA B 1 66 ? 2.678 -30.438 -17.25 1 82.94 66 ALA B CA 1
ATOM 3305 C C . ALA B 1 66 ? 3.664 -29.953 -18.297 1 82.94 66 ALA B C 1
ATOM 3307 O O . ALA B 1 66 ? 3.443 -28.922 -18.938 1 82.94 66 ALA B O 1
ATOM 3308 N N . VAL B 1 67 ? 4.723 -30.656 -18.453 1 80.38 67 VAL B N 1
ATOM 3309 C CA . VAL B 1 67 ? 5.75 -30.281 -19.422 1 80.38 67 VAL B CA 1
ATOM 3310 C C . VAL B 1 67 ? 5.184 -30.391 -20.828 1 80.38 67 VAL B C 1
ATOM 3312 O O . VAL B 1 67 ? 5.441 -29.531 -21.672 1 80.38 67 VAL B O 1
ATOM 3315 N N . ALA B 1 68 ? 4.391 -31.359 -21.031 1 74.31 68 ALA B N 1
ATOM 3316 C CA . ALA B 1 68 ? 3.801 -31.578 -22.344 1 74.31 68 ALA B CA 1
ATOM 3317 C C . ALA B 1 68 ? 2.758 -30.516 -22.672 1 74.31 68 ALA B C 1
ATOM 3319 O O . ALA B 1 68 ? 2.559 -30.156 -23.828 1 74.31 68 ALA B O 1
ATOM 3320 N N . SER B 1 69 ? 2.119 -30.016 -21.688 1 70.81 69 SER B N 1
ATOM 3321 C CA . SER B 1 69 ? 1.026 -29.062 -21.891 1 70.81 69 SER B CA 1
ATOM 3322 C C . SER B 1 69 ? 1.51 -27.625 -21.75 1 70.81 69 SER B C 1
ATOM 3324 O O . SER B 1 69 ? 0.718 -26.688 -21.859 1 70.81 69 SER B O 1
ATOM 3326 N N . ARG B 1 70 ? 2.707 -27.422 -21.484 1 67.31 70 ARG B N 1
ATOM 3327 C CA . ARG B 1 70 ? 3.258 -26.094 -21.219 1 67.31 70 ARG B CA 1
ATOM 3328 C C . ARG B 1 70 ? 2.857 -25.109 -22.312 1 67.31 70 ARG B C 1
ATOM 3330 O O . ARG B 1 70 ? 2.479 -23.969 -22.016 1 67.31 70 ARG B O 1
ATOM 3337 N N . SER B 1 71 ? 2.953 -25.594 -23.406 1 59.78 71 SER B N 1
ATOM 3338 C CA . SER B 1 71 ? 2.627 -24.719 -24.531 1 59.78 71 SER B CA 1
ATOM 3339 C C . SER B 1 71 ? 1.154 -24.328 -24.516 1 59.78 71 SER B C 1
ATOM 3341 O O . SER B 1 71 ? 0.8 -23.219 -24.938 1 59.78 71 SER B O 1
ATOM 3343 N N . LEU B 1 72 ? 0.381 -25.172 -23.984 1 58.12 72 LEU B N 1
ATOM 3344 C CA . LEU B 1 72 ? -1.056 -24.922 -23.922 1 58.12 72 LEU B CA 1
ATOM 3345 C C . LEU B 1 72 ? -1.384 -23.906 -22.828 1 58.12 72 LEU B C 1
ATOM 3347 O O . LEU B 1 72 ? -2.266 -23.062 -23.016 1 58.12 72 LEU B O 1
ATOM 3351 N N . THR B 1 73 ? -0.64 -24.047 -21.719 1 57.06 73 THR B N 1
ATOM 3352 C CA . THR B 1 73 ? -0.879 -23.156 -20.578 1 57.06 73 THR B CA 1
ATOM 3353 C C . THR B 1 73 ? -0.565 -21.703 -20.953 1 57.06 73 THR B C 1
ATOM 3355 O O . THR B 1 73 ? -1.296 -20.781 -20.578 1 57.06 73 THR B O 1
ATOM 3358 N N . VAL B 1 74 ? 0.52 -21.547 -21.578 1 53.75 74 VAL B N 1
ATOM 3359 C CA . VAL B 1 74 ? 0.894 -20.203 -22.016 1 53.75 74 VAL B CA 1
ATOM 3360 C C . VAL B 1 74 ? -0.208 -19.625 -22.891 1 53.75 74 VAL B C 1
ATOM 3362 O O . VAL B 1 74 ? -0.566 -18.453 -22.75 1 53.75 74 VAL B O 1
ATOM 3365 N N . LEU B 1 75 ? -0.701 -20.484 -23.672 1 51.25 75 LEU B N 1
ATOM 3366 C CA . LEU B 1 75 ? -1.776 -20.047 -24.562 1 51.25 75 LEU B CA 1
ATOM 3367 C C . LEU B 1 75 ? -3.039 -19.734 -23.766 1 51.25 75 LEU B C 1
ATOM 3369 O O . LEU B 1 75 ? -3.721 -18.75 -24.047 1 51.25 75 LEU B O 1
ATOM 3373 N N . SER B 1 76 ? -3.277 -20.562 -22.781 1 52.03 76 SER B N 1
ATOM 3374 C CA . SER B 1 76 ? -4.496 -20.469 -21.984 1 52.03 76 SER B CA 1
ATOM 3375 C C . SER B 1 76 ? -4.504 -19.203 -21.141 1 52.03 76 SER B C 1
ATOM 3377 O O . SER B 1 76 ? -5.547 -18.562 -20.969 1 52.03 76 SER B O 1
ATOM 3379 N N . GLN B 1 77 ? -3.438 -19.047 -20.516 1 50.78 77 GLN B N 1
ATOM 3380 C CA . GLN B 1 77 ? -3.381 -17.875 -19.656 1 50.78 77 GLN B CA 1
ATOM 3381 C C . GLN B 1 77 ? -3.596 -16.578 -20.438 1 50.78 77 GLN B C 1
ATOM 3383 O O . GLN B 1 77 ? -4.27 -15.664 -19.969 1 50.78 77 GLN B O 1
ATOM 3388 N N . ARG B 1 78 ? -2.979 -16.625 -21.609 1 47.19 78 ARG B N 1
ATOM 3389 C CA . ARG B 1 78 ? -3.078 -15.438 -22.438 1 47.19 78 ARG B CA 1
ATOM 3390 C C . ARG B 1 78 ? -4.461 -15.32 -23.062 1 47.19 78 ARG B C 1
ATOM 3392 O O . ARG B 1 78 ? -4.965 -14.219 -23.281 1 47.19 78 ARG B O 1
ATOM 3399 N N . GLU B 1 79 ? -5.02 -16.516 -23.234 1 47.06 79 GLU B N 1
ATOM 3400 C CA . GLU B 1 79 ? -6.199 -16.453 -24.094 1 47.06 79 GLU B CA 1
ATOM 3401 C C . GLU B 1 79 ? -7.453 -16.891 -23.344 1 47.06 79 GLU B C 1
ATOM 3403 O O . GLU B 1 79 ? -8.523 -17.031 -23.938 1 47.06 79 GLU B O 1
ATOM 3408 N N . ALA B 1 80 ? -7.332 -17.188 -22.094 1 50.81 80 ALA B N 1
ATOM 3409 C CA . ALA B 1 80 ? -8.453 -17.672 -21.297 1 50.81 80 ALA B CA 1
ATOM 3410 C C . ALA B 1 80 ? -9.617 -16.688 -21.328 1 50.81 80 ALA B C 1
ATOM 3412 O O . ALA B 1 80 ? -10.773 -17.078 -21.109 1 50.81 80 ALA B O 1
ATOM 3413 N N . ARG B 1 81 ? -9.312 -15.484 -21.609 1 48.22 81 ARG B N 1
ATOM 3414 C CA . ARG B 1 81 ? -10.289 -14.398 -21.609 1 48.22 81 ARG B CA 1
ATOM 3415 C C . ARG B 1 81 ? -11.391 -14.656 -22.641 1 48.22 81 ARG B C 1
ATOM 3417 O O . ARG B 1 81 ? -12.477 -14.086 -22.547 1 48.22 81 ARG B O 1
ATOM 3424 N N . TYR B 1 82 ? -10.992 -15.492 -23.625 1 52.28 82 TYR B N 1
ATOM 3425 C CA . TYR B 1 82 ? -11.93 -15.617 -24.734 1 52.28 82 TYR B CA 1
ATOM 3426 C C . TYR B 1 82 ? -12.914 -16.75 -24.5 1 52.28 82 TYR B C 1
ATOM 3428 O O . TYR B 1 82 ? -13.742 -17.062 -25.359 1 52.28 82 TYR B O 1
ATOM 3436 N N . LEU B 1 83 ? -12.789 -17.188 -23.312 1 60.28 83 LEU B N 1
ATOM 3437 C CA . LEU B 1 83 ? -13.727 -18.281 -23.031 1 60.28 83 LEU B CA 1
ATOM 3438 C C . LEU B 1 83 ? -15.086 -17.719 -22.609 1 60.28 83 LEU B C 1
ATOM 3440 O O . LEU B 1 83 ? -15.164 -16.672 -21.984 1 60.28 83 LEU B O 1
ATOM 3444 N N . ASN B 1 84 ? -16.078 -18.188 -23.266 1 61.28 84 ASN B N 1
ATOM 3445 C CA . ASN B 1 84 ? -17.406 -17.859 -22.781 1 61.28 84 ASN B CA 1
ATOM 3446 C C . ASN B 1 84 ? -17.625 -18.359 -21.359 1 61.28 84 ASN B C 1
ATOM 3448 O O . ASN B 1 84 ? -16.812 -19.109 -20.828 1 61.28 84 ASN B O 1
ATOM 3452 N N . ASP B 1 85 ? -18.625 -17.797 -20.719 1 62.91 85 ASP B N 1
ATOM 3453 C CA . ASP B 1 85 ? -18.906 -18.094 -19.312 1 62.91 85 ASP B CA 1
ATOM 3454 C C . ASP B 1 85 ? -19.016 -19.594 -19.078 1 62.91 85 ASP B C 1
ATOM 3456 O O . ASP B 1 85 ? -18.484 -20.109 -18.094 1 62.91 85 ASP B O 1
ATOM 3460 N N . ALA B 1 86 ? -19.672 -20.156 -19.938 1 63.88 86 ALA B N 1
ATOM 3461 C CA . ALA B 1 86 ? -19.875 -21.594 -19.797 1 63.88 86 ALA B CA 1
ATOM 3462 C C . ALA B 1 86 ? -18.547 -22.344 -19.828 1 63.88 86 ALA B C 1
ATOM 3464 O O . ALA B 1 86 ? -18.312 -23.234 -19.016 1 63.88 86 ALA B O 1
ATOM 3465 N N . ASP B 1 87 ? -17.766 -21.797 -20.719 1 67.75 87 ASP B N 1
ATOM 3466 C CA . ASP B 1 87 ? -16.453 -22.438 -20.844 1 67.75 87 ASP B CA 1
ATOM 3467 C C . ASP B 1 87 ? -15.578 -22.141 -19.625 1 67.75 87 ASP B C 1
ATOM 3469 O O . ASP B 1 87 ? -14.828 -23.016 -19.172 1 67.75 87 ASP B O 1
ATOM 3473 N N . ARG B 1 88 ? -15.766 -21 -19.078 1 67.69 88 ARG B N 1
ATOM 3474 C CA . ARG B 1 88 ? -15.008 -20.641 -17.891 1 67.69 88 ARG B CA 1
ATOM 3475 C C . ARG B 1 88 ? -15.398 -21.5 -16.703 1 67.69 88 ARG B C 1
ATOM 3477 O O . ARG B 1 88 ? -14.539 -21.969 -15.953 1 67.69 88 ARG B O 1
ATOM 3484 N N . ILE B 1 89 ? -16.641 -21.688 -16.625 1 68.44 89 ILE B N 1
ATOM 3485 C CA . ILE B 1 89 ? -17.141 -22.516 -15.539 1 68.44 89 ILE B CA 1
ATOM 3486 C C . ILE B 1 89 ? -16.625 -23.938 -15.695 1 68.44 89 ILE B C 1
ATOM 3488 O O . ILE B 1 89 ? -16.203 -24.562 -14.727 1 68.44 89 ILE B O 1
ATOM 3492 N N . GLU B 1 90 ? -16.672 -24.344 -16.906 1 70.12 90 GLU B N 1
ATOM 3493 C CA . GLU B 1 90 ? -16.219 -25.703 -17.172 1 70.12 90 GLU B CA 1
ATOM 3494 C C . GLU B 1 90 ? -14.727 -25.844 -16.891 1 70.12 90 GLU B C 1
ATOM 3496 O O . GLU B 1 90 ? -14.289 -26.844 -16.328 1 70.12 90 GLU B O 1
ATOM 3501 N N . VAL B 1 91 ? -13.969 -24.875 -17.281 1 69 91 VAL B N 1
ATOM 3502 C CA . VAL B 1 91 ? -12.531 -24.875 -17.047 1 69 91 VAL B CA 1
ATOM 3503 C C . VAL B 1 91 ? -12.242 -24.891 -15.547 1 69 91 VAL B C 1
ATOM 3505 O O . VAL B 1 91 ? -11.406 -25.656 -15.078 1 69 91 VAL B O 1
ATOM 3508 N N . ARG B 1 92 ? -12.977 -24.094 -14.914 1 69.19 92 ARG B N 1
ATOM 3509 C CA . ARG B 1 92 ? -12.789 -24.031 -13.469 1 69.19 92 ARG B CA 1
ATOM 3510 C C . ARG B 1 92 ? -13.148 -25.359 -12.812 1 69.19 92 ARG B C 1
ATOM 3512 O O . ARG B 1 92 ? -12.461 -25.812 -11.891 1 69.19 92 ARG B O 1
ATOM 3519 N N . ARG B 1 93 ? -14.188 -25.938 -13.258 1 73 93 ARG B N 1
ATOM 3520 C CA . ARG B 1 93 ? -14.609 -27.234 -12.727 1 73 93 ARG B CA 1
ATOM 3521 C C . ARG B 1 93 ? -13.531 -28.297 -12.945 1 73 93 ARG B C 1
ATOM 3523 O O . ARG B 1 93 ? -13.258 -29.094 -12.055 1 73 93 ARG B O 1
ATOM 3530 N N . ARG B 1 94 ? -12.984 -28.25 -14.047 1 71.25 94 ARG B N 1
ATOM 3531 C CA . ARG B 1 94 ? -11.953 -29.234 -14.383 1 71.25 94 ARG B CA 1
ATOM 3532 C C . ARG B 1 94 ? -10.695 -29 -13.555 1 71.25 94 ARG B C 1
ATOM 3534 O O . ARG B 1 94 ? -10.055 -29.953 -13.102 1 71.25 94 ARG B O 1
ATOM 3541 N N . ILE B 1 95 ? -10.352 -27.781 -13.398 1 75.12 95 ILE B N 1
ATOM 3542 C CA . ILE B 1 95 ? -9.211 -27.469 -12.555 1 75.12 95 ILE B CA 1
ATOM 3543 C C . ILE B 1 95 ? -9.453 -27.984 -11.141 1 75.12 95 ILE B C 1
ATOM 3545 O O . ILE B 1 95 ? -8.578 -28.609 -10.539 1 75.12 95 ILE B O 1
ATOM 3549 N N . ASN B 1 96 ? -10.602 -27.812 -10.703 1 77.69 96 ASN B N 1
ATOM 3550 C CA . ASN B 1 96 ? -10.945 -28.266 -9.359 1 77.69 96 ASN B CA 1
ATOM 3551 C C . ASN B 1 96 ? -10.859 -29.781 -9.258 1 77.69 96 ASN B C 1
ATOM 3553 O O . ASN B 1 96 ? -10.43 -30.312 -8.227 1 77.69 96 ASN B O 1
ATOM 3557 N N . ALA B 1 97 ? -11.305 -30.375 -10.281 1 78.44 97 ALA B N 1
ATOM 3558 C CA . ALA B 1 97 ? -11.242 -31.828 -10.289 1 78.44 97 ALA B CA 1
ATOM 3559 C C . ALA B 1 97 ? -9.797 -32.312 -10.273 1 78.44 97 ALA B C 1
ATOM 3561 O O . ALA B 1 97 ? -9.477 -33.281 -9.594 1 78.44 97 ALA B O 1
ATOM 3562 N N . ILE B 1 98 ? -9.016 -31.672 -11.016 1 80.44 98 ILE B N 1
ATOM 3563 C CA . ILE B 1 98 ? -7.598 -32.031 -11.062 1 80.44 98 ILE B CA 1
ATOM 3564 C C . ILE B 1 98 ? -6.969 -31.797 -9.695 1 80.44 98 ILE B C 1
ATOM 3566 O O . ILE B 1 98 ? -6.25 -32.656 -9.18 1 80.44 98 ILE B O 1
ATOM 3570 N N . VAL B 1 99 ? -7.262 -30.703 -9.102 1 87.12 99 VAL B N 1
ATOM 3571 C CA . VAL B 1 99 ? -6.707 -30.375 -7.793 1 87.12 99 VAL B CA 1
ATOM 3572 C C . VAL B 1 99 ? -7.23 -31.359 -6.746 1 87.12 99 VAL B C 1
ATOM 3574 O O . VAL B 1 99 ? -6.5 -31.75 -5.836 1 87.12 99 VAL B O 1
ATOM 3577 N N . ALA B 1 100 ? -8.492 -31.766 -6.91 1 87.12 100 ALA B N 1
ATOM 3578 C CA . ALA B 1 100 ? -9.062 -32.75 -5.996 1 87.12 100 ALA B CA 1
ATOM 3579 C C . ALA B 1 100 ? -8.297 -34.062 -6.07 1 87.12 100 ALA B C 1
ATOM 3581 O O . ALA B 1 100 ? -8.086 -34.719 -5.051 1 87.12 100 ALA B O 1
ATOM 3582 N N . GLY B 1 101 ? -7.98 -34.438 -7.242 1 86.31 101 GLY B N 1
ATOM 3583 C CA . GLY B 1 101 ? -7.156 -35.625 -7.41 1 86.31 101 GLY B CA 1
ATOM 3584 C C . GLY B 1 101 ? -5.793 -35.5 -6.762 1 86.31 101 GLY B C 1
ATOM 3585 O O . GLY B 1 101 ? -5.316 -36.438 -6.121 1 86.31 101 GLY B O 1
ATOM 3586 N N . MET B 1 102 ? -5.195 -34.406 -6.945 1 91.06 102 MET B N 1
ATOM 3587 C CA . MET B 1 102 ? -3.896 -34.156 -6.328 1 91.06 102 MET B CA 1
ATOM 3588 C C . MET B 1 102 ? -4.008 -34.156 -4.805 1 91.06 102 MET B C 1
ATOM 3590 O O . MET B 1 102 ? -3.08 -34.562 -4.113 1 91.06 102 MET B O 1
ATOM 3594 N N . ARG B 1 103 ? -5.105 -33.656 -4.344 1 93.81 103 ARG B N 1
ATOM 3595 C CA . ARG B 1 103 ? -5.336 -33.625 -2.904 1 93.81 103 ARG B CA 1
ATOM 3596 C C . ARG B 1 103 ? -5.332 -35.031 -2.328 1 93.81 103 ARG B C 1
ATOM 3598 O O . ARG B 1 103 ? -4.777 -35.281 -1.253 1 93.81 103 ARG B O 1
ATOM 3605 N N . GLU B 1 104 ? -5.926 -35.938 -3.014 1 93.38 104 GLU B N 1
ATOM 3606 C CA . GLU B 1 104 ? -5.934 -37.312 -2.582 1 93.38 104 GLU B CA 1
ATOM 3607 C C . GLU B 1 104 ? -4.52 -37.875 -2.516 1 93.38 104 GLU B C 1
ATOM 3609 O O . GLU B 1 104 ? -4.168 -38.594 -1.562 1 93.38 104 GLU B O 1
ATOM 3614 N N . SER B 1 105 ? -3.756 -37.594 -3.537 1 93.88 105 SER B N 1
ATOM 3615 C CA . SER B 1 105 ? -2.367 -38.031 -3.559 1 93.88 105 SER B CA 1
ATOM 3616 C C . SER B 1 105 ? -1.566 -37.406 -2.418 1 93.88 105 SER B C 1
ATOM 3618 O O . SER B 1 105 ? -0.706 -38.062 -1.828 1 93.88 105 SER B O 1
ATOM 3620 N N . VAL B 1 106 ? -1.837 -36.156 -2.098 1 96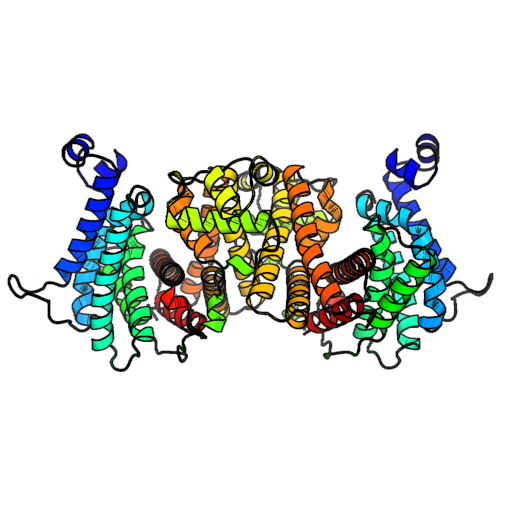.44 106 VAL B N 1
ATOM 3621 C CA . VAL B 1 106 ? -1.16 -35.469 -1.01 1 96.44 106 VAL B CA 1
ATOM 3622 C C . VAL B 1 106 ? -1.502 -36.125 0.322 1 96.44 106 VAL B C 1
ATOM 3624 O O . VAL B 1 106 ? -0.624 -36.344 1.162 1 96.44 106 VAL B O 1
ATOM 3627 N N . LEU B 1 107 ? -2.742 -36.5 0.512 1 95.69 107 LEU B N 1
ATOM 3628 C CA . LEU B 1 107 ? -3.189 -37.125 1.753 1 95.69 107 LEU B CA 1
ATOM 3629 C C . LEU B 1 107 ? -2.529 -38.5 1.945 1 95.69 107 LEU B C 1
ATOM 3631 O O . LEU B 1 107 ? -2.248 -38.906 3.076 1 95.69 107 LEU B O 1
ATOM 3635 N N . LEU B 1 108 ? -2.32 -39.188 0.875 1 95.12 108 LEU B N 1
ATOM 3636 C CA . LEU B 1 108 ? -1.649 -40.469 0.948 1 95.12 108 LEU B CA 1
ATOM 3637 C C . LEU B 1 108 ? -0.168 -40.281 1.267 1 95.12 108 LEU B C 1
ATOM 3639 O O . LEU B 1 108 ? 0.425 -41.125 1.954 1 95.12 108 LEU B O 1
ATOM 3643 N N . GLU B 1 109 ? 0.431 -39.25 0.749 1 96 109 GLU B N 1
ATOM 3644 C CA . GLU B 1 109 ? 1.842 -38.969 0.991 1 96 109 GLU B CA 1
ATOM 3645 C C . GLU B 1 109 ? 2.068 -38.469 2.418 1 96 109 GLU B C 1
ATOM 3647 O O . GLU B 1 109 ? 3.062 -38.812 3.053 1 96 109 GLU B O 1
ATOM 3652 N N . VAL B 1 110 ? 1.223 -37.562 2.914 1 96.88 110 VAL B N 1
ATOM 3653 C CA . VAL B 1 110 ? 1.276 -36.969 4.254 1 96.88 110 VAL B CA 1
ATOM 3654 C C . VAL B 1 110 ? -0.057 -37.219 4.965 1 96.88 110 VAL B C 1
ATOM 3656 O O . VAL B 1 110 ? -0.878 -36.281 5.059 1 96.88 110 VAL B O 1
ATOM 3659 N N . PRO B 1 111 ? -0.145 -38.344 5.656 1 94.94 111 PRO B N 1
ATOM 3660 C CA . PRO B 1 111 ? -1.407 -38.625 6.34 1 94.94 111 PRO B CA 1
ATOM 3661 C C . PRO B 1 111 ? -1.661 -37.719 7.531 1 94.94 111 PRO B C 1
ATOM 3663 O O . PRO B 1 111 ? -0.713 -37.25 8.172 1 94.94 111 PRO B O 1
ATOM 3666 N N . GLY B 1 112 ? -2.939 -37.406 7.82 1 94.19 112 GLY B N 1
ATOM 3667 C CA . GLY B 1 112 ? -3.305 -36.656 9.023 1 94.19 112 GLY B CA 1
ATOM 3668 C C . GLY B 1 112 ? -3.602 -35.188 8.75 1 94.19 112 GLY B C 1
ATOM 3669 O O . GLY B 1 112 ? -4.008 -34.469 9.656 1 94.19 112 GLY B O 1
ATOM 3670 N N . LEU B 1 113 ? -3.369 -34.75 7.543 1 95.75 113 LEU B N 1
ATOM 3671 C CA . LEU B 1 113 ? -3.697 -33.375 7.211 1 95.75 113 LEU B CA 1
ATOM 3672 C C . LEU B 1 113 ? -5.207 -33.125 7.238 1 95.75 113 LEU B C 1
ATOM 3674 O O . LEU B 1 113 ? -5.973 -34 6.809 1 95.75 113 LEU B O 1
ATOM 3678 N N . SER B 1 114 ? -5.613 -32.031 7.84 1 93.94 114 SER B N 1
ATOM 3679 C CA . SER B 1 114 ? -7.02 -31.656 7.746 1 93.94 114 SER B CA 1
ATOM 3680 C C . SER B 1 114 ? -7.426 -31.375 6.305 1 93.94 114 SER B C 1
ATOM 3682 O O . SER B 1 114 ? -6.57 -31.219 5.43 1 93.94 114 SER B O 1
ATOM 3684 N N . PRO B 1 115 ? -8.711 -31.328 5.965 1 92.12 115 PRO B N 1
ATOM 3685 C CA . PRO B 1 115 ? -9.18 -31.047 4.602 1 92.12 115 PRO B CA 1
ATOM 3686 C C . PRO B 1 115 ? -8.656 -29.719 4.059 1 92.12 115 PRO B C 1
ATOM 3688 O O . PRO B 1 115 ? -8.211 -29.656 2.908 1 92.12 115 PRO B O 1
ATOM 3691 N N . ALA B 1 116 ? -8.602 -28.688 4.883 1 92.75 116 ALA B N 1
ATOM 3692 C CA . ALA B 1 116 ? -8.133 -27.391 4.43 1 92.75 116 ALA B CA 1
ATOM 3693 C C . ALA B 1 116 ? -6.629 -27.406 4.172 1 92.75 116 ALA B C 1
ATOM 3695 O O . ALA B 1 116 ? -6.152 -26.844 3.182 1 92.75 116 ALA B O 1
ATOM 3696 N N . HIS B 1 117 ? -5.949 -28.062 5.02 1 96.19 117 HIS B N 1
ATOM 3697 C CA . HIS B 1 117 ? -4.5 -28.141 4.859 1 96.19 117 HIS B CA 1
ATOM 3698 C C . HIS B 1 117 ? -4.125 -28.938 3.615 1 96.19 117 HIS B C 1
ATOM 3700 O O . HIS B 1 117 ? -3.225 -28.547 2.869 1 96.19 117 HIS B O 1
ATOM 3706 N N . SER B 1 118 ? -4.801 -30.078 3.41 1 96.12 118 SER B N 1
ATOM 3707 C CA . SER B 1 118 ? -4.504 -30.891 2.24 1 96.12 118 SER B CA 1
ATOM 3708 C C . SER B 1 118 ? -4.871 -30.172 0.949 1 96.12 118 SER B C 1
ATOM 3710 O O . SER B 1 118 ? -4.184 -30.312 -0.064 1 96.12 118 SER B O 1
ATOM 3712 N N . GLU B 1 119 ? -5.926 -29.422 0.95 1 94.38 119 GLU B N 1
ATOM 3713 C CA . GLU B 1 119 ? -6.324 -28.688 -0.24 1 94.38 119 GLU B CA 1
ATOM 3714 C C . GLU B 1 119 ? -5.305 -27.609 -0.584 1 94.38 119 GLU B C 1
ATOM 3716 O O . GLU B 1 119 ? -4.965 -27.406 -1.754 1 94.38 119 GLU B O 1
ATOM 3721 N N . LEU B 1 120 ? -4.832 -26.859 0.431 1 96 120 LEU B N 1
ATOM 3722 C CA . LEU B 1 120 ? -3.814 -25.844 0.193 1 96 120 LEU B CA 1
ATOM 3723 C C . LEU B 1 120 ? -2.566 -26.453 -0.432 1 96 120 LEU B C 1
ATOM 3725 O O . LEU B 1 120 ? -1.993 -25.891 -1.367 1 96 120 LEU B O 1
ATOM 3729 N N . ARG B 1 121 ? -2.174 -27.609 0.045 1 97.56 121 ARG B N 1
ATOM 3730 C CA . ARG B 1 121 ? -0.998 -28.281 -0.493 1 97.56 121 ARG B CA 1
ATOM 3731 C C . ARG B 1 121 ? -1.261 -28.797 -1.903 1 97.56 121 ARG B C 1
ATOM 3733 O O . ARG B 1 121 ? -0.373 -28.766 -2.758 1 97.56 121 ARG B O 1
ATOM 3740 N N . ALA B 1 122 ? -2.471 -29.266 -2.123 1 95.5 122 ALA B N 1
ATOM 3741 C CA . ALA B 1 122 ? -2.84 -29.688 -3.469 1 95.5 122 ALA B CA 1
ATOM 3742 C C . ALA B 1 122 ? -2.766 -28.531 -4.457 1 95.5 122 ALA B C 1
ATOM 3744 O O . ALA B 1 122 ? -2.277 -28.688 -5.578 1 95.5 122 ALA B O 1
ATOM 3745 N N . TRP B 1 123 ? -3.232 -27.406 -4.039 1 94.06 123 TRP B N 1
ATOM 3746 C CA . TRP B 1 123 ? -3.137 -26.203 -4.867 1 94.06 123 TRP B CA 1
ATOM 3747 C C . TRP B 1 123 ? -1.68 -25.828 -5.109 1 94.06 123 TRP B C 1
ATOM 3749 O O . TRP B 1 123 ? -1.319 -25.391 -6.203 1 94.06 123 TRP B O 1
ATOM 3759 N N . ALA B 1 124 ? -0.876 -25.938 -4.062 1 97 124 ALA B N 1
ATOM 3760 C CA . ALA B 1 124 ? 0.545 -25.641 -4.219 1 97 124 ALA B CA 1
ATOM 3761 C C . ALA B 1 124 ? 1.184 -26.547 -5.27 1 97 124 ALA B C 1
ATOM 3763 O O . ALA B 1 124 ? 1.939 -26.078 -6.125 1 97 12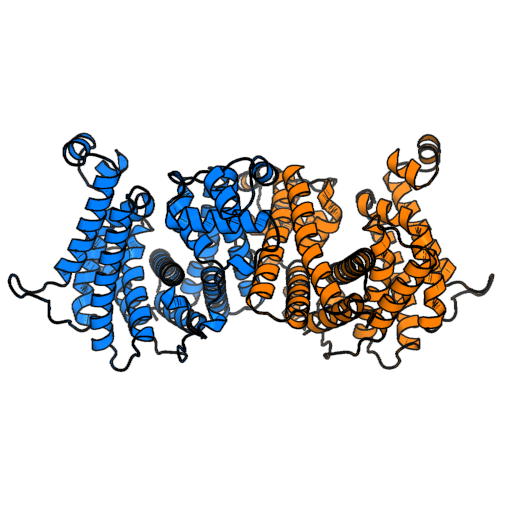4 ALA B O 1
ATOM 3764 N N . VAL B 1 125 ? 0.858 -27.781 -5.223 1 95 125 VAL B N 1
ATOM 3765 C CA . VAL B 1 125 ? 1.371 -28.75 -6.195 1 95 125 VAL B CA 1
ATOM 3766 C C . VAL B 1 125 ? 0.877 -28.375 -7.594 1 95 125 VAL B C 1
ATOM 3768 O O . VAL B 1 125 ? 1.672 -28.266 -8.531 1 95 125 VAL B O 1
ATOM 3771 N N . SER B 1 126 ? -0.38 -28.172 -7.688 1 90.62 126 SER B N 1
ATOM 3772 C CA . SER B 1 126 ? -0.984 -27.828 -8.969 1 90.62 126 SER B CA 1
ATOM 3773 C C . SER B 1 126 ? -0.365 -26.562 -9.547 1 90.62 126 SER B C 1
ATOM 3775 O O . SER B 1 126 ? 0.023 -26.531 -10.719 1 90.62 126 SER B O 1
ATOM 3777 N N . SER B 1 127 ? -0.294 -25.516 -8.742 1 90.88 127 SER B N 1
ATOM 3778 C CA . SER B 1 127 ? 0.233 -24.234 -9.203 1 90.88 127 SER B CA 1
ATOM 3779 C C . SER B 1 127 ? 1.698 -24.359 -9.609 1 90.88 127 SER B C 1
ATOM 3781 O O . SER B 1 127 ? 2.141 -23.688 -10.555 1 90.88 127 SER B O 1
ATOM 3783 N N . THR B 1 128 ? 2.443 -25.125 -8.867 1 93.5 128 THR B N 1
ATOM 3784 C CA . THR B 1 128 ? 3.842 -25.359 -9.211 1 93.5 128 THR B CA 1
ATOM 3785 C C . THR B 1 128 ? 3.959 -25.969 -10.602 1 93.5 128 THR B C 1
ATOM 3787 O O . THR B 1 128 ? 4.781 -25.531 -11.414 1 93.5 128 THR B O 1
ATOM 3790 N N . LEU B 1 129 ? 3.133 -26.891 -10.906 1 88.69 129 LEU B N 1
ATOM 3791 C CA . LEU B 1 129 ? 3.162 -27.578 -12.195 1 88.69 129 LEU B CA 1
ATOM 3792 C C . LEU B 1 129 ? 2.662 -26.656 -13.305 1 88.69 129 LEU B C 1
ATOM 3794 O O . LEU B 1 129 ? 3.258 -26.594 -14.383 1 88.69 129 LEU B O 1
ATOM 3798 N N . THR B 1 130 ? 1.674 -25.938 -13 1 81.75 130 THR B N 1
ATOM 3799 C CA . THR B 1 130 ? 1.052 -25.125 -14.039 1 81.75 130 THR B CA 1
ATOM 3800 C C . THR B 1 130 ? 1.813 -23.812 -14.234 1 81.75 130 THR B C 1
ATOM 3802 O O . THR B 1 130 ? 1.644 -23.141 -15.25 1 81.75 130 THR B O 1
ATOM 3805 N N . SER B 1 131 ? 2.629 -23.453 -13.258 1 85 131 SER B N 1
ATOM 3806 C CA . SER B 1 131 ? 3.4 -22.219 -13.367 1 85 131 SER B CA 1
ATOM 3807 C C . SER B 1 131 ? 4.359 -22.266 -14.555 1 85 131 SER B C 1
ATOM 3809 O O . SER B 1 131 ? 4.852 -21.234 -15.008 1 85 131 SER B O 1
ATOM 3811 N N . LEU B 1 132 ? 4.641 -23.422 -15.078 1 75.56 132 LEU B N 1
ATOM 3812 C CA . LEU B 1 132 ? 5.531 -23.609 -16.219 1 75.56 132 LEU B CA 1
ATOM 3813 C C . LEU B 1 132 ? 5.027 -22.844 -17.438 1 75.56 132 LEU B C 1
ATOM 3815 O O . LEU B 1 132 ? 5.816 -22.469 -18.297 1 75.56 132 LEU B O 1
ATOM 3819 N N . GLY B 1 133 ? 3.828 -22.609 -17.406 1 68 133 GLY B N 1
ATOM 3820 C CA . GLY B 1 133 ? 3.25 -21.891 -18.516 1 68 133 GLY B CA 1
ATOM 3821 C C . GLY B 1 133 ? 3.451 -20.391 -18.438 1 68 133 GLY B C 1
ATOM 3822 O O . GLY B 1 133 ? 3.178 -19.656 -19.391 1 68 133 GLY B O 1
ATOM 3823 N N . ARG B 1 134 ? 3.979 -19.953 -17.344 1 66.19 134 ARG B N 1
ATOM 3824 C CA . ARG B 1 134 ? 4.059 -18.5 -17.109 1 66.19 134 ARG B CA 1
ATOM 3825 C C . ARG B 1 134 ? 5.445 -17.969 -17.469 1 66.19 134 ARG B C 1
ATOM 3827 O O . ARG B 1 134 ? 5.734 -16.797 -17.25 1 66.19 134 ARG B O 1
ATOM 3834 N N . HIS B 1 135 ? 6.262 -18.891 -17.906 1 62.91 135 HIS B N 1
ATOM 3835 C CA . HIS B 1 135 ? 7.59 -18.438 -18.297 1 62.91 135 HIS B CA 1
ATOM 3836 C C . HIS B 1 135 ? 8.164 -19.312 -19.406 1 62.91 135 HIS B C 1
ATOM 3838 O O . HIS B 1 135 ? 7.648 -20.406 -19.672 1 62.91 135 HIS B O 1
ATOM 3844 N N . SER B 1 136 ? 9.125 -18.75 -20.047 1 62.25 136 SER B N 1
ATOM 3845 C CA . SER B 1 136 ? 9.758 -19.438 -21.172 1 62.25 136 SER B CA 1
ATOM 3846 C C . SER B 1 136 ? 11.094 -20.047 -20.75 1 62.25 136 SER B C 1
ATOM 3848 O O . SER B 1 136 ? 11.961 -20.281 -21.594 1 62.25 136 SER B O 1
ATOM 3850 N N . LEU B 1 137 ? 11.156 -20.312 -19.578 1 68.25 137 LEU B N 1
ATOM 3851 C CA . LEU B 1 137 ? 12.43 -20.812 -19.094 1 68.25 137 LEU B CA 1
ATOM 3852 C C . LEU B 1 137 ? 12.648 -22.266 -19.547 1 68.25 137 LEU B C 1
ATOM 3854 O O . LEU B 1 137 ? 11.703 -23.031 -19.641 1 68.25 137 LEU B O 1
ATOM 3858 N N . THR B 1 138 ? 13.953 -22.484 -19.938 1 70.62 138 THR B N 1
ATOM 3859 C CA . THR B 1 138 ? 14.266 -23.828 -20.391 1 70.62 138 THR B CA 1
ATOM 3860 C C . THR B 1 138 ? 15.359 -24.453 -19.531 1 70.62 138 THR B C 1
ATOM 3862 O O . THR B 1 138 ? 16.375 -23.797 -19.25 1 70.62 138 THR B O 1
ATOM 3865 N N . LEU B 1 139 ? 15.062 -25.453 -18.922 1 77.44 139 LEU B N 1
ATOM 3866 C CA . LEU B 1 139 ? 15.984 -26.375 -18.25 1 77.44 139 LEU B CA 1
ATOM 3867 C C . LEU B 1 139 ? 16.031 -27.719 -18.969 1 77.44 139 LEU B C 1
ATOM 3869 O O . LEU B 1 139 ? 15.047 -28.109 -19.609 1 77.44 139 LEU B O 1
ATOM 3873 N N . PRO B 1 140 ? 17.312 -28.281 -18.828 1 83.31 140 PRO B N 1
ATOM 3874 C CA . PRO B 1 140 ? 17.297 -29.672 -19.312 1 83.31 140 PRO B CA 1
ATOM 3875 C C . PRO B 1 140 ? 16.156 -30.484 -18.688 1 83.31 140 PRO B C 1
ATOM 3877 O O . PRO B 1 140 ? 15.797 -30.281 -17.531 1 83.31 140 PRO B O 1
ATOM 3880 N N . ALA B 1 141 ? 15.594 -31.312 -19.469 1 83.5 141 ALA B N 1
ATOM 3881 C CA . ALA B 1 141 ? 14.375 -32.031 -19.125 1 83.5 141 ALA B CA 1
ATOM 3882 C C . ALA B 1 141 ? 14.508 -32.75 -17.781 1 83.5 141 ALA B C 1
ATOM 3884 O O . ALA B 1 141 ? 13.609 -32.656 -16.938 1 83.5 141 ALA B O 1
ATOM 3885 N N . GLU B 1 142 ? 15.617 -33.375 -17.594 1 88.31 142 GLU B N 1
ATOM 3886 C CA . GLU B 1 142 ? 15.797 -34.125 -16.359 1 88.31 142 GLU B CA 1
ATOM 3887 C C . GLU B 1 142 ? 15.922 -33.219 -15.156 1 88.31 142 GLU B C 1
ATOM 3889 O O . GLU B 1 142 ? 15.383 -33.5 -14.086 1 88.31 142 GLU B O 1
ATOM 3894 N N . GLU B 1 143 ? 16.594 -32.125 -15.344 1 90.38 143 GLU B N 1
ATOM 3895 C CA . GLU B 1 143 ? 16.75 -31.141 -14.266 1 90.38 143 GLU B CA 1
ATOM 3896 C C . GLU B 1 143 ? 15.422 -30.469 -13.93 1 90.38 143 GLU B C 1
ATOM 3898 O O . GLU B 1 143 ? 15.125 -30.234 -12.758 1 90.38 143 GLU B O 1
ATOM 3903 N N . LEU B 1 144 ? 14.711 -30.172 -14.977 1 91.19 144 LEU B N 1
ATOM 3904 C CA . LEU B 1 144 ? 13.398 -29.578 -14.789 1 91.19 144 LEU B CA 1
ATOM 3905 C C . LEU B 1 144 ? 12.492 -30.5 -13.977 1 91.19 144 LEU B C 1
ATOM 3907 O O . LEU B 1 144 ? 11.844 -30.062 -13.023 1 91.19 144 LEU B O 1
ATOM 3911 N N . LYS B 1 145 ? 12.477 -31.766 -14.383 1 91.38 145 LYS B N 1
ATOM 3912 C CA . LYS B 1 145 ? 11.656 -32.75 -13.688 1 91.38 145 LYS B CA 1
ATOM 3913 C C . LYS B 1 145 ? 12.047 -32.875 -12.219 1 91.38 145 LYS B C 1
ATOM 3915 O O . LYS B 1 145 ? 11.188 -32.938 -11.344 1 91.38 145 LYS B O 1
ATOM 3920 N N . GLU B 1 146 ? 13.32 -32.844 -11.992 1 93.94 146 GLU B N 1
ATOM 3921 C CA . GLU B 1 146 ? 13.82 -33 -10.625 1 93.94 146 GLU B CA 1
ATOM 3922 C C . GLU B 1 146 ? 13.445 -31.781 -9.781 1 93.94 146 GLU B C 1
ATOM 3924 O O . GLU B 1 146 ? 13.047 -31.922 -8.617 1 93.94 146 GLU B O 1
ATOM 3929 N N . ARG B 1 147 ? 13.562 -30.578 -10.367 1 93.75 147 ARG B N 1
ATOM 3930 C CA . ARG B 1 147 ? 13.258 -29.344 -9.641 1 93.75 147 ARG B CA 1
ATOM 3931 C C . ARG B 1 147 ? 11.766 -29.266 -9.32 1 93.75 147 ARG B C 1
ATOM 3933 O O . ARG B 1 147 ? 11.391 -28.875 -8.211 1 93.75 147 ARG B O 1
ATOM 3940 N N . LEU B 1 148 ? 10.977 -29.641 -10.273 1 94.06 148 LEU B N 1
ATOM 3941 C CA . LEU B 1 148 ? 9.531 -29.625 -10.062 1 94.06 148 LEU B CA 1
ATOM 3942 C C . LEU B 1 148 ? 9.125 -30.641 -9.008 1 94.06 148 LEU B C 1
ATOM 3944 O O . LEU B 1 148 ? 8.281 -30.359 -8.156 1 94.06 148 LEU B O 1
ATOM 3948 N N . TYR B 1 149 ? 9.773 -31.797 -9.117 1 95.81 149 TYR B N 1
ATOM 3949 C CA . TYR B 1 149 ? 9.484 -32.844 -8.148 1 95.81 149 TYR B CA 1
ATOM 3950 C C . TYR B 1 149 ? 9.797 -32.375 -6.734 1 95.81 149 TYR B C 1
ATOM 3952 O O . TYR B 1 149 ? 8.969 -32.5 -5.832 1 95.81 149 TYR B O 1
ATOM 3960 N N . GLN B 1 150 ? 10.961 -31.844 -6.574 1 96.75 150 GLN B N 1
ATOM 3961 C CA . GLN B 1 150 ? 11.391 -31.406 -5.25 1 96.75 150 GLN B CA 1
ATOM 3962 C C . GLN B 1 150 ? 10.5 -30.281 -4.727 1 96.75 150 GLN B C 1
ATOM 3964 O O . GLN B 1 150 ? 10.156 -30.266 -3.545 1 96.75 150 GLN B O 1
ATOM 3969 N N . ALA B 1 151 ? 10.172 -29.328 -5.594 1 97.38 151 ALA B N 1
ATOM 3970 C CA . ALA B 1 151 ? 9.328 -28.203 -5.191 1 97.38 151 ALA B CA 1
ATOM 3971 C C . ALA B 1 151 ? 7.941 -28.688 -4.762 1 97.38 151 ALA B C 1
ATOM 3973 O O . ALA B 1 151 ? 7.422 -28.266 -3.73 1 97.38 151 ALA B O 1
ATOM 3974 N N . CYS B 1 152 ? 7.344 -29.609 -5.539 1 97.38 152 CYS B N 1
ATOM 3975 C CA . CYS B 1 152 ? 6.02 -30.141 -5.23 1 97.38 152 CYS B CA 1
ATOM 3976 C C . CYS B 1 152 ? 6.035 -30.922 -3.924 1 97.38 152 CYS B C 1
ATOM 3978 O O . CYS B 1 152 ? 5.145 -30.766 -3.088 1 97.38 152 CYS B O 1
ATOM 3980 N N . MET B 1 153 ? 7.035 -31.75 -3.77 1 97.69 153 MET B N 1
ATOM 3981 C CA . MET B 1 153 ? 7.133 -32.562 -2.559 1 97.69 153 MET B CA 1
ATOM 3982 C C . MET B 1 153 ? 7.348 -31.672 -1.333 1 97.69 153 MET B C 1
ATOM 3984 O O . MET B 1 153 ? 6.785 -31.938 -0.269 1 97.69 153 MET B O 1
ATOM 3988 N N . ALA B 1 154 ? 8.219 -30.672 -1.487 1 97.81 154 ALA B N 1
ATOM 3989 C CA . ALA B 1 154 ? 8.438 -29.75 -0.385 1 97.81 154 ALA B CA 1
ATOM 3990 C C . ALA B 1 154 ? 7.133 -29.062 0.027 1 97.81 154 ALA B C 1
ATOM 3992 O O . ALA B 1 154 ? 6.852 -28.922 1.219 1 97.81 154 ALA B O 1
ATOM 3993 N N . ALA B 1 155 ? 6.352 -28.641 -0.954 1 97.81 155 ALA B N 1
ATOM 3994 C CA . ALA B 1 155 ? 5.066 -28 -0.681 1 97.81 155 ALA B CA 1
ATOM 3995 C C . ALA B 1 155 ? 4.125 -28.969 0.041 1 97.81 155 ALA B C 1
ATOM 3997 O O . ALA B 1 155 ? 3.518 -28.594 1.052 1 97.81 155 ALA B O 1
ATOM 3998 N N . ALA B 1 156 ? 4.043 -30.172 -0.438 1 97.5 156 ALA B N 1
ATOM 3999 C CA . ALA B 1 156 ? 3.125 -31.172 0.104 1 97.5 156 ALA B CA 1
ATOM 4000 C C . ALA B 1 156 ? 3.508 -31.547 1.532 1 97.5 156 ALA B C 1
ATOM 4002 O O . ALA B 1 156 ? 2.639 -31.797 2.367 1 97.5 156 ALA B O 1
ATOM 4003 N N . ARG B 1 157 ? 4.77 -31.547 1.818 1 97.19 157 ARG B N 1
ATOM 4004 C CA . ARG B 1 157 ? 5.262 -32.062 3.092 1 97.19 157 ARG B CA 1
ATOM 4005 C C . ARG B 1 157 ? 5.449 -30.953 4.105 1 97.19 157 ARG B C 1
ATOM 4007 O O . ARG B 1 157 ? 5.875 -31.188 5.234 1 97.19 157 ARG B O 1
ATOM 4014 N N . THR B 1 158 ? 5.18 -29.719 3.717 1 97.38 158 THR B N 1
ATOM 4015 C CA . THR B 1 158 ? 5.281 -28.609 4.664 1 97.38 158 THR B CA 1
ATOM 4016 C C . THR B 1 158 ? 4.363 -28.844 5.863 1 97.38 158 THR B C 1
ATOM 4018 O O . THR B 1 158 ? 3.156 -29.031 5.699 1 97.38 158 THR B O 1
ATOM 4021 N N . PRO B 1 159 ? 4.883 -28.828 7.059 1 96.06 159 PRO B N 1
ATOM 4022 C CA . PRO B 1 159 ? 4.035 -29.031 8.234 1 96.06 159 PRO B CA 1
ATOM 4023 C C . PRO B 1 159 ? 3.043 -27.891 8.445 1 96.06 159 PRO B C 1
ATOM 4025 O O . PRO B 1 159 ? 3.373 -26.719 8.188 1 96.06 159 PRO B O 1
ATOM 4028 N N . PRO B 1 160 ? 1.843 -28.234 8.883 1 95.81 160 PRO B N 1
ATOM 4029 C CA . PRO B 1 160 ? 0.899 -27.156 9.211 1 95.81 160 PRO B CA 1
ATOM 4030 C C . PRO B 1 160 ? 1.419 -26.234 10.305 1 95.81 160 PRO B C 1
ATOM 4032 O O . PRO B 1 160 ? 2.018 -26.688 11.273 1 95.81 160 PRO B O 1
ATOM 4035 N N . VAL B 1 161 ? 1.192 -24.969 10.156 1 93.81 161 VAL B N 1
ATOM 4036 C CA . VAL B 1 161 ? 1.746 -24 11.094 1 93.81 161 VAL B CA 1
ATOM 4037 C C . VAL B 1 161 ? 0.64 -23.469 12.008 1 93.81 161 VAL B C 1
ATOM 4039 O O . VAL B 1 161 ? 0.911 -23.016 13.117 1 93.81 161 VAL B O 1
ATOM 4042 N N . CYS B 1 162 ? -0.529 -23.516 11.562 1 89.12 162 CYS B N 1
ATOM 4043 C CA . CYS B 1 162 ? -1.643 -23.031 12.367 1 89.12 162 CYS B CA 1
ATOM 4044 C C . CYS B 1 162 ? -2.906 -23.844 12.094 1 89.12 162 CYS B C 1
ATOM 4046 O O . CYS B 1 162 ? -2.971 -24.594 11.125 1 89.12 162 CYS B O 1
ATOM 4048 N N . GLU B 1 163 ? -3.77 -23.672 13.031 1 89.12 163 GLU B N 1
ATOM 4049 C CA . GLU B 1 163 ? -5.098 -24.219 12.789 1 89.12 163 GLU B CA 1
ATOM 4050 C C . GLU B 1 163 ? -5.91 -23.312 11.867 1 89.12 163 GLU B C 1
ATOM 4052 O O . GLU B 1 163 ? -5.844 -22.094 11.977 1 89.12 163 GLU B O 1
ATOM 4057 N N . LEU B 1 164 ? -6.434 -23.891 10.898 1 90 164 LEU B N 1
ATOM 4058 C CA . LEU B 1 164 ? -7.254 -23.125 9.961 1 90 164 LEU B CA 1
ATOM 4059 C C . LEU B 1 164 ? -8.719 -23.141 10.391 1 90 164 LEU B C 1
ATOM 4061 O O . LEU B 1 164 ? -9.484 -24 9.977 1 90 164 LEU B O 1
ATOM 4065 N N . GLU B 1 165 ? -9 -22.156 11.188 1 85.31 165 GLU B N 1
ATOM 4066 C CA . GLU B 1 165 ? -10.375 -21.969 11.648 1 85.31 165 GLU B CA 1
ATOM 4067 C C . GLU B 1 165 ? -11.164 -21.078 10.703 1 85.31 165 GLU B C 1
ATOM 4069 O O . GLU B 1 165 ? -10.719 -19.984 10.359 1 85.31 165 GLU B O 1
ATOM 4074 N N . PRO B 1 166 ? -12.273 -21.609 10.242 1 83.94 166 PRO B N 1
ATOM 4075 C CA . PRO B 1 166 ? -13.078 -20.766 9.352 1 83.94 166 PRO B CA 1
ATOM 4076 C C . PRO B 1 166 ? -13.461 -19.422 10 1 83.94 166 PRO B C 1
ATOM 4078 O O . PRO B 1 166 ? -13.719 -19.375 11.203 1 83.94 166 PRO B O 1
ATOM 4081 N N . LEU B 1 167 ? -13.25 -18.438 9.203 1 77.56 167 LEU B N 1
ATOM 4082 C CA . LEU B 1 167 ? -13.688 -17.125 9.664 1 77.56 167 LEU B CA 1
ATOM 4083 C C . LEU B 1 167 ? -15.211 -17.047 9.727 1 77.56 167 LEU B C 1
ATOM 4085 O O . LEU B 1 167 ? -15.898 -17.609 8.875 1 77.56 167 LEU B O 1
ATOM 4089 N N . GLY B 1 168 ? -15.781 -17.047 10.836 1 62.06 168 GLY B N 1
ATOM 4090 C CA . GLY B 1 168 ? -17.219 -16.953 10.977 1 62.06 168 GLY B CA 1
ATOM 4091 C C . GLY B 1 168 ? -17.875 -16.047 9.953 1 62.06 168 GLY B C 1
ATOM 4092 O O . GLY B 1 168 ? -17.188 -15.289 9.266 1 62.06 168 GLY B O 1
ATOM 4093 N N . THR B 1 169 ? -19.172 -16.516 9.555 1 53.84 169 THR B N 1
ATOM 4094 C CA . THR B 1 169 ? -19.969 -15.758 8.602 1 53.84 169 THR B CA 1
ATOM 4095 C C . THR B 1 169 ? -19.906 -14.258 8.891 1 53.84 169 THR B C 1
ATOM 4097 O O . THR B 1 169 ? -20 -13.438 7.977 1 53.84 169 THR B O 1
ATOM 4100 N N . ALA B 1 170 ? -20.031 -13.914 10.141 1 48.03 170 ALA B N 1
ATOM 4101 C CA . ALA B 1 170 ? -20.047 -12.508 10.516 1 48.03 170 ALA B CA 1
ATOM 4102 C C . ALA B 1 170 ? -18.812 -11.773 9.992 1 48.03 170 ALA B C 1
ATOM 4104 O O . ALA B 1 170 ? -18.875 -10.586 9.672 1 48.03 170 ALA B O 1
ATOM 4105 N N . ALA B 1 171 ? -17.844 -12.516 10.055 1 50.62 171 ALA B N 1
ATOM 4106 C CA . ALA B 1 171 ? -16.578 -11.969 9.602 1 50.62 171 ALA B CA 1
ATOM 4107 C C . ALA B 1 171 ? -16.516 -11.875 8.078 1 50.62 171 ALA B C 1
ATOM 4109 O O . ALA B 1 171 ? -15.68 -11.164 7.52 1 50.62 171 ALA B O 1
ATOM 4110 N N . GLY B 1 172 ? -17.188 -12.781 7.445 1 47.44 172 GLY B N 1
ATOM 4111 C CA . GLY B 1 172 ? -17.25 -13.023 6.012 1 47.44 172 GLY B CA 1
ATOM 4112 C C . GLY B 1 172 ? -17.859 -11.875 5.238 1 47.44 172 GLY B C 1
ATOM 4113 O O . GLY B 1 172 ? -18.109 -11.984 4.039 1 47.44 172 GLY B O 1
ATOM 4114 N N . GLY B 1 173 ? -18.609 -11.188 5.922 1 44.91 173 GLY B N 1
ATOM 4115 C CA . GLY B 1 173 ? -19.156 -10.078 5.152 1 44.91 173 GLY B CA 1
ATOM 4116 C C . GLY B 1 173 ? -18.094 -9.273 4.434 1 44.91 173 GLY B C 1
ATOM 4117 O O . GLY B 1 173 ? -18.203 -8.047 4.324 1 44.91 173 GLY B O 1
ATOM 4118 N N . ARG B 1 174 ? -17.031 -9.883 4.289 1 46.09 174 ARG B N 1
ATOM 4119 C CA . ARG B 1 174 ? -16.031 -9.258 3.432 1 46.09 174 ARG B CA 1
ATOM 4120 C C . ARG B 1 174 ? -16.641 -8.812 2.109 1 46.09 174 ARG B C 1
ATOM 4122 O O . ARG B 1 174 ? -15.93 -8.531 1.148 1 46.09 174 ARG B O 1
ATOM 4129 N N . ASP B 1 175 ? -17.812 -9.227 1.926 1 45.22 175 ASP B N 1
ATOM 4130 C CA . ASP B 1 175 ? -18.219 -8.672 0.641 1 45.22 175 ASP B CA 1
ATOM 4131 C C . ASP B 1 175 ? -17.812 -7.203 0.519 1 45.22 175 ASP B C 1
ATOM 4133 O O . ASP B 1 175 ? -18.094 -6.402 1.411 1 45.22 175 ASP B O 1
ATOM 4137 N N . GLY B 1 176 ? -16.672 -6.992 0.204 1 49.03 176 GLY B N 1
ATOM 4138 C CA . GLY B 1 176 ? -15.969 -5.781 -0.207 1 49.03 176 GLY B CA 1
ATOM 4139 C C . GLY B 1 176 ? -16.875 -4.566 -0.266 1 49.03 176 GLY B C 1
ATOM 4140 O O . GLY B 1 176 ? -16.438 -3.469 -0.613 1 49.03 176 GLY B O 1
ATOM 4141 N N . GLN B 1 177 ? -18.188 -4.863 -0.353 1 49.91 177 GLN B N 1
ATOM 4142 C CA . GLN B 1 177 ? -19.062 -3.74 -0.682 1 49.91 177 GLN B CA 1
ATOM 4143 C C . GLN B 1 177 ? -19.016 -2.674 0.407 1 49.91 177 GLN B C 1
ATOM 4145 O O . GLN B 1 177 ? -19.156 -1.482 0.123 1 49.91 177 GLN B O 1
ATOM 4150 N N . ASP B 1 178 ? -18.828 -3.125 1.632 1 51.72 178 ASP B N 1
ATOM 4151 C CA . ASP B 1 178 ? -19.094 -2.168 2.701 1 51.72 178 ASP B CA 1
ATOM 4152 C C . ASP B 1 178 ? -18 -1.1 2.766 1 51.72 178 ASP B C 1
ATOM 4154 O O . ASP B 1 178 ? -18.203 -0.035 3.354 1 51.72 178 AS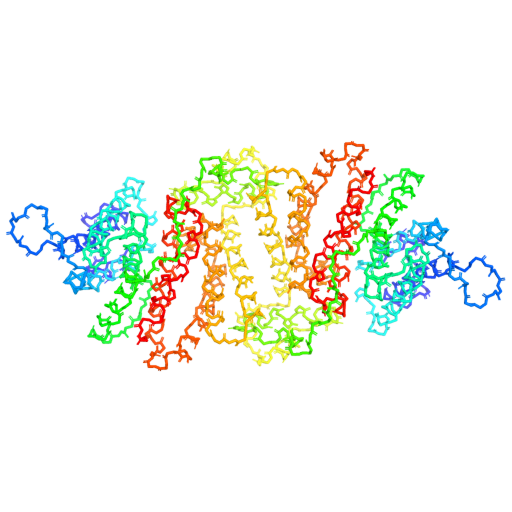P B O 1
ATOM 4158 N N . VAL B 1 179 ? -16.891 -1.435 2.227 1 58.31 179 VAL B N 1
ATOM 4159 C CA . VAL B 1 179 ? -15.836 -0.538 2.695 1 58.31 179 VAL B CA 1
ATOM 4160 C C . VAL B 1 179 ? -15.594 0.559 1.661 1 58.31 179 VAL B C 1
ATOM 4162 O O . VAL B 1 179 ? -14.625 1.312 1.762 1 58.31 179 VAL B O 1
ATOM 4165 N N . LEU B 1 180 ? -16.609 0.732 0.83 1 67.69 180 LEU B N 1
ATOM 4166 C CA . LEU B 1 180 ? -16.344 1.749 -0.183 1 67.69 180 LEU B CA 1
ATOM 4167 C C . LEU B 1 180 ? -16.688 3.141 0.346 1 67.69 180 LEU B C 1
ATOM 4169 O O . LEU B 1 180 ? -17.797 3.379 0.826 1 67.69 180 LEU B O 1
ATOM 4173 N N . PHE B 1 181 ? -15.656 4.012 0.389 1 77.44 181 PHE B N 1
ATOM 4174 C CA . PHE B 1 181 ? -15.766 5.281 1.095 1 77.44 181 PHE B CA 1
ATOM 4175 C C . PHE B 1 181 ? -15.812 6.445 0.111 1 77.44 181 PHE B C 1
ATOM 4177 O O . PHE B 1 181 ? -15.867 7.609 0.519 1 77.44 181 PHE B O 1
ATOM 4184 N N . SER B 1 182 ? -15.852 6.105 -1.153 1 88.44 182 SER B N 1
ATOM 4185 C CA . SER B 1 182 ? -15.945 7.152 -2.166 1 88.44 182 SER B CA 1
ATOM 4186 C C . SER B 1 182 ? -16.453 6.594 -3.492 1 88.44 182 SER B C 1
ATOM 4188 O O . SER B 1 182 ? -16.422 5.383 -3.713 1 88.44 182 SER B O 1
ATOM 4190 N N . ARG B 1 183 ? -16.828 7.512 -4.285 1 87.25 183 ARG B N 1
ATOM 4191 C CA . ARG B 1 183 ? -17.25 7.137 -5.629 1 87.25 183 ARG B CA 1
ATOM 4192 C C . ARG B 1 183 ? -16.109 6.488 -6.41 1 87.25 183 ARG B C 1
ATOM 4194 O O . ARG B 1 183 ? -16.312 5.477 -7.086 1 87.25 183 ARG B O 1
ATOM 4201 N N . TYR B 1 184 ? -15.016 7.031 -6.285 1 90.81 184 TYR B N 1
ATOM 4202 C CA . TYR B 1 184 ? -13.836 6.52 -6.98 1 90.81 184 TYR B CA 1
ATOM 4203 C C . TYR B 1 184 ? -13.531 5.09 -6.555 1 90.81 184 TYR B C 1
ATOM 4205 O O . TYR B 1 184 ? -13.352 4.207 -7.398 1 90.81 184 TYR B O 1
ATOM 4213 N N . GLU B 1 185 ? -13.516 4.848 -5.305 1 92.88 185 GLU B N 1
ATOM 4214 C CA . GLU B 1 185 ? -13.211 3.523 -4.773 1 92.88 185 GLU B CA 1
ATOM 4215 C C . GLU B 1 185 ? -14.297 2.521 -5.133 1 92.88 185 GLU B C 1
ATOM 4217 O O . GLU B 1 185 ? -14.016 1.35 -5.391 1 92.88 185 GLU B O 1
ATOM 4222 N N . THR B 1 186 ? -15.492 2.98 -5.113 1 91.75 186 THR B N 1
ATOM 4223 C CA . THR B 1 186 ? -16.625 2.117 -5.453 1 91.75 186 THR B CA 1
ATOM 4224 C C . THR B 1 186 ? -16.531 1.666 -6.906 1 91.75 186 THR B C 1
ATOM 4226 O O . THR B 1 186 ? -16.766 0.493 -7.215 1 91.75 186 THR B O 1
ATOM 4229 N N . LEU B 1 187 ? -16.234 2.629 -7.723 1 91.69 187 LEU B N 1
ATOM 4230 C CA . LEU B 1 187 ? -16.109 2.314 -9.141 1 91.69 187 LEU B CA 1
ATOM 4231 C C . LEU B 1 187 ? -14.953 1.355 -9.398 1 91.69 187 LEU B C 1
ATOM 4233 O O . LEU B 1 187 ? -15.086 0.418 -10.188 1 91.69 187 LEU B O 1
ATOM 4237 N N . LEU B 1 188 ? -13.828 1.551 -8.75 1 93.94 188 LEU B N 1
ATOM 4238 C CA . LEU B 1 188 ? -12.68 0.669 -8.914 1 93.94 188 LEU B CA 1
ATOM 4239 C C . LEU B 1 188 ? -13.008 -0.74 -8.43 1 93.94 188 LEU B C 1
ATOM 4241 O O . LEU B 1 188 ? -12.727 -1.72 -9.117 1 93.94 188 LEU B O 1
ATOM 4245 N N . ALA B 1 189 ? -13.633 -0.818 -7.301 1 93.31 189 ALA B N 1
ATOM 4246 C CA . ALA B 1 189 ? -13.961 -2.121 -6.734 1 93.31 189 ALA B CA 1
ATOM 4247 C C . ALA B 1 189 ? -14.969 -2.861 -7.613 1 93.31 189 ALA B C 1
ATOM 4249 O O . ALA B 1 189 ? -14.836 -4.066 -7.84 1 93.31 189 ALA B O 1
ATOM 4250 N N . THR B 1 190 ? -15.953 -2.129 -8.023 1 93.25 190 THR B N 1
ATOM 4251 C CA . THR B 1 190 ? -16.953 -2.715 -8.906 1 93.25 190 THR B CA 1
ATOM 4252 C C . THR B 1 190 ? -16.328 -3.164 -10.219 1 93.25 190 THR B C 1
ATOM 4254 O O . THR B 1 190 ? -16.625 -4.25 -10.719 1 93.25 190 THR B O 1
ATOM 4257 N N . GLY B 1 191 ? -15.492 -2.277 -10.789 1 94.06 191 GLY B N 1
ATOM 4258 C CA . GLY B 1 191 ? -14.773 -2.646 -12 1 94.06 191 GLY B CA 1
ATOM 4259 C C . GLY B 1 191 ? -13.945 -3.908 -11.844 1 94.06 191 GLY B C 1
ATOM 4260 O O . GLY B 1 191 ? -14 -4.801 -12.688 1 94.06 191 GLY B O 1
ATOM 4261 N N . ALA B 1 192 ? -13.195 -3.998 -10.781 1 94.44 192 ALA B N 1
ATOM 4262 C CA . ALA B 1 192 ? -12.367 -5.172 -10.523 1 94.44 192 ALA B CA 1
ATOM 4263 C C . ALA B 1 192 ? -13.211 -6.438 -10.453 1 94.44 192 ALA B C 1
ATOM 4265 O O . ALA B 1 192 ? -12.867 -7.457 -11.055 1 94.44 192 ALA B O 1
ATOM 4266 N N . ARG B 1 193 ? -14.32 -6.355 -9.758 1 92.12 193 ARG B N 1
ATOM 4267 C CA . ARG B 1 193 ? -15.219 -7.496 -9.609 1 92.12 193 ARG B CA 1
ATOM 4268 C C . ARG B 1 193 ? -15.789 -7.93 -10.953 1 92.12 193 ARG B C 1
ATOM 4270 O O . ARG B 1 193 ? -15.82 -9.125 -11.266 1 92.12 193 ARG B O 1
ATOM 4277 N N . LEU B 1 194 ? -16.234 -6.965 -11.672 1 92.06 194 LEU B N 1
ATOM 4278 C CA . LEU B 1 194 ? -16.859 -7.266 -12.953 1 92.06 194 LEU B CA 1
ATOM 4279 C C . LEU B 1 194 ? -15.828 -7.793 -13.953 1 92.06 194 LEU B C 1
ATOM 4281 O O . LEU B 1 194 ? -16.109 -8.742 -14.695 1 92.06 194 LEU B O 1
ATOM 4285 N N . PHE B 1 195 ? -14.648 -7.145 -14.008 1 92.38 195 PHE B N 1
ATOM 4286 C CA . PHE B 1 195 ? -13.594 -7.621 -14.891 1 92.38 195 PHE B CA 1
ATOM 4287 C C . PHE B 1 195 ? -13.195 -9.055 -14.539 1 92.38 195 PHE B C 1
ATOM 4289 O O . PHE B 1 195 ? -12.93 -9.867 -15.43 1 92.38 195 PHE B O 1
ATOM 4296 N N . ARG B 1 196 ? -13.117 -9.336 -13.281 1 86.62 196 ARG B N 1
ATOM 4297 C CA . ARG B 1 196 ? -12.797 -10.695 -12.844 1 86.62 196 ARG B CA 1
ATOM 4298 C C . ARG B 1 196 ? -13.883 -11.672 -13.273 1 86.62 196 ARG B C 1
ATOM 4300 O O . ARG B 1 196 ? -13.586 -12.75 -13.789 1 86.62 196 ARG B O 1
ATOM 4307 N N . ALA B 1 197 ? -15.117 -11.289 -13.07 1 84.19 197 ALA B N 1
ATOM 4308 C CA . ALA B 1 197 ? -16.25 -12.18 -13.258 1 84.19 197 ALA B CA 1
ATOM 4309 C C . ALA B 1 197 ? -16.547 -12.414 -14.734 1 84.19 197 ALA B C 1
ATOM 4311 O O . ALA B 1 197 ? -16.828 -13.539 -15.148 1 84.19 197 ALA B O 1
ATOM 4312 N N . GLN B 1 198 ? -16.453 -11.305 -15.547 1 84.19 198 GLN B N 1
ATOM 4313 C CA . GLN B 1 198 ? -16.969 -11.375 -16.906 1 84.19 198 GLN B CA 1
ATOM 4314 C C . GLN B 1 198 ? -15.844 -11.195 -17.922 1 84.19 198 GLN B C 1
ATOM 4316 O O . GLN B 1 198 ? -16.016 -11.492 -19.109 1 84.19 198 GLN B O 1
ATOM 4321 N N . GLY B 1 199 ? -14.734 -10.734 -17.422 1 86.75 199 GLY B N 1
ATOM 4322 C CA . GLY B 1 199 ? -13.68 -10.352 -18.359 1 86.75 199 GLY B CA 1
ATOM 4323 C C . GLY B 1 199 ? -13.805 -8.922 -18.828 1 86.75 199 GLY B C 1
ATOM 4324 O O . GLY B 1 199 ? -14.914 -8.406 -18.984 1 86.75 199 GLY B O 1
ATOM 4325 N N . TYR B 1 200 ? -12.719 -8.312 -19.141 1 89.88 200 TYR B N 1
ATOM 4326 C CA . TYR B 1 200 ? -12.633 -6.895 -19.469 1 89.88 200 TYR B CA 1
ATOM 4327 C C . TYR B 1 200 ? -13.43 -6.586 -20.734 1 89.88 200 TYR B C 1
ATOM 4329 O O . TYR B 1 200 ? -14.227 -5.645 -20.766 1 89.88 200 TYR B O 1
ATOM 4337 N N . PRO B 1 201 ? -13.281 -7.363 -21.797 1 85.81 201 PRO B N 1
ATOM 4338 C CA . PRO B 1 201 ? -13.977 -7.012 -23.031 1 85.81 201 PRO B CA 1
ATOM 4339 C C . PRO B 1 201 ? -15.5 -7.039 -22.891 1 85.81 201 PRO B C 1
ATOM 4341 O O . PRO B 1 201 ? -16.203 -6.273 -23.547 1 85.81 201 PRO B O 1
ATOM 4344 N N . ALA B 1 202 ? -15.992 -7.812 -22.016 1 87.94 202 ALA B N 1
ATOM 4345 C CA . ALA B 1 202 ? -17.422 -8.055 -21.922 1 87.94 202 ALA B CA 1
ATOM 4346 C C . ALA B 1 202 ? -18.094 -7 -21.047 1 87.94 202 ALA B C 1
ATOM 4348 O O . ALA B 1 202 ? -19.328 -6.875 -21.031 1 87.94 202 ALA B O 1
ATOM 4349 N N . VAL B 1 203 ? -17.344 -6.312 -20.312 1 92.81 203 VAL B N 1
ATOM 4350 C CA . VAL B 1 203 ? -17.891 -5.352 -19.375 1 92.81 203 VAL B CA 1
ATOM 4351 C C . VAL B 1 203 ? -17.922 -3.963 -20 1 92.81 203 VAL B C 1
ATOM 4353 O O . VAL B 1 203 ? -16.984 -3.555 -20.672 1 92.81 203 VAL B O 1
ATOM 4356 N N . SER B 1 204 ? -18.984 -3.277 -19.812 1 91.12 204 SER B N 1
ATOM 4357 C CA . SER B 1 204 ? -19.094 -1.9 -20.281 1 91.12 204 SER B CA 1
ATOM 4358 C C . SER B 1 204 ? -19 -0.911 -19.125 1 91.12 204 SER B C 1
ATOM 4360 O O . SER B 1 204 ? -19.156 -1.287 -17.969 1 91.12 204 SER B O 1
ATOM 4362 N N . THR B 1 205 ? -18.703 0.305 -19.516 1 88.5 205 THR B N 1
ATOM 4363 C CA . THR B 1 205 ? -18.656 1.36 -18.516 1 88.5 205 THR B CA 1
ATOM 4364 C C . THR B 1 205 ? -20.031 1.552 -17.859 1 88.5 205 THR B C 1
ATOM 4366 O O . THR B 1 205 ? -20.109 1.841 -16.672 1 88.5 205 THR B O 1
ATOM 4369 N N . SER B 1 206 ? -21.031 1.451 -18.641 1 87.94 206 SER B N 1
ATOM 4370 C CA . SER B 1 206 ? -22.391 1.568 -18.125 1 87.94 206 SER B CA 1
ATOM 4371 C C . SER B 1 206 ? -22.688 0.49 -17.094 1 87.94 206 SER B C 1
ATOM 4373 O O . SER B 1 206 ? -23.328 0.759 -16.062 1 87.94 206 SER B O 1
ATOM 4375 N N . GLU B 1 207 ? -22.25 -0.665 -17.297 1 90.31 207 GLU B N 1
ATOM 4376 C CA . GLU B 1 207 ? -22.438 -1.762 -16.359 1 90.31 207 GLU B CA 1
ATOM 4377 C C . GLU B 1 207 ? -21.703 -1.498 -15.047 1 90.31 207 GLU B C 1
ATOM 4379 O O . GLU B 1 207 ? -22.203 -1.82 -13.969 1 90.31 207 GLU B O 1
ATOM 4384 N N . ILE B 1 208 ? -20.516 -0.959 -15.141 1 92.06 208 ILE B N 1
ATOM 4385 C CA . ILE B 1 208 ? -19.75 -0.622 -13.945 1 92.06 208 ILE B CA 1
ATOM 4386 C C . ILE B 1 208 ? -20.484 0.446 -13.141 1 92.06 208 ILE B C 1
ATOM 4388 O O . ILE B 1 208 ? -20.609 0.336 -11.922 1 92.06 208 ILE B O 1
ATOM 4392 N N . GLY B 1 209 ? -20.906 1.493 -13.875 1 89.94 209 GLY B N 1
ATOM 4393 C CA . GLY B 1 209 ? -21.703 2.52 -13.203 1 89.94 209 GLY B CA 1
ATOM 4394 C C . GLY B 1 209 ? -22.922 1.969 -12.5 1 89.94 209 GLY B C 1
ATOM 4395 O O . GLY B 1 209 ? -23.172 2.289 -11.336 1 89.94 209 GLY B O 1
ATOM 4396 N N . LYS B 1 210 ? -23.641 1.131 -13.148 1 88.19 210 LYS B N 1
ATOM 4397 C CA . LYS B 1 210 ? -24.844 0.502 -12.586 1 88.19 210 LYS B CA 1
ATOM 4398 C C . LYS B 1 210 ? -24.484 -0.351 -11.367 1 88.19 210 LYS B C 1
ATOM 4400 O O . LYS B 1 210 ? -25.156 -0.29 -10.344 1 88.19 210 LYS B O 1
ATOM 4405 N N . GLY B 1 211 ? -23.438 -1.077 -11.523 1 87.31 211 GLY B N 1
ATOM 4406 C CA . GLY B 1 211 ? -23 -1.922 -10.43 1 87.31 211 GLY B CA 1
ATOM 4407 C C . GLY B 1 211 ? -22.562 -1.135 -9.211 1 87.31 211 GLY B C 1
ATOM 4408 O O . GLY B 1 211 ? -22.641 -1.629 -8.086 1 87.31 211 GLY B O 1
ATOM 4409 N N . ALA B 1 212 ? -22.047 0.059 -9.484 1 87.38 212 ALA B N 1
ATOM 4410 C CA . ALA B 1 212 ? -21.578 0.924 -8.406 1 87.38 212 ALA B CA 1
ATOM 4411 C C . ALA B 1 212 ? -22.703 1.797 -7.867 1 87.38 212 ALA B C 1
ATOM 4413 O O . ALA B 1 212 ? -22.516 2.549 -6.906 1 87.38 212 ALA B O 1
ATOM 4414 N N . GLY B 1 213 ? -23.859 1.715 -8.531 1 86.06 213 GLY B N 1
ATOM 4415 C CA . GLY B 1 213 ? -24.984 2.551 -8.141 1 86.06 213 GLY B CA 1
ATOM 4416 C C . GLY B 1 213 ? -24.812 4 -8.555 1 86.06 213 GLY B C 1
ATOM 4417 O O . GLY B 1 213 ? -25.328 4.906 -7.883 1 86.06 213 GLY B O 1
ATOM 4418 N N . ILE B 1 214 ? -24 4.238 -9.367 1 81.94 214 ILE B N 1
ATOM 4419 C CA . ILE B 1 214 ? -23.734 5.582 -9.875 1 81.94 214 ILE B CA 1
ATOM 4420 C C . ILE B 1 214 ? -24.406 5.758 -11.234 1 81.94 214 ILE B C 1
ATOM 4422 O O . ILE B 1 214 ? -24.156 4.98 -12.156 1 81.94 214 ILE B O 1
ATOM 4426 N N . ALA B 1 215 ? -25.422 6.488 -11.211 1 69.88 215 ALA B N 1
ATOM 4427 C CA . ALA B 1 215 ? -26.25 6.668 -12.406 1 69.88 215 ALA B CA 1
ATOM 4428 C C . ALA B 1 215 ? -25.625 7.676 -13.359 1 69.88 215 ALA B C 1
ATOM 4430 O O . ALA B 1 215 ? -25.031 8.672 -12.93 1 69.88 215 ALA B O 1
ATOM 4431 N N . GLY B 1 216 ? -25.672 7.363 -14.773 1 65.12 216 GLY B N 1
ATOM 4432 C CA . GLY B 1 216 ? -25.531 8.312 -15.867 1 65.12 216 GLY B CA 1
ATOM 4433 C C . GLY B 1 216 ? -24.109 8.852 -16 1 65.12 216 GLY B C 1
ATOM 4434 O O . GLY B 1 216 ? -23.141 8.125 -15.781 1 65.12 216 GLY B O 1
ATOM 4435 N N . PRO B 1 217 ? -23.953 10.18 -16.266 1 68.44 217 PRO B N 1
ATOM 4436 C CA . PRO B 1 217 ? -22.75 10.938 -16.594 1 68.44 217 PRO B CA 1
ATOM 4437 C C . PRO B 1 217 ? -21.797 11.062 -15.414 1 68.44 217 PRO B C 1
ATOM 4439 O O . PRO B 1 217 ? -20.625 11.422 -15.594 1 68.44 217 PRO B O 1
ATOM 4442 N N . GLY B 1 218 ? -22.188 10.633 -14.281 1 73.75 218 GLY B N 1
ATOM 4443 C CA . GLY B 1 218 ? -21.375 10.773 -13.086 1 73.75 218 GLY B CA 1
ATOM 4444 C C . GLY B 1 218 ? -20.141 9.891 -13.102 1 73.75 218 GLY B C 1
ATOM 4445 O O . GLY B 1 218 ? -19.125 10.227 -12.484 1 73.75 218 GLY B O 1
ATOM 4446 N N . LEU B 1 219 ? -20.219 8.836 -13.828 1 74.69 219 LEU B N 1
ATOM 4447 C CA . LEU B 1 219 ? -19.094 7.926 -13.93 1 74.69 219 LEU B CA 1
ATOM 4448 C C . LEU B 1 219 ? -17.906 8.594 -14.617 1 74.69 219 LEU B C 1
ATOM 4450 O O . LEU B 1 219 ? -16.75 8.344 -14.266 1 74.69 219 LEU B O 1
ATOM 4454 N N . TYR B 1 220 ? -18.234 9.484 -15.445 1 73.81 220 TYR B N 1
ATOM 4455 C CA . TYR B 1 220 ? -17.203 10.078 -16.281 1 73.81 220 TYR B CA 1
ATOM 4456 C C . TYR B 1 220 ? -16.438 11.164 -15.539 1 73.81 220 TYR B C 1
ATOM 4458 O O . TYR B 1 220 ? -15.383 11.609 -15.977 1 73.81 220 TYR B O 1
ATOM 4466 N N . ARG B 1 221 ? -16.969 11.469 -14.43 1 76.81 221 ARG B N 1
ATOM 4467 C CA . ARG B 1 221 ? -16.25 12.414 -13.586 1 76.81 221 ARG B CA 1
ATOM 4468 C C . ARG B 1 221 ? -15.008 11.773 -12.984 1 76.81 221 ARG B C 1
ATOM 4470 O O . ARG B 1 221 ? -14.008 12.453 -12.758 1 76.81 221 ARG B O 1
ATOM 4477 N N . SER B 1 222 ? -15.125 10.492 -12.828 1 82.06 222 SER B N 1
ATOM 4478 C CA . SER B 1 222 ? -14.008 9.797 -12.188 1 82.06 222 SER B CA 1
ATOM 4479 C C . SER B 1 222 ? -13.125 9.102 -13.219 1 82.06 222 SER B C 1
ATOM 4481 O O . SER B 1 222 ? -11.898 9.078 -13.078 1 82.06 222 SER B O 1
ATOM 4483 N N . PHE B 1 223 ? -13.828 8.516 -14.164 1 87.12 223 PHE B N 1
ATOM 4484 C CA . PHE B 1 223 ? -13.078 7.801 -15.188 1 87.12 223 PHE B CA 1
ATOM 4485 C C . PHE B 1 223 ? -13.648 8.094 -16.578 1 87.12 223 PHE B C 1
ATOM 4487 O O . PHE B 1 223 ? -14.859 8.023 -16.781 1 87.12 223 PHE B O 1
ATOM 4494 N N . SER B 1 224 ? -12.75 8.367 -17.406 1 82.62 224 SER B N 1
ATOM 4495 C CA . SER B 1 224 ? -13.141 8.758 -18.766 1 82.62 224 SER B CA 1
ATOM 4496 C C . SER B 1 224 ? -13.484 7.539 -19.609 1 82.62 224 SER B C 1
ATOM 4498 O O . SER B 1 224 ? -14.18 7.66 -20.625 1 82.62 224 SER B O 1
ATOM 4500 N N . SER B 1 225 ? -13.008 6.375 -19.219 1 90.12 225 SER B N 1
ATOM 4501 C CA . SER B 1 225 ? -13.164 5.172 -20.016 1 90.12 225 SER B CA 1
ATOM 4502 C C . SER B 1 225 ? -12.961 3.914 -19.188 1 90.12 225 SER B C 1
ATOM 4504 O O . SER B 1 225 ? -12.43 3.979 -18.078 1 90.12 225 SER B O 1
ATOM 4506 N N . LYS B 1 226 ? -13.438 2.855 -19.719 1 92.06 226 LYS B N 1
ATOM 4507 C CA . LYS B 1 226 ? -13.211 1.564 -19.078 1 92.06 226 LYS B CA 1
ATOM 4508 C C . LYS B 1 226 ? -11.719 1.232 -19.031 1 92.06 226 LYS B C 1
ATOM 4510 O O . LYS B 1 226 ? -11.25 0.62 -18.062 1 92.06 226 LYS B O 1
ATOM 4515 N N . GLN B 1 227 ? -10.992 1.709 -20.047 1 94.69 227 GLN B N 1
ATOM 4516 C CA . GLN B 1 227 ? -9.547 1.525 -20.062 1 94.69 227 GLN B CA 1
ATOM 4517 C C . GLN B 1 227 ? -8.891 2.217 -18.859 1 94.69 227 GLN B C 1
ATOM 4519 O O . GLN B 1 227 ? -7.961 1.673 -18.266 1 94.69 227 GLN B O 1
ATOM 4524 N N . ALA B 1 228 ? -9.406 3.35 -18.594 1 94.75 228 ALA B N 1
ATOM 4525 C CA . ALA B 1 228 ? -8.867 4.102 -17.469 1 94.75 228 ALA B CA 1
ATOM 4526 C C . ALA B 1 228 ? -9.078 3.35 -16.156 1 94.75 228 ALA B C 1
ATOM 4528 O O . ALA B 1 228 ? -8.227 3.391 -15.258 1 94.75 228 ALA B O 1
ATOM 4529 N N . ILE B 1 229 ? -10.156 2.67 -16.047 1 95.62 229 ILE B N 1
ATOM 4530 C CA . ILE B 1 229 ? -10.453 1.89 -14.852 1 95.62 229 ILE B CA 1
ATOM 4531 C C . ILE B 1 229 ? -9.492 0.71 -14.75 1 95.62 229 ILE B C 1
ATOM 4533 O O . ILE B 1 229 ? -8.898 0.472 -13.695 1 95.62 229 ILE B O 1
ATOM 4537 N N . LEU B 1 230 ? -9.312 -0.005 -15.836 1 96.94 230 LEU B N 1
ATOM 4538 C CA . LEU B 1 230 ? -8.398 -1.144 -15.852 1 96.94 230 LEU B CA 1
ATOM 4539 C C . LEU B 1 230 ? -6.98 -0.708 -15.492 1 96.94 230 LEU B C 1
ATOM 4541 O O . LEU B 1 230 ? -6.32 -1.34 -14.664 1 96.94 230 LEU B O 1
ATOM 4545 N N . ASP B 1 231 ? -6.562 0.387 -16.125 1 97.19 231 ASP B N 1
ATOM 4546 C CA . ASP B 1 231 ? -5.219 0.899 -15.867 1 97.19 231 ASP B CA 1
ATOM 4547 C C . ASP B 1 231 ? -5.039 1.265 -14.398 1 97.19 231 ASP B C 1
ATOM 4549 O O . ASP B 1 231 ? -3.994 0.986 -13.805 1 97.19 231 ASP B O 1
ATOM 4553 N N . ALA B 1 232 ? -6.051 1.88 -13.836 1 96.75 232 ALA B N 1
ATOM 4554 C CA . ALA B 1 232 ? -5.992 2.266 -12.43 1 96.75 232 ALA B CA 1
ATOM 4555 C C . ALA B 1 232 ? -5.891 1.039 -11.523 1 96.75 232 ALA B C 1
ATOM 4557 O O . ALA B 1 232 ? -5.16 1.049 -10.531 1 96.75 232 ALA B O 1
ATOM 4558 N N . LEU B 1 233 ? -6.578 0.002 -11.859 1 97.81 233 LEU B N 1
ATOM 4559 C CA . LEU B 1 233 ? -6.559 -1.227 -11.07 1 97.81 233 LEU B CA 1
ATOM 4560 C C . LEU B 1 233 ? -5.176 -1.87 -11.102 1 97.81 233 LEU B C 1
ATOM 4562 O O . LEU B 1 233 ? -4.668 -2.305 -10.062 1 97.81 233 LEU B O 1
ATOM 4566 N N . ILE B 1 234 ? -4.586 -1.883 -12.227 1 97.75 234 ILE B N 1
ATOM 4567 C CA . ILE B 1 234 ? -3.277 -2.5 -12.398 1 97.75 234 ILE B CA 1
ATOM 4568 C C . ILE B 1 234 ? -2.219 -1.679 -11.664 1 97.75 234 ILE B C 1
ATOM 4570 O O . ILE B 1 234 ? -1.38 -2.232 -10.953 1 97.75 234 ILE B O 1
ATOM 4574 N N . ARG B 1 235 ? -2.309 -0.376 -11.773 1 97.5 235 ARG B N 1
ATOM 4575 C CA . ARG B 1 235 ? -1.379 0.5 -11.07 1 97.5 235 ARG B CA 1
ATOM 4576 C C . ARG B 1 235 ? -1.508 0.332 -9.562 1 97.5 235 ARG B C 1
ATOM 4578 O O . ARG B 1 235 ? -0.506 0.333 -8.844 1 97.5 235 ARG B O 1
ATOM 4585 N N . ARG B 1 236 ? -2.682 0.235 -9.141 1 97.81 236 ARG B N 1
ATOM 4586 C CA . ARG B 1 236 ? -2.943 0.082 -7.711 1 97.81 236 ARG B CA 1
ATOM 4587 C C . ARG B 1 236 ? -2.266 -1.168 -7.164 1 97.81 236 ARG B C 1
ATOM 4589 O O . ARG B 1 236 ? -1.567 -1.107 -6.148 1 97.81 236 ARG B O 1
ATOM 4596 N N . LEU B 1 237 ? -2.461 -2.277 -7.797 1 98.06 237 LEU B N 1
ATOM 4597 C CA . LEU B 1 237 ? -1.843 -3.51 -7.32 1 98.06 237 LEU B CA 1
ATOM 4598 C C . LEU B 1 237 ? -0.322 -3.391 -7.316 1 98.06 237 LEU B C 1
ATOM 4600 O O . LEU B 1 237 ? 0.339 -3.848 -6.383 1 98.06 237 LEU B O 1
ATOM 4604 N N . ASP B 1 238 ? 0.146 -2.824 -8.398 1 97.56 238 ASP B N 1
ATOM 4605 C CA . ASP B 1 238 ? 1.588 -2.641 -8.531 1 97.56 238 ASP B CA 1
ATOM 4606 C C . ASP B 1 238 ? 2.146 -1.825 -7.363 1 97.56 238 ASP B C 1
ATOM 4608 O O . ASP B 1 238 ? 3.146 -2.209 -6.754 1 97.56 238 ASP B O 1
ATOM 4612 N N . GLU B 1 239 ? 1.506 -0.76 -7.027 1 97.75 239 GLU B N 1
ATOM 4613 C CA . GLU B 1 239 ? 1.965 0.118 -5.953 1 97.75 239 GLU B CA 1
ATOM 4614 C C . GLU B 1 239 ? 1.836 -0.559 -4.594 1 97.75 239 GLU B C 1
ATOM 4616 O O . GLU B 1 239 ? 2.701 -0.398 -3.729 1 97.75 239 GLU B O 1
ATOM 4621 N N . TRP B 1 240 ? 0.764 -1.223 -4.414 1 98.06 240 TRP B N 1
ATOM 4622 C CA . TRP B 1 240 ? 0.567 -1.919 -3.146 1 98.06 240 TRP B CA 1
ATOM 4623 C C . TRP B 1 240 ? 1.626 -2.998 -2.949 1 98.06 240 TRP B C 1
ATOM 4625 O O . TRP B 1 240 ? 2.152 -3.166 -1.846 1 98.06 240 TRP B O 1
ATOM 4635 N N . ARG B 1 241 ? 1.967 -3.672 -3.971 1 97.69 241 ARG B N 1
ATOM 4636 C CA . ARG B 1 241 ? 3.029 -4.672 -3.889 1 97.69 241 ARG B CA 1
ATOM 4637 C C . ARG B 1 241 ? 4.379 -4.012 -3.621 1 97.69 241 ARG B C 1
ATOM 4639 O O . ARG B 1 241 ? 5.199 -4.551 -2.875 1 97.69 241 ARG B O 1
ATOM 4646 N N . SER B 1 242 ? 4.605 -2.893 -4.242 1 96.06 242 SER B N 1
ATOM 4647 C CA . SER B 1 242 ? 5.848 -2.162 -4.012 1 96.06 242 SER B CA 1
ATOM 4648 C C . SER B 1 242 ? 5.992 -1.756 -2.551 1 96.06 242 SER B C 1
ATOM 4650 O O . SER B 1 242 ? 7.078 -1.849 -1.977 1 96.06 242 SER B O 1
ATOM 4652 N N . LEU B 1 243 ? 4.91 -1.332 -1.972 1 96.62 243 LEU B N 1
ATOM 4653 C CA . LEU B 1 243 ? 4.934 -0.927 -0.57 1 96.62 243 LEU B CA 1
ATOM 4654 C C . LEU B 1 243 ? 5.355 -2.088 0.325 1 96.62 243 LEU B C 1
ATOM 4656 O O . LEU B 1 243 ? 6.23 -1.934 1.176 1 96.62 243 LEU B O 1
ATOM 4660 N N . GLU B 1 244 ? 4.746 -3.207 0.134 1 96.69 244 GLU B N 1
ATOM 4661 C CA . GLU B 1 244 ? 5.062 -4.367 0.958 1 96.69 244 GLU B CA 1
ATOM 4662 C C . GLU B 1 244 ? 6.504 -4.816 0.753 1 96.69 244 GLU B C 1
ATOM 4664 O O . GLU B 1 244 ? 7.152 -5.293 1.688 1 96.69 244 GLU B O 1
ATOM 4669 N N . CYS B 1 245 ? 6.973 -4.707 -0.463 1 95.94 245 CYS B N 1
ATOM 4670 C CA . CYS B 1 245 ? 8.359 -5.047 -0.752 1 95.94 245 CYS B CA 1
ATOM 4671 C C . CYS B 1 245 ? 9.312 -4.133 0.002 1 95.94 245 CYS B C 1
ATOM 4673 O O . CYS B 1 245 ? 10.242 -4.602 0.66 1 95.94 245 CYS B O 1
ATOM 4675 N N . ILE B 1 246 ? 9.055 -2.883 -0.051 1 93.75 246 ILE B N 1
ATOM 4676 C CA . ILE B 1 246 ? 9.891 -1.883 0.6 1 93.75 246 ILE B CA 1
ATOM 4677 C C . ILE B 1 246 ? 9.875 -2.1 2.111 1 93.75 246 ILE B C 1
ATOM 4679 O O . ILE B 1 246 ? 10.922 -2.09 2.758 1 93.75 246 ILE B O 1
ATOM 4683 N N . ARG B 1 247 ? 8.703 -2.348 2.658 1 94.25 247 ARG B N 1
ATOM 4684 C CA . ARG B 1 247 ? 8.57 -2.604 4.09 1 94.25 247 ARG B CA 1
ATOM 4685 C C . ARG B 1 247 ? 9.391 -3.82 4.504 1 94.25 247 ARG B C 1
ATOM 4687 O O . ARG B 1 247 ? 10.078 -3.791 5.527 1 94.25 247 ARG B O 1
ATOM 4694 N N . ALA B 1 248 ? 9.344 -4.867 3.727 1 95.44 248 ALA B N 1
ATOM 4695 C CA . ALA B 1 248 ? 10.055 -6.105 4.039 1 95.44 248 ALA B CA 1
ATOM 4696 C C . ALA B 1 248 ? 11.562 -5.891 4.055 1 95.44 248 ALA B C 1
ATOM 4698 O O . ALA B 1 248 ? 12.258 -6.391 4.941 1 95.44 248 ALA B O 1
ATOM 4699 N N . LEU B 1 249 ? 12.031 -5.168 3.107 1 93.38 249 LEU B N 1
ATOM 4700 C CA . LEU B 1 249 ? 13.469 -4.945 2.975 1 93.38 249 LEU B CA 1
ATOM 4701 C C . LEU B 1 249 ? 13.977 -4.016 4.07 1 93.38 249 LEU B C 1
ATOM 4703 O O . LEU B 1 249 ? 15.102 -4.18 4.559 1 93.38 249 LEU B O 1
ATOM 4707 N N . ARG B 1 250 ? 13.164 -3.064 4.469 1 88.75 250 ARG B N 1
ATOM 4708 C CA . ARG B 1 250 ? 13.555 -2.119 5.512 1 88.75 250 ARG B CA 1
ATOM 4709 C C . ARG B 1 250 ? 13.555 -2.785 6.883 1 88.75 250 ARG B C 1
ATOM 4711 O O . ARG B 1 250 ? 14.398 -2.469 7.73 1 88.75 250 ARG B O 1
ATOM 4718 N N . ALA B 1 251 ? 12.703 -3.703 7.07 1 88.75 251 ALA B N 1
ATOM 4719 C CA . ALA B 1 251 ? 12.5 -4.316 8.383 1 88.75 251 ALA B CA 1
ATOM 4720 C C . ALA B 1 251 ? 13.531 -5.41 8.641 1 88.75 251 ALA B C 1
ATOM 4722 O O . ALA B 1 251 ? 13.727 -5.832 9.781 1 88.75 251 ALA B O 1
ATOM 4723 N N . ASN B 1 252 ? 14.156 -5.879 7.59 1 88.19 252 ASN B N 1
ATOM 4724 C CA . ASN B 1 252 ? 15 -7.062 7.734 1 88.19 252 ASN B CA 1
ATOM 4725 C C . ASN B 1 252 ? 16.344 -6.879 7.051 1 88.19 252 ASN B C 1
ATOM 4727 O O . ASN B 1 252 ? 16.422 -6.273 5.977 1 88.19 252 ASN B O 1
ATOM 4731 N N . ARG B 1 253 ? 17.344 -7.418 7.664 1 86.38 253 ARG B N 1
ATOM 4732 C CA . ARG B 1 253 ? 18.672 -7.316 7.086 1 86.38 253 ARG B CA 1
ATOM 4733 C C . ARG B 1 253 ? 19.172 -8.68 6.617 1 86.38 253 ARG B C 1
ATOM 4735 O O . ARG B 1 253 ? 19.875 -8.773 5.598 1 86.38 253 ARG B O 1
ATOM 4742 N N . GLN B 1 254 ? 18.734 -9.672 7.316 1 94.25 254 GLN B N 1
ATOM 4743 C CA . GLN B 1 254 ? 19.203 -11.016 6.969 1 94.25 254 GLN B CA 1
ATOM 4744 C C . GLN B 1 254 ? 18.391 -11.594 5.812 1 94.25 254 GLN B C 1
ATOM 4746 O O . GLN B 1 254 ? 17.172 -11.406 5.738 1 94.25 254 GLN B O 1
ATOM 4751 N N . ALA B 1 255 ? 19.078 -12.312 4.984 1 95.5 255 ALA B N 1
ATOM 4752 C CA . ALA B 1 255 ? 18.516 -12.828 3.744 1 95.5 255 ALA B CA 1
ATOM 4753 C C . ALA B 1 255 ? 17.266 -13.664 4.02 1 95.5 255 ALA B C 1
ATOM 4755 O O . ALA B 1 255 ? 16.25 -13.508 3.34 1 95.5 255 ALA B O 1
ATOM 4756 N N . ALA B 1 256 ? 17.359 -14.547 4.984 1 96.81 256 ALA B N 1
ATOM 4757 C CA . ALA B 1 256 ? 16.234 -15.43 5.285 1 96.81 256 ALA B CA 1
ATOM 4758 C C . ALA B 1 256 ? 15.016 -14.633 5.738 1 96.81 256 ALA B C 1
ATOM 4760 O O . ALA B 1 256 ? 13.891 -14.922 5.324 1 96.81 256 ALA B O 1
ATOM 4761 N N . GLN B 1 257 ? 15.266 -13.641 6.566 1 96.88 257 GLN B N 1
ATOM 4762 C CA . GLN B 1 257 ? 14.188 -12.789 7.051 1 96.88 257 GLN B CA 1
ATOM 4763 C C . GLN B 1 257 ? 13.633 -11.906 5.938 1 96.88 257 GLN B C 1
ATOM 4765 O O . GLN B 1 257 ? 12.43 -11.648 5.883 1 96.88 257 GLN B O 1
ATOM 4770 N N . ARG B 1 258 ? 14.508 -11.422 5.074 1 96.19 258 ARG B N 1
ATOM 4771 C CA . ARG B 1 258 ? 14.078 -10.625 3.934 1 96.19 258 ARG B CA 1
ATOM 4772 C C . ARG B 1 258 ? 13.188 -11.43 3.002 1 96.19 258 ARG B C 1
ATOM 4774 O O . ARG B 1 258 ? 12.125 -10.969 2.592 1 96.19 258 ARG B O 1
ATOM 4781 N N . LEU B 1 259 ? 13.633 -12.664 2.725 1 97.88 259 LEU B N 1
ATOM 4782 C CA . LEU B 1 259 ? 12.828 -13.508 1.848 1 97.88 259 LEU B CA 1
ATOM 4783 C C . LEU B 1 259 ? 11.461 -13.789 2.463 1 97.88 259 LEU B C 1
ATOM 4785 O O . LEU B 1 259 ? 10.438 -13.68 1.786 1 97.88 259 LEU B O 1
ATOM 4789 N N . ARG B 1 260 ? 11.469 -14.133 3.725 1 98.19 260 ARG B N 1
ATOM 4790 C CA . ARG B 1 260 ? 10.203 -14.383 4.41 1 98.19 260 ARG B CA 1
ATOM 4791 C C . ARG B 1 260 ? 9.312 -13.148 4.387 1 98.19 260 ARG B C 1
ATOM 4793 O O . ARG B 1 260 ? 8.125 -13.242 4.086 1 98.19 260 ARG B O 1
ATOM 4800 N N . GLY B 1 261 ? 9.898 -11.977 4.711 1 98 261 GLY B N 1
ATOM 4801 C CA . GLY B 1 261 ? 9.133 -10.742 4.68 1 98 261 GLY B CA 1
ATOM 4802 C C . GLY B 1 261 ? 8.539 -10.438 3.316 1 98 261 GLY B C 1
ATOM 4803 O O . GLY B 1 261 ? 7.402 -9.977 3.219 1 98 261 GLY B O 1
ATOM 4804 N N . LEU B 1 262 ? 9.32 -10.664 2.271 1 97.88 262 LEU B N 1
ATOM 4805 C CA . LEU B 1 262 ? 8.852 -10.438 0.91 1 97.88 262 LEU B CA 1
ATOM 4806 C C . LEU B 1 262 ? 7.684 -11.367 0.576 1 97.88 262 LEU B C 1
ATOM 4808 O O . LEU B 1 262 ? 6.684 -10.93 -0.002 1 97.88 262 LEU B O 1
ATOM 4812 N N . VAL B 1 263 ? 7.773 -12.625 0.94 1 98.62 263 VAL B N 1
ATOM 4813 C CA . VAL B 1 263 ? 6.711 -13.594 0.7 1 98.62 263 VAL B CA 1
ATOM 4814 C C . VAL B 1 263 ? 5.469 -13.203 1.499 1 98.62 263 VAL B C 1
ATOM 4816 O O . VAL B 1 263 ? 4.359 -13.18 0.961 1 98.62 263 VAL B O 1
ATOM 4819 N N . GLU B 1 264 ? 5.633 -12.875 2.766 1 98.44 264 GLU B N 1
ATOM 4820 C CA . GLU B 1 264 ? 4.523 -12.461 3.617 1 98.44 264 GLU B CA 1
ATOM 4821 C C . GLU B 1 264 ? 3.797 -11.25 3.027 1 98.44 264 GLU B C 1
ATOM 4823 O O . GLU B 1 264 ? 2.564 -11.203 3.027 1 98.44 264 GLU B O 1
ATOM 4828 N N . GLY B 1 265 ? 4.582 -10.305 2.602 1 98.12 265 GLY B N 1
ATOM 4829 C CA . GLY B 1 265 ? 3.988 -9.125 1.993 1 98.12 265 GLY B CA 1
ATOM 4830 C C . GLY B 1 265 ? 3.189 -9.438 0.742 1 98.12 265 GLY B C 1
ATOM 4831 O O . GLY B 1 265 ? 2.104 -8.891 0.542 1 98.12 265 GLY B O 1
ATOM 4832 N N . HIS B 1 266 ? 3.74 -10.266 -0.123 1 98.25 266 HIS B N 1
ATOM 4833 C CA . HIS B 1 266 ? 3.037 -10.672 -1.335 1 98.25 266 HIS B CA 1
ATOM 4834 C C . HIS B 1 266 ? 1.74 -11.398 -1.001 1 98.25 266 HIS B C 1
ATOM 4836 O O . HIS B 1 266 ? 0.707 -11.156 -1.629 1 98.25 266 HIS B O 1
ATOM 4842 N N . VAL B 1 267 ? 1.787 -12.266 -0.012 1 98.12 267 VAL B N 1
ATOM 4843 C CA . VAL B 1 267 ? 0.612 -13 0.439 1 98.12 267 VAL B CA 1
ATOM 4844 C C . VAL B 1 267 ? -0.434 -12.031 0.98 1 98.12 267 VAL B C 1
ATOM 4846 O O . VAL B 1 267 ? -1.611 -12.117 0.624 1 98.12 267 VAL B O 1
ATOM 4849 N N . ARG B 1 268 ? -0.016 -11.086 1.751 1 96.88 268 ARG B N 1
ATOM 4850 C CA . ARG B 1 268 ? -0.926 -10.125 2.369 1 96.88 268 ARG B CA 1
ATOM 4851 C C . ARG B 1 268 ? -1.687 -9.336 1.311 1 96.88 268 ARG B C 1
ATOM 4853 O O . ARG B 1 268 ? -2.91 -9.203 1.385 1 96.88 268 ARG B O 1
ATOM 4860 N N . ILE B 1 269 ? -0.976 -8.828 0.345 1 97.44 269 ILE B N 1
ATOM 4861 C CA . ILE B 1 269 ? -1.606 -8.031 -0.701 1 97.44 269 ILE B CA 1
ATOM 4862 C C . ILE B 1 269 ? -2.557 -8.906 -1.515 1 97.44 269 ILE B C 1
ATOM 4864 O O . ILE B 1 269 ? -3.643 -8.461 -1.899 1 97.44 269 ILE B O 1
ATOM 4868 N N . SER B 1 270 ? -2.141 -10.133 -1.78 1 96.62 270 SER B N 1
ATOM 4869 C CA . SER B 1 270 ? -2.975 -11.031 -2.566 1 96.62 270 SER B CA 1
ATOM 4870 C C . SER B 1 270 ? -4.277 -11.352 -1.843 1 96.62 270 SER B C 1
ATOM 4872 O O . SER B 1 270 ? -5.328 -11.477 -2.473 1 96.62 270 SER B O 1
ATOM 4874 N N . LEU B 1 271 ? -4.191 -11.469 -0.543 1 93.5 271 LEU B N 1
ATOM 4875 C CA . LEU B 1 271 ? -5.379 -11.766 0.248 1 93.5 271 LEU B CA 1
ATOM 4876 C C . LEU B 1 271 ? -6.219 -10.508 0.463 1 93.5 271 LEU B C 1
ATOM 4878 O O . LEU B 1 271 ? -7.449 -10.586 0.546 1 93.5 271 LEU B O 1
ATOM 4882 N N . ASP B 1 272 ? -5.559 -9.359 0.466 1 91.19 272 ASP B N 1
ATOM 4883 C CA . ASP B 1 272 ? -6.254 -8.086 0.634 1 91.19 272 ASP B CA 1
ATOM 4884 C C . ASP B 1 272 ? -7.09 -7.746 -0.6 1 91.19 272 ASP B C 1
ATOM 4886 O O . ASP B 1 272 ? -8.133 -7.105 -0.491 1 91.19 272 ASP B O 1
ATOM 4890 N N . ALA B 1 273 ? -6.559 -8.203 -1.735 1 92.38 273 ALA B N 1
ATOM 4891 C CA . ALA B 1 273 ? -7.18 -7.727 -2.969 1 92.38 273 ALA B CA 1
ATOM 4892 C C . ALA B 1 273 ? -7.23 -8.828 -4.02 1 92.38 273 ALA B C 1
ATOM 4894 O O . ALA B 1 273 ? -6.691 -8.68 -5.117 1 92.38 273 ALA B O 1
ATOM 4895 N N . PRO B 1 274 ? -8.008 -9.82 -3.744 1 92.12 274 PRO B N 1
ATOM 4896 C CA . PRO B 1 274 ? -8.047 -10.945 -4.68 1 92.12 274 PRO B CA 1
ATOM 4897 C C . PRO B 1 274 ? -8.586 -10.547 -6.055 1 92.12 274 PRO B C 1
ATOM 4899 O O . PRO B 1 274 ? -8.133 -11.078 -7.07 1 92.12 274 PRO B O 1
ATOM 4902 N N . ASP B 1 275 ? -9.531 -9.594 -6.098 1 91.5 275 ASP B N 1
ATOM 4903 C CA . ASP B 1 275 ? -10.055 -9.141 -7.383 1 91.5 275 ASP B CA 1
ATOM 4904 C C . ASP B 1 275 ? -8.969 -8.461 -8.211 1 91.5 275 ASP B C 1
ATOM 4906 O O . ASP B 1 275 ? -8.891 -8.672 -9.43 1 91.5 275 ASP B O 1
ATOM 4910 N N . LEU B 1 276 ? -8.133 -7.645 -7.547 1 94.38 276 LEU B N 1
ATOM 4911 C CA . LEU B 1 276 ? -7.031 -6.992 -8.25 1 94.38 276 LEU B CA 1
ATOM 4912 C C . LEU B 1 276 ? -6.047 -8.023 -8.789 1 94.38 276 LEU B C 1
ATOM 4914 O O . LEU B 1 276 ? -5.566 -7.895 -9.922 1 94.38 276 LEU B O 1
ATOM 4918 N N . VAL B 1 277 ? -5.793 -9.016 -8 1 93.56 277 VAL B N 1
ATOM 4919 C CA . VAL B 1 277 ? -4.871 -10.078 -8.398 1 93.56 277 VAL B CA 1
ATOM 4920 C C . VAL B 1 277 ? -5.418 -10.805 -9.625 1 93.56 277 VAL B C 1
ATOM 4922 O O . VAL B 1 277 ? -4.691 -11.031 -10.594 1 93.56 277 VAL B O 1
ATOM 4925 N N . ALA B 1 278 ? -6.652 -11.078 -9.539 1 88.81 278 ALA B N 1
ATOM 4926 C CA . ALA B 1 278 ? -7.297 -11.781 -10.648 1 88.81 278 ALA B CA 1
ATOM 4927 C C . ALA B 1 278 ? -7.242 -10.945 -11.93 1 88.81 278 ALA B C 1
ATOM 4929 O O . ALA B 1 278 ? -6.914 -11.461 -13 1 88.81 278 ALA B O 1
ATOM 4930 N N . VAL B 1 279 ? -7.559 -9.672 -11.82 1 91.69 279 VAL B N 1
ATOM 4931 C CA . VAL B 1 279 ? -7.586 -8.773 -12.969 1 91.69 279 VAL B CA 1
ATOM 4932 C C . VAL B 1 279 ? -6.191 -8.664 -13.578 1 91.69 279 VAL B C 1
ATOM 4934 O O . VAL B 1 279 ? -6.035 -8.719 -14.797 1 91.69 279 VAL B O 1
ATOM 4937 N N . CYS B 1 280 ? -5.199 -8.539 -12.758 1 91.31 280 CYS B N 1
ATOM 4938 C CA . CYS B 1 280 ? -3.838 -8.398 -13.266 1 91.31 280 CYS B CA 1
ATOM 4939 C C . CYS B 1 280 ? -3.357 -9.695 -13.898 1 91.31 280 CYS B C 1
ATOM 4941 O O . CYS B 1 280 ? -2.584 -9.672 -14.859 1 91.31 280 CYS B O 1
ATOM 4943 N N . ALA B 1 281 ? -3.812 -10.766 -13.383 1 84.31 281 ALA B N 1
ATOM 4944 C CA . ALA B 1 281 ? -3.418 -12.07 -13.914 1 84.31 281 ALA B CA 1
ATOM 4945 C C . ALA B 1 281 ? -4.082 -12.336 -15.258 1 84.31 281 ALA B C 1
ATOM 4947 O O . ALA B 1 281 ? -3.449 -12.875 -16.172 1 84.31 281 ALA B O 1
ATOM 4948 N N . THR B 1 282 ? -5.305 -11.828 -15.414 1 80.75 282 THR B N 1
ATOM 4949 C CA . THR B 1 282 ? -6.07 -12.289 -16.562 1 80.75 282 THR B CA 1
ATOM 4950 C C . THR B 1 282 ? -6.266 -11.156 -17.578 1 80.75 282 THR B C 1
ATOM 4952 O O . THR B 1 282 ? -6.441 -11.406 -18.766 1 80.75 282 THR B O 1
ATOM 4955 N N . GLU B 1 283 ? -6.258 -9.883 -17.078 1 87.81 283 GLU B N 1
ATOM 4956 C CA . GLU B 1 283 ? -6.699 -8.797 -17.953 1 87.81 283 GLU B CA 1
ATOM 4957 C C . GLU B 1 283 ? -5.547 -7.863 -18.312 1 87.81 283 GLU B C 1
ATOM 4959 O O . GLU B 1 283 ? -5.742 -6.848 -18.969 1 87.81 283 GLU B O 1
ATOM 4964 N N . LEU B 1 284 ? -4.367 -8.172 -17.922 1 89.25 284 LEU B N 1
ATOM 4965 C CA . LEU B 1 284 ? -3.225 -7.281 -18.078 1 89.25 284 LEU B CA 1
ATOM 4966 C C . LEU B 1 284 ? -3.025 -6.918 -19.547 1 89.25 284 LEU B C 1
ATOM 4968 O O . LEU B 1 284 ? -2.652 -5.789 -19.875 1 89.25 284 LEU B O 1
ATOM 4972 N N . ASN B 1 285 ? -3.312 -7.758 -20.453 1 86 285 ASN B N 1
ATOM 4973 C CA . ASN B 1 285 ? -3.059 -7.555 -21.891 1 86 285 ASN B CA 1
ATOM 4974 C C . ASN B 1 285 ? -3.973 -6.484 -22.469 1 86 285 ASN B C 1
ATOM 4976 O O . ASN B 1 285 ? -3.727 -5.988 -23.578 1 86 285 ASN B O 1
ATOM 4980 N N . HIS B 1 286 ? -5.016 -6.145 -21.797 1 90.12 286 HIS B N 1
ATOM 4981 C CA . HIS B 1 286 ? -5.949 -5.125 -22.266 1 90.12 286 HIS B CA 1
ATOM 4982 C C . HIS B 1 286 ? -5.59 -3.75 -21.719 1 90.12 286 HIS B C 1
ATOM 4984 O O . HIS B 1 286 ? -6.215 -2.75 -22.078 1 90.12 286 HIS B O 1
ATOM 4990 N N . ALA B 1 287 ? -4.617 -3.721 -20.812 1 93.75 287 ALA B N 1
ATOM 4991 C CA . ALA B 1 287 ? -4.18 -2.438 -20.281 1 93.75 287 ALA B CA 1
ATOM 4992 C C . ALA B 1 287 ? -3.451 -1.613 -21.328 1 93.75 287 ALA B C 1
ATOM 4994 O O . ALA B 1 287 ? -3.025 -2.148 -22.359 1 93.75 287 ALA B O 1
ATOM 4995 N N . SER B 1 288 ? -3.404 -0.339 -21.094 1 95.06 288 SER B N 1
ATOM 4996 C CA . SER B 1 288 ? -2.586 0.506 -21.953 1 95.06 288 SER B CA 1
ATOM 4997 C C . SER B 1 288 ? -1.127 0.063 -21.938 1 95.06 288 SER B C 1
ATOM 4999 O O . SER B 1 288 ? -0.639 -0.449 -20.938 1 95.06 288 SER B O 1
ATOM 5001 N N . GLY B 1 289 ? -0.438 0.256 -23.062 1 92.81 289 GLY B N 1
ATOM 5002 C CA . GLY B 1 289 ? 0.93 -0.209 -23.219 1 92.81 289 GLY B CA 1
ATOM 5003 C C . GLY B 1 289 ? 1.856 0.246 -22.109 1 92.81 289 GLY B C 1
ATOM 5004 O O . GLY B 1 289 ? 2.594 -0.561 -21.547 1 92.81 289 GLY B O 1
ATOM 5005 N N . ASP B 1 290 ? 1.748 1.479 -21.781 1 91.44 290 ASP B N 1
ATOM 5006 C CA . ASP B 1 290 ? 2.621 2.035 -20.75 1 91.44 290 ASP B CA 1
ATOM 5007 C C . ASP B 1 290 ? 2.355 1.388 -19.406 1 91.44 290 ASP B C 1
ATOM 5009 O O . ASP B 1 290 ? 3.291 1.086 -18.656 1 91.44 290 ASP B O 1
ATOM 5013 N N . VAL B 1 291 ? 1.065 1.164 -19.094 1 94.81 291 VAL B N 1
ATOM 5014 C CA . VAL B 1 291 ? 0.681 0.582 -17.812 1 94.81 291 VAL B CA 1
ATOM 5015 C C . VAL B 1 291 ? 1.111 -0.882 -17.766 1 94.81 291 VAL B C 1
ATOM 5017 O O . VAL B 1 291 ? 1.695 -1.329 -16.781 1 94.81 291 VAL B O 1
ATOM 5020 N N . ARG B 1 292 ? 0.868 -1.568 -18.812 1 94.38 292 ARG B N 1
ATOM 5021 C CA . ARG B 1 292 ? 1.249 -2.975 -18.906 1 94.38 292 ARG B CA 1
ATOM 5022 C C . ARG B 1 292 ? 2.76 -3.141 -18.797 1 94.38 292 ARG B C 1
ATOM 5024 O O . ARG B 1 292 ? 3.24 -3.928 -17.969 1 94.38 292 ARG B O 1
ATOM 5031 N N . ASP B 1 293 ? 3.488 -2.393 -19.516 1 92.69 293 ASP B N 1
ATOM 5032 C CA . ASP B 1 293 ? 4.941 -2.523 -19.547 1 92.69 293 ASP B CA 1
ATOM 5033 C C . ASP B 1 293 ? 5.547 -2.137 -18.203 1 92.69 293 ASP B C 1
ATOM 5035 O O . ASP B 1 293 ? 6.488 -2.781 -17.719 1 92.69 293 ASP B O 1
ATOM 5039 N N . GLY B 1 294 ? 5.023 -1.093 -17.656 1 92.62 294 GLY B N 1
ATOM 5040 C CA . GLY B 1 294 ? 5.477 -0.708 -16.328 1 92.62 294 GLY B CA 1
ATOM 5041 C C . GLY B 1 294 ? 5.215 -1.771 -15.273 1 92.62 294 GLY B C 1
ATOM 5042 O O . GLY B 1 294 ? 6.094 -2.08 -14.461 1 92.62 294 GLY B O 1
ATOM 5043 N N . TYR B 1 295 ? 4.051 -2.359 -15.359 1 95.19 295 TYR B N 1
ATOM 5044 C CA . TYR B 1 295 ? 3.689 -3.416 -14.422 1 95.19 295 TYR B CA 1
ATOM 5045 C C . TYR B 1 295 ? 4.629 -4.609 -14.555 1 95.19 295 TYR B C 1
ATOM 5047 O O . TYR B 1 295 ? 5.141 -5.121 -13.555 1 95.19 295 TYR B O 1
ATOM 5055 N N . LEU B 1 296 ? 4.871 -5.012 -15.734 1 93.06 296 LEU B N 1
ATOM 5056 C CA . LEU B 1 296 ? 5.715 -6.172 -15.992 1 93.06 296 LEU B CA 1
ATOM 5057 C C . LEU B 1 296 ? 7.152 -5.91 -15.562 1 93.06 296 LEU B C 1
ATOM 5059 O O . LEU B 1 296 ? 7.797 -6.781 -14.977 1 93.06 296 LEU B O 1
ATOM 5063 N N . ARG B 1 297 ? 7.594 -4.777 -15.852 1 92.56 297 ARG B N 1
ATOM 5064 C CA . ARG B 1 297 ? 8.945 -4.406 -15.445 1 92.56 297 ARG B CA 1
ATOM 5065 C C . ARG B 1 297 ? 9.086 -4.418 -13.922 1 92.56 297 ARG B C 1
ATOM 5067 O O . ARG B 1 297 ? 10.039 -4.977 -13.383 1 92.56 297 ARG B O 1
ATOM 5074 N N . ASN B 1 298 ? 8.148 -3.75 -13.273 1 94.5 298 ASN B N 1
ATOM 5075 C CA . ASN B 1 298 ? 8.18 -3.699 -11.82 1 94.5 298 ASN B CA 1
ATOM 5076 C C . ASN B 1 298 ? 8.062 -5.09 -11.203 1 94.5 298 ASN B C 1
ATOM 5078 O O . ASN B 1 298 ? 8.734 -5.395 -10.211 1 94.5 298 ASN B O 1
ATOM 5082 N N . GLN B 1 299 ? 7.227 -5.914 -11.75 1 94.19 299 GLN B N 1
ATOM 5083 C CA . GLN B 1 299 ? 7.082 -7.297 -11.297 1 94.19 299 GLN B CA 1
ATOM 5084 C C . GLN B 1 299 ? 8.391 -8.07 -11.453 1 94.19 299 GLN B C 1
ATOM 5086 O O . GLN B 1 299 ? 8.797 -8.789 -10.547 1 94.19 299 GLN B O 1
ATOM 5091 N N . ALA B 1 300 ? 9.016 -7.918 -12.57 1 93.12 300 ALA B N 1
ATOM 5092 C CA . ALA B 1 300 ? 10.297 -8.578 -12.82 1 93.12 300 ALA B CA 1
ATOM 5093 C C . ALA B 1 300 ? 11.344 -8.156 -11.797 1 93.12 300 ALA B C 1
ATOM 5095 O O . ALA B 1 300 ? 12.125 -8.977 -11.32 1 93.12 300 ALA B O 1
ATOM 5096 N N . ASP B 1 301 ? 11.344 -6.902 -11.516 1 93.75 301 ASP B N 1
ATOM 5097 C CA . ASP B 1 301 ? 12.273 -6.383 -10.516 1 93.75 301 ASP B CA 1
ATOM 5098 C C . ASP B 1 301 ? 12.016 -7.012 -9.148 1 93.75 301 ASP B C 1
ATOM 5100 O O . ASP B 1 301 ? 12.953 -7.395 -8.453 1 93.75 301 ASP B O 1
ATOM 5104 N N . ARG B 1 302 ? 10.789 -7.074 -8.766 1 95.94 302 ARG B N 1
ATOM 5105 C CA . ARG B 1 302 ? 10.445 -7.668 -7.477 1 95.94 302 ARG B CA 1
ATOM 5106 C C . ARG B 1 302 ? 10.773 -9.156 -7.453 1 95.94 302 ARG B C 1
ATOM 5108 O O . ARG B 1 302 ? 11.258 -9.68 -6.449 1 95.94 302 ARG B O 1
ATOM 5115 N N . ASP B 1 303 ? 10.523 -9.836 -8.57 1 94.94 303 ASP B N 1
ATOM 5116 C CA . ASP B 1 303 ? 10.883 -11.25 -8.68 1 94.94 303 ASP B CA 1
ATOM 5117 C C . ASP B 1 303 ? 12.383 -11.453 -8.523 1 94.94 303 ASP B C 1
ATOM 5119 O O . ASP B 1 303 ? 12.828 -12.414 -7.898 1 94.94 303 ASP B O 1
ATOM 5123 N N . THR B 1 304 ? 13.141 -10.586 -9.102 1 95.19 304 THR B N 1
ATOM 5124 C CA . THR B 1 304 ? 14.594 -10.688 -9.062 1 95.19 304 THR B CA 1
ATOM 5125 C C . THR B 1 304 ? 15.102 -10.625 -7.621 1 95.19 304 THR B C 1
ATOM 5127 O O . THR B 1 304 ? 16.078 -11.297 -7.277 1 95.19 304 THR B O 1
ATOM 5130 N N . LEU B 1 305 ? 14.406 -9.914 -6.793 1 95.06 305 LEU B N 1
ATOM 5131 C CA . LEU B 1 305 ? 14.766 -9.867 -5.379 1 95.06 305 LEU B CA 1
ATOM 5132 C C . LEU B 1 305 ? 14.672 -11.258 -4.754 1 95.06 305 LEU B C 1
ATOM 5134 O O . LEU B 1 305 ? 15.578 -11.68 -4.027 1 95.06 305 LEU B O 1
ATOM 5138 N N . TRP B 1 306 ? 13.547 -11.906 -5.062 1 96.94 306 TRP B N 1
ATOM 5139 C CA . TRP B 1 306 ? 13.375 -13.258 -4.551 1 96.94 306 TRP B CA 1
ATOM 5140 C C . TRP B 1 306 ? 14.469 -14.18 -5.082 1 96.94 306 TRP B C 1
ATOM 5142 O O . TRP B 1 306 ? 15.055 -14.961 -4.328 1 96.94 306 TRP B O 1
ATOM 5152 N N . ILE B 1 307 ? 14.758 -14.039 -6.332 1 96.19 307 ILE B N 1
ATOM 5153 C CA . ILE B 1 307 ? 15.727 -14.898 -7.008 1 96.19 307 ILE B CA 1
ATOM 5154 C C . ILE B 1 307 ? 17.109 -14.727 -6.367 1 96.19 307 ILE B C 1
ATOM 5156 O O . ILE B 1 307 ? 17.766 -15.719 -6.043 1 96.19 307 ILE B O 1
ATOM 5160 N N . ASP B 1 308 ? 17.453 -13.5 -6.148 1 95.44 308 ASP B N 1
ATOM 5161 C CA . ASP B 1 308 ? 18.766 -13.203 -5.566 1 95.44 308 ASP B CA 1
ATOM 5162 C C . ASP B 1 308 ? 18.859 -13.758 -4.148 1 95.44 308 ASP B C 1
ATOM 5164 O O . ASP B 1 308 ? 19.891 -14.32 -3.768 1 95.44 308 ASP B O 1
ATOM 5168 N N . LEU B 1 309 ? 17.859 -13.602 -3.41 1 96.81 309 LEU B N 1
ATOM 5169 C CA . LEU B 1 309 ? 17.859 -14.055 -2.023 1 96.81 309 LEU B CA 1
ATOM 5170 C C . LEU B 1 309 ? 17.891 -15.578 -1.951 1 96.81 309 LEU B C 1
ATOM 5172 O O . LEU B 1 309 ? 18.547 -16.141 -1.074 1 96.81 309 LEU B O 1
ATOM 5176 N N . ILE B 1 310 ? 17.203 -16.266 -2.848 1 97.19 310 ILE B N 1
ATOM 5177 C CA . ILE B 1 310 ? 17.25 -17.719 -2.91 1 97.19 310 ILE B CA 1
ATOM 5178 C C . ILE B 1 310 ? 18.672 -18.188 -3.191 1 97.19 310 ILE B C 1
ATOM 5180 O O . ILE B 1 310 ? 19.172 -19.109 -2.557 1 97.19 310 ILE B O 1
ATOM 5184 N N . GLY B 1 311 ? 19.297 -17.516 -4.16 1 95.56 311 GLY B N 1
ATOM 5185 C CA . GLY B 1 311 ? 20.688 -17.828 -4.465 1 95.56 311 GLY B CA 1
ATOM 5186 C C . GLY B 1 311 ? 21.609 -17.672 -3.271 1 95.56 311 GLY B C 1
ATOM 5187 O O . GLY B 1 311 ? 22.547 -18.469 -3.1 1 95.56 311 GLY B O 1
ATOM 5188 N N . GLU B 1 312 ? 21.359 -16.703 -2.516 1 95.19 312 GLU B N 1
ATOM 5189 C CA . GLU B 1 312 ? 22.156 -16.484 -1.313 1 95.19 312 GLU B CA 1
ATOM 5190 C C . GLU B 1 312 ? 21.891 -17.547 -0.262 1 95.19 312 GLU B C 1
ATOM 5192 O O . GLU B 1 312 ? 22.828 -18.016 0.407 1 95.19 312 GLU B O 1
ATOM 5197 N N . LEU B 1 313 ? 20.688 -17.984 -0.111 1 96.38 313 LEU B N 1
ATOM 5198 C CA . LEU B 1 313 ? 20.281 -18.891 0.952 1 96.38 313 LEU B CA 1
ATOM 5199 C C . LEU B 1 313 ? 20.594 -20.344 0.569 1 96.38 313 LEU B C 1
ATOM 5201 O O . LEU B 1 313 ? 20.859 -21.172 1.437 1 96.38 313 LEU B O 1
ATOM 5205 N N . VAL B 1 314 ? 20.438 -20.609 -0.736 1 96.44 314 VAL B N 1
ATOM 5206 C CA . VAL B 1 314 ? 20.688 -21.938 -1.29 1 96.44 314 VAL B CA 1
ATOM 5207 C C . VAL B 1 314 ? 21.625 -21.828 -2.486 1 96.44 314 VAL B C 1
ATOM 5209 O O . VAL B 1 314 ? 21.203 -21.984 -3.635 1 96.44 314 VAL B O 1
ATOM 5212 N N . PRO B 1 315 ? 22.844 -21.781 -2.279 1 94.44 315 PRO B N 1
ATOM 5213 C CA . PRO B 1 315 ? 23.812 -21.469 -3.322 1 94.44 315 PRO B CA 1
ATOM 5214 C C . PRO B 1 315 ? 23.812 -22.469 -4.469 1 94.44 315 PRO B C 1
ATOM 5216 O O . PRO B 1 315 ? 24.219 -22.156 -5.582 1 94.44 315 PRO B O 1
ATOM 5219 N N . GLN B 1 316 ? 23.312 -23.656 -4.27 1 93.88 316 GLN B N 1
ATOM 5220 C CA . GLN B 1 316 ? 23.266 -24.688 -5.309 1 93.88 316 GLN B CA 1
ATOM 5221 C C . GLN B 1 316 ? 22.172 -24.391 -6.332 1 93.88 316 GLN B C 1
ATOM 5223 O O . GLN B 1 316 ? 22.141 -25 -7.402 1 93.88 316 GLN B O 1
ATOM 5228 N N . THR B 1 317 ? 21.375 -23.484 -6.016 1 94.5 317 THR B N 1
ATOM 5229 C CA . THR B 1 317 ? 20.266 -23.141 -6.91 1 94.5 317 THR B CA 1
ATOM 5230 C C . THR B 1 317 ? 20.703 -22.125 -7.961 1 94.5 317 THR B C 1
ATOM 5232 O O . THR B 1 317 ? 21.062 -21 -7.621 1 94.5 317 THR B O 1
ATOM 5235 N N . SER B 1 318 ? 20.641 -22.531 -9.203 1 92.81 318 SER B N 1
ATOM 5236 C CA . SER B 1 318 ? 20.984 -21.609 -10.281 1 92.81 318 SER B CA 1
ATOM 5237 C C . SER B 1 318 ? 19.938 -20.516 -10.438 1 92.81 318 SER B C 1
ATOM 5239 O O . SER B 1 318 ? 18.828 -20.625 -9.914 1 92.81 318 SER B O 1
ATOM 5241 N N . SER B 1 319 ? 20.25 -19.5 -11.172 1 92.81 319 SER B N 1
ATOM 5242 C CA . SER B 1 319 ? 19.328 -18.391 -11.391 1 92.81 319 SER B CA 1
ATOM 5243 C C . SER B 1 319 ? 18.078 -18.859 -12.141 1 92.81 319 SER B C 1
ATOM 5245 O O . SER B 1 319 ? 16.984 -18.391 -11.852 1 92.81 319 SER B O 1
ATOM 5247 N N . VAL B 1 320 ? 18.266 -19.75 -13.039 1 91.5 320 VAL B N 1
ATOM 5248 C CA . VAL B 1 320 ? 17.156 -20.25 -13.828 1 91.5 320 VAL B CA 1
ATOM 5249 C C . VAL B 1 320 ? 16.234 -21.094 -12.945 1 91.5 320 VAL B C 1
ATOM 5251 O O . VAL B 1 320 ? 15.008 -21 -13.039 1 91.5 320 VAL B O 1
ATOM 5254 N N . GLU B 1 321 ? 16.828 -21.875 -12.109 1 93.31 321 GLU B N 1
ATOM 5255 C CA . GLU B 1 321 ? 16.031 -22.672 -11.172 1 93.31 321 GLU B CA 1
ATOM 5256 C C . GLU B 1 321 ? 15.273 -21.781 -10.203 1 93.31 321 GLU B C 1
ATOM 5258 O O . GLU B 1 321 ? 14.102 -22.031 -9.914 1 93.31 321 GLU B O 1
ATOM 5263 N N . ALA B 1 322 ? 15.969 -20.766 -9.742 1 95.38 322 ALA B N 1
ATOM 5264 C CA . ALA B 1 322 ? 15.328 -19.828 -8.82 1 95.38 322 ALA B CA 1
ATOM 5265 C C . ALA B 1 322 ? 14.133 -19.141 -9.477 1 95.38 322 ALA B C 1
ATOM 5267 O O . ALA B 1 322 ? 13.102 -18.938 -8.836 1 95.38 322 ALA B O 1
ATOM 5268 N N . ARG B 1 323 ? 14.281 -18.797 -10.711 1 94.12 323 ARG B N 1
ATOM 5269 C CA . ARG B 1 323 ? 13.188 -18.172 -11.453 1 94.12 323 ARG B CA 1
ATOM 5270 C C . ARG B 1 323 ? 11.977 -19.109 -11.523 1 94.12 323 ARG B C 1
ATOM 5272 O O . ARG B 1 323 ? 10.836 -18.672 -11.367 1 94.12 323 ARG B O 1
ATOM 5279 N N . LEU B 1 324 ? 12.227 -20.344 -11.758 1 92.38 324 LEU B N 1
ATOM 5280 C CA . LEU B 1 324 ? 11.164 -21.344 -11.805 1 92.38 324 LEU B CA 1
ATOM 5281 C C . LEU B 1 324 ? 10.453 -21.453 -10.461 1 92.38 324 LEU B C 1
ATOM 5283 O O . LEU B 1 324 ? 9.219 -21.5 -10.406 1 92.38 324 LEU B O 1
ATOM 5287 N N . LEU B 1 325 ? 11.227 -21.469 -9.438 1 96.12 325 LEU B N 1
ATOM 5288 C CA . LEU B 1 325 ? 10.664 -21.609 -8.102 1 96.12 325 LEU B CA 1
ATOM 5289 C C . LEU B 1 325 ? 9.875 -20.375 -7.703 1 96.12 325 LEU B C 1
ATOM 5291 O O . LEU B 1 325 ? 8.828 -20.484 -7.059 1 96.12 325 LEU B O 1
ATOM 5295 N N . VAL B 1 326 ? 10.367 -19.219 -8.07 1 96.94 326 VAL B N 1
ATOM 5296 C CA . VAL B 1 326 ? 9.656 -17.984 -7.781 1 96.94 326 VAL B CA 1
ATOM 5297 C C . VAL B 1 326 ? 8.328 -17.953 -8.531 1 96.94 326 VAL B C 1
ATOM 5299 O O . VAL B 1 326 ? 7.289 -17.609 -7.961 1 96.94 326 VAL B O 1
ATOM 5302 N N . ALA B 1 327 ? 8.359 -18.344 -9.758 1 93.56 327 ALA B N 1
ATOM 5303 C CA . ALA B 1 327 ? 7.133 -18.422 -10.547 1 93.56 327 ALA B CA 1
ATOM 5304 C C . ALA B 1 327 ? 6.129 -19.375 -9.914 1 93.56 327 ALA B C 1
ATOM 5306 O O . ALA B 1 327 ? 4.934 -19.078 -9.859 1 93.56 327 ALA B O 1
ATOM 5307 N N . ALA B 1 328 ? 6.609 -20.453 -9.461 1 94.5 328 ALA B N 1
ATOM 5308 C CA . ALA B 1 328 ? 5.766 -21.453 -8.82 1 94.5 328 ALA B CA 1
ATOM 5309 C C . ALA B 1 328 ? 5.125 -20.906 -7.551 1 94.5 328 ALA B C 1
ATOM 5311 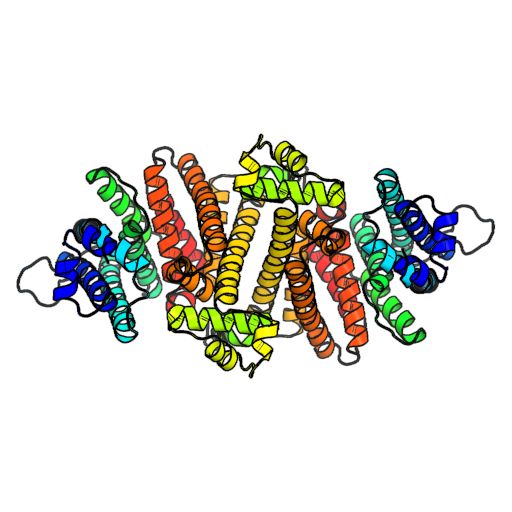O O . ALA B 1 328 ? 3.912 -21.031 -7.355 1 94.5 328 ALA B O 1
ATOM 5312 N N . ALA B 1 329 ? 5.93 -20.297 -6.723 1 97.88 329 ALA B N 1
ATOM 5313 C CA . ALA B 1 329 ? 5.449 -19.766 -5.449 1 97.88 329 ALA B CA 1
ATOM 5314 C C . ALA B 1 329 ? 4.43 -18.656 -5.672 1 97.88 329 ALA B C 1
ATOM 5316 O O . ALA B 1 329 ? 3.387 -18.625 -5.016 1 97.88 329 ALA B O 1
ATOM 5317 N N . ILE B 1 330 ? 4.727 -17.781 -6.562 1 96.56 330 ILE B N 1
ATOM 5318 C CA . ILE B 1 330 ? 3.826 -16.672 -6.863 1 96.56 330 ILE B CA 1
ATOM 5319 C C . ILE B 1 330 ? 2.516 -17.219 -7.434 1 96.56 330 ILE B C 1
ATOM 5321 O O . ILE B 1 330 ? 1.433 -16.781 -7.035 1 96.56 330 ILE B O 1
ATOM 5325 N N . SER B 1 331 ? 2.596 -18.141 -8.336 1 91.81 331 SER B N 1
ATOM 5326 C CA . SER B 1 331 ? 1.396 -18.766 -8.891 1 91.81 331 SER B CA 1
ATOM 5327 C C . SER B 1 331 ? 0.539 -19.391 -7.797 1 91.81 331 SER B C 1
ATOM 5329 O O . SER B 1 331 ? -0.685 -19.234 -7.801 1 91.81 331 SER B O 1
ATOM 5331 N N . PHE B 1 332 ? 1.206 -20.078 -6.898 1 95.06 332 PHE B N 1
ATOM 5332 C CA . PHE B 1 332 ? 0.505 -20.703 -5.781 1 95.06 332 PHE B CA 1
ATOM 5333 C C . PHE B 1 332 ? -0.237 -19.656 -4.961 1 95.06 332 PHE B C 1
ATOM 5335 O O . PHE B 1 332 ? -1.438 -19.781 -4.715 1 95.06 332 PHE B O 1
ATOM 5342 N N . ILE B 1 333 ? 0.436 -18.594 -4.613 1 97.25 333 ILE B N 1
ATOM 5343 C CA . ILE B 1 333 ? -0.148 -17.547 -3.791 1 97.25 333 ILE B CA 1
ATOM 5344 C C . ILE B 1 333 ? -1.351 -16.938 -4.508 1 97.25 333 ILE B C 1
ATOM 5346 O O . ILE B 1 333 ? -2.42 -16.766 -3.914 1 97.25 333 ILE B O 1
ATOM 5350 N N . GLU B 1 334 ? -1.19 -16.641 -5.727 1 92.56 334 GLU B N 1
ATOM 5351 C CA . GLU B 1 334 ? -2.234 -15.961 -6.484 1 92.56 334 GLU B CA 1
ATOM 5352 C C . GLU B 1 334 ? -3.412 -16.891 -6.762 1 92.56 334 GLU B C 1
ATOM 5354 O O . GLU B 1 334 ? -4.566 -16.469 -6.734 1 92.56 334 GLU B O 1
ATOM 5359 N N . ASP B 1 335 ? -3.135 -18.125 -7 1 88.88 335 ASP B N 1
ATOM 5360 C CA . ASP B 1 335 ? -4.203 -19.109 -7.215 1 88.88 335 ASP B CA 1
ATOM 5361 C C . ASP B 1 335 ? -5.055 -19.266 -5.957 1 88.88 335 ASP B C 1
ATOM 5363 O O . ASP B 1 335 ? -6.285 -19.312 -6.039 1 88.88 335 ASP B O 1
ATOM 5367 N N . VAL B 1 336 ? -4.43 -19.375 -4.887 1 92.25 336 VAL B N 1
ATOM 5368 C CA . VAL B 1 336 ? -5.156 -19.531 -3.629 1 92.25 336 VAL B CA 1
ATOM 5369 C C . VAL B 1 336 ? -5.969 -18.266 -3.344 1 92.25 336 VAL B C 1
ATOM 5371 O O . VAL B 1 336 ? -7.133 -18.344 -2.936 1 92.25 336 VAL B O 1
ATOM 5374 N N . ALA B 1 337 ? -5.363 -17.141 -3.578 1 90.81 337 ALA B N 1
ATOM 5375 C CA . ALA B 1 337 ? -6.066 -15.875 -3.342 1 90.81 337 ALA B CA 1
ATOM 5376 C C . ALA B 1 337 ? -7.332 -15.789 -4.191 1 90.81 337 ALA B C 1
ATOM 5378 O O . ALA B 1 337 ? -8.328 -15.188 -3.779 1 90.81 337 ALA B O 1
ATOM 5379 N N . ARG B 1 338 ? -7.246 -16.344 -5.316 1 85.5 338 ARG B N 1
ATOM 5380 C CA . ARG B 1 338 ? -8.375 -16.266 -6.242 1 85.5 338 ARG B CA 1
ATOM 5381 C C . ARG B 1 338 ? -9.398 -17.359 -5.945 1 85.5 338 ARG B C 1
ATOM 5383 O O . ARG B 1 338 ? -10.484 -17.359 -6.523 1 85.5 338 ARG B O 1
ATOM 5390 N N . THR B 1 339 ? -9.023 -18.281 -5.102 1 83.06 339 THR B N 1
ATOM 5391 C CA . THR B 1 339 ? -9.945 -19.328 -4.656 1 83.06 339 THR B CA 1
ATOM 5392 C C . THR B 1 339 ? -10.594 -18.938 -3.328 1 83.06 339 THR B C 1
ATOM 5394 O O . THR B 1 339 ? -10.094 -19.281 -2.26 1 83.06 339 THR B O 1
ATOM 5397 N N . TRP B 1 340 ? -11.672 -18.359 -3.299 1 78 340 TRP B N 1
ATOM 5398 C CA . TRP B 1 340 ? -12.297 -17.594 -2.23 1 78 340 TRP B CA 1
ATOM 5399 C C . TRP B 1 340 ? -12.484 -18.453 -0.979 1 78 340 TRP B C 1
ATOM 5401 O O . TRP B 1 340 ? -12.227 -17.984 0.136 1 78 340 TRP B O 1
ATOM 5411 N N . HIS B 1 341 ? -12.859 -19.672 -1.13 1 81.44 341 HIS B N 1
ATOM 5412 C CA . HIS B 1 341 ? -13.156 -20.453 0.065 1 81.44 341 HIS B CA 1
ATOM 5413 C C . HIS B 1 341 ? -11.883 -20.766 0.84 1 81.44 341 HIS B C 1
ATOM 5415 O O . HIS B 1 341 ? -11.945 -21.094 2.031 1 81.44 341 HIS B O 1
ATOM 5421 N N . LEU B 1 342 ? -10.773 -20.672 0.19 1 85 342 LEU B N 1
ATOM 5422 C CA . LEU B 1 342 ? -9.516 -20.984 0.855 1 85 342 LEU B CA 1
ATOM 5423 C C . LEU B 1 342 ? -8.992 -19.766 1.61 1 85 342 LEU B C 1
ATOM 5425 O O . LEU B 1 342 ? -8.039 -19.875 2.385 1 85 342 LEU B O 1
ATOM 5429 N N . THR B 1 343 ? -9.578 -18.641 1.367 1 83.69 343 THR B N 1
ATOM 5430 C CA . THR B 1 343 ? -9.094 -17.422 1.99 1 83.69 343 THR B CA 1
ATOM 5431 C C . THR B 1 343 ? -9.914 -17.078 3.227 1 83.69 343 THR B C 1
ATOM 5433 O O . THR B 1 343 ? -9.648 -16.078 3.9 1 83.69 343 THR B O 1
ATOM 5436 N N . ARG B 1 344 ? -10.82 -17.844 3.531 1 83.44 344 ARG B N 1
ATOM 5437 C CA . ARG B 1 344 ? -11.742 -17.547 4.621 1 83.44 344 ARG B CA 1
ATOM 5438 C C . ARG B 1 344 ? -11.336 -18.297 5.891 1 83.44 344 ARG B C 1
ATOM 5440 O O . ARG B 1 344 ? -12.195 -18.828 6.609 1 83.44 344 ARG B O 1
ATOM 5447 N N . TYR B 1 345 ? -10.094 -18.484 6.062 1 86 345 TYR B N 1
ATOM 5448 C CA . TYR B 1 345 ? -9.562 -19.109 7.273 1 86 345 TYR B CA 1
ATOM 5449 C C . TYR B 1 345 ? -8.664 -18.141 8.031 1 86 345 TYR B C 1
ATOM 5451 O O . TYR B 1 345 ? -7.891 -17.391 7.422 1 86 345 TYR B O 1
ATOM 5459 N N . ALA B 1 346 ? -8.898 -18.25 9.352 1 83.31 346 ALA B N 1
ATOM 5460 C CA . ALA B 1 346 ? -7.988 -17.469 10.188 1 83.31 346 ALA B CA 1
ATOM 5461 C C . ALA B 1 346 ? -6.547 -17.953 10.023 1 83.31 346 ALA B C 1
ATOM 5463 O O . ALA B 1 346 ? -6.293 -19.156 9.945 1 83.31 346 ALA B O 1
ATOM 5464 N N . ALA B 1 347 ? -5.645 -17.141 9.812 1 87.44 347 ALA B N 1
ATOM 5465 C CA . ALA B 1 347 ? -4.203 -17.391 9.812 1 87.44 347 ALA B CA 1
ATOM 5466 C C . ALA B 1 347 ? -3.777 -18.094 8.531 1 87.44 347 ALA B C 1
ATOM 5468 O O . ALA B 1 347 ? -2.689 -18.688 8.469 1 87.44 347 ALA B O 1
ATOM 5469 N N . VAL B 1 348 ? -4.676 -18.156 7.527 1 93.94 348 VAL B N 1
ATOM 5470 C CA . VAL B 1 348 ? -4.348 -18.844 6.277 1 93.94 348 VAL B CA 1
ATOM 5471 C C . VAL B 1 348 ? -3.098 -18.203 5.664 1 93.94 348 VAL B C 1
ATOM 5473 O O . VAL B 1 348 ? -2.33 -18.891 4.977 1 93.94 348 VAL B O 1
ATOM 5476 N N . ALA B 1 349 ? -2.898 -16.906 5.973 1 95.88 349 ALA B N 1
ATOM 5477 C CA . ALA B 1 349 ? -1.731 -16.188 5.449 1 95.88 349 ALA B CA 1
ATOM 5478 C C . ALA B 1 349 ? -0.437 -16.875 5.895 1 95.88 349 ALA B C 1
ATOM 5480 O O . ALA B 1 349 ? 0.503 -17 5.105 1 95.88 349 ALA B O 1
ATOM 5481 N N . ASP B 1 350 ? -0.399 -17.297 7.109 1 96.56 350 ASP B N 1
ATOM 5482 C CA . ASP B 1 350 ? 0.788 -17.969 7.641 1 96.56 350 ASP B CA 1
ATOM 5483 C C . ASP B 1 350 ? 1.029 -19.297 6.941 1 96.56 350 ASP B C 1
ATOM 5485 O O . ASP B 1 350 ? 2.172 -19.641 6.633 1 96.56 350 ASP B O 1
ATOM 5489 N N . GLU B 1 351 ? -0.048 -20.016 6.73 1 96.31 351 GLU B N 1
ATOM 5490 C CA . GLU B 1 351 ? 0.048 -21.312 6.043 1 96.31 351 GLU B CA 1
ATOM 5491 C C . GLU B 1 351 ? 0.571 -21.141 4.621 1 96.31 351 GLU B C 1
ATOM 5493 O O . GLU B 1 351 ? 1.468 -21.859 4.191 1 96.31 351 GLU B O 1
ATOM 5498 N N . ILE B 1 352 ? -0.028 -20.203 3.883 1 97.75 352 ILE B N 1
ATOM 5499 C CA . ILE B 1 352 ? 0.376 -19.938 2.508 1 97.75 352 ILE B CA 1
ATOM 5500 C C . ILE B 1 352 ? 1.85 -19.531 2.471 1 97.75 352 ILE B C 1
ATOM 5502 O O . ILE B 1 352 ? 2.604 -20 1.61 1 97.75 352 ILE B O 1
ATOM 5506 N N . THR B 1 353 ? 2.266 -18.703 3.428 1 98.38 353 THR B N 1
ATOM 5507 C CA . THR B 1 353 ? 3.639 -18.203 3.488 1 98.38 353 THR B CA 1
ATOM 5508 C C . THR B 1 353 ? 4.617 -19.359 3.67 1 98.38 353 THR B C 1
ATOM 5510 O O . THR B 1 353 ? 5.617 -19.453 2.953 1 98.38 353 THR B O 1
ATOM 5513 N N . GLU B 1 354 ? 4.34 -20.25 4.543 1 98.06 354 GLU B N 1
ATOM 5514 C CA . GLU B 1 354 ? 5.242 -21.359 4.82 1 98.06 354 GLU B CA 1
ATOM 5515 C C . GLU B 1 354 ? 5.34 -22.312 3.625 1 98.06 354 GLU B C 1
ATOM 5517 O O . GLU B 1 354 ? 6.426 -22.797 3.299 1 98.06 354 GLU B O 1
ATOM 5522 N N . ILE B 1 355 ? 4.227 -22.578 3.004 1 98.19 355 ILE B N 1
ATOM 5523 C CA . ILE B 1 355 ? 4.23 -23.453 1.833 1 98.19 355 ILE B CA 1
ATOM 5524 C C . ILE B 1 355 ? 5.039 -22.797 0.712 1 98.19 355 ILE B C 1
ATOM 5526 O O . ILE B 1 355 ? 5.855 -23.453 0.065 1 98.19 355 ILE B O 1
ATOM 5530 N N . ALA B 1 356 ? 4.816 -21.5 0.488 1 98.62 356 ALA B N 1
ATOM 5531 C CA . ALA B 1 356 ? 5.562 -20.781 -0.541 1 98.62 356 ALA B CA 1
ATOM 5532 C C . ALA B 1 356 ? 7.062 -20.812 -0.257 1 98.62 356 ALA B C 1
ATOM 5534 O O . ALA B 1 356 ? 7.867 -21.031 -1.165 1 98.62 356 ALA B O 1
ATOM 5535 N N . LEU B 1 357 ? 7.438 -20.609 1.008 1 98.31 357 LEU B N 1
ATOM 5536 C CA . LEU B 1 357 ? 8.852 -20.641 1.384 1 98.31 357 LEU B CA 1
ATOM 5537 C C . LEU B 1 357 ? 9.445 -22.016 1.149 1 98.31 357 LEU B C 1
ATOM 5539 O O . LEU B 1 357 ? 10.602 -22.141 0.73 1 98.31 357 LEU B O 1
ATOM 5543 N N . SER B 1 358 ? 8.672 -23.062 1.433 1 97.94 358 SER B N 1
ATOM 5544 C CA . SER B 1 358 ? 9.133 -24.422 1.188 1 97.94 358 SER B CA 1
ATOM 5545 C C . SER B 1 358 ? 9.406 -24.656 -0.293 1 97.94 358 SER B C 1
ATOM 5547 O O . SER B 1 358 ? 10.359 -25.359 -0.652 1 97.94 358 SER B O 1
ATOM 5549 N N . ILE B 1 359 ? 8.555 -24.125 -1.144 1 98.06 359 ILE B N 1
ATOM 5550 C CA . ILE B 1 359 ? 8.75 -24.219 -2.586 1 98.06 359 ILE B CA 1
ATOM 5551 C C . ILE B 1 359 ? 10.047 -23.5 -2.977 1 98.06 359 ILE B C 1
ATOM 5553 O O . ILE B 1 359 ? 10.883 -24.078 -3.686 1 98.06 359 ILE B O 1
ATOM 5557 N N . LEU B 1 360 ? 10.273 -22.312 -2.467 1 97.88 360 LEU B N 1
ATOM 5558 C CA . LEU B 1 360 ? 11.375 -21.453 -2.855 1 97.88 360 LEU B CA 1
ATOM 5559 C C . LEU B 1 360 ? 12.719 -22.047 -2.426 1 97.88 360 LEU B C 1
ATOM 5561 O O . LEU B 1 360 ? 13.734 -21.812 -3.076 1 97.88 360 LEU B O 1
ATOM 5565 N N . THR B 1 361 ? 12.688 -22.781 -1.335 1 95.88 361 THR B N 1
ATOM 5566 C CA . THR B 1 361 ? 13.938 -23.297 -0.789 1 95.88 361 THR B CA 1
ATOM 5567 C C . THR B 1 361 ? 13.984 -24.812 -0.889 1 95.88 361 THR B C 1
ATOM 5569 O O . THR B 1 361 ? 14.633 -25.484 -0.077 1 95.88 361 THR B O 1
ATOM 5572 N N . SER B 1 362 ? 13.328 -25.406 -1.808 1 93.56 362 SER B N 1
ATOM 5573 C CA . SER B 1 362 ? 13.102 -26.844 -1.91 1 93.56 362 SER B CA 1
ATOM 5574 C C . SER B 1 362 ? 14.383 -27.578 -2.258 1 93.56 362 SER B C 1
ATOM 5576 O O . SER B 1 362 ? 14.461 -28.812 -2.117 1 93.56 362 SER B O 1
ATOM 5578 N N . ARG B 1 363 ? 15.391 -26.844 -2.734 1 83.31 363 ARG B N 1
ATOM 5579 C CA . ARG B 1 363 ? 16.656 -27.531 -2.986 1 83.31 363 ARG B CA 1
ATOM 5580 C C . ARG B 1 363 ? 17.438 -27.703 -1.692 1 83.31 363 ARG B C 1
ATOM 5582 O O . ARG B 1 363 ? 18.406 -28.484 -1.649 1 83.31 363 ARG B O 1
ATOM 5589 N N . SER B 1 364 ? 17 -27.156 -0.55 1 70.5 364 SER B N 1
ATOM 5590 C CA . SER B 1 364 ? 17.75 -27.281 0.696 1 70.5 364 SER B CA 1
ATOM 5591 C C . SER B 1 364 ? 17.641 -28.688 1.271 1 70.5 364 SER B C 1
ATOM 5593 O O . SER B 1 364 ? 16.672 -29.406 1.007 1 70.5 364 SER B O 1
#

Sequence (728 aa):
MEDIAEAAGVTARALYRHYDNKQALLAEAIRTGQDQYQSARRLTEGEQEPTPRPLSVDLPDLIAAAVASRSLTVLSQREARYLNDADRIEVRRRINAIVAGMRESVLLEVPGLSPAHSELRAWAVSSTLTSLGRHSLTLPAEELKERLYQACMAAARTPPVCELEPLGTAAGGRDGQDVLFSRYETLLATGARLFRAQGYPAVSTSEIGKGAGIAGPGLYRSFSSKQAILDALIRRLDEWRSLECIRALRANRQAAQRLRGLVEGHVRISLDAPDLVAVCATELNHASGDVRDGYLRNQADRDTLWIDLIGELVPQTSSVEARLLVAAAISFIEDVARTWHLTRYAAVADEITEIALSILTSRSMEDIAEAAGVTARALYRHYDNKQALLAEAIRTGQDQYQSARRLTEGEQEPTPRPLSVDLPDLIAAAVASRSLTVLSQREARYLNDADRIEVRRRINAIVAGMRESVLLEVPGLSPAHSELRAWAVSSTLTSLGRHSLTLPAEELKERLYQACMAAARTPPVCELEPLGTAAGGRDGQDVLFSRYETLLATGARLFRAQGYPAVSTSEIGKGAGIAGPGLYRSFSSKQAILDALIRRLDEWRSLECIRALRANRQAAQRLRGLVEGHVRISLDAPDLVAVCATELNHASGDVRDGYLRNQADRDTLWIDLIGELVPQTSSVEARLLVAAAISFIEDVARTWHLTRYAAVADEITEIALSILTSRS

Organism: NCBI:txid1299332

Radius of gyration: 29.23 Å; Cα contacts (8 Å, |Δi|>4): 975; chains: 2; bounding box: 51×97×75 Å

Solvent-accessible surface area (backbone atoms only — not comparable to full-atom values): 37731 Å² total; per-residue (Å²): 98,58,67,55,16,56,61,70,73,43,57,47,66,58,52,54,73,75,23,94,43,76,28,52,44,41,48,46,39,44,47,51,41,48,46,36,47,54,47,46,56,45,80,59,92,85,66,87,77,59,79,78,46,35,34,86,71,45,42,64,39,45,49,52,29,34,64,71,26,24,59,38,40,38,49,29,55,68,38,50,64,51,33,50,69,68,51,46,51,49,52,50,51,49,50,49,51,51,34,52,54,41,20,50,9,38,40,62,61,42,70,88,60,50,73,68,58,31,44,54,27,14,43,37,33,49,24,40,48,56,29,52,25,77,51,86,78,83,62,61,66,69,58,44,52,51,50,50,49,38,24,34,50,32,22,50,64,48,73,84,78,63,73,72,44,68,50,50,72,84,67,54,62,58,58,67,69,79,58,48,71,39,71,63,53,29,42,49,52,34,38,30,47,45,32,53,75,60,22,58,89,72,54,50,57,67,54,31,24,55,69,48,70,40,69,78,75,60,46,51,75,74,36,84,43,59,58,52,48,50,36,50,46,48,50,44,51,50,45,52,51,49,51,32,44,49,52,18,45,71,75,30,85,50,58,71,54,24,49,50,31,37,46,44,31,52,43,49,51,29,64,73,33,28,42,49,49,44,29,48,67,54,44,40,87,72,33,51,67,70,57,37,52,50,45,52,50,52,48,49,36,56,48,47,51,53,32,54,39,38,32,69,75,37,68,88,45,48,73,68,56,30,48,52,27,49,44,15,29,50,37,23,48,50,52,44,33,60,35,60,82,66,62,45,28,43,63,38,64,58,43,52,37,52,30,33,50,31,26,55,49,32,88,106,98,57,66,55,15,56,58,70,71,42,58,47,68,59,52,53,74,74,23,94,44,76,26,52,44,39,50,46,39,46,48,49,40,49,45,36,46,53,46,44,56,45,78,61,90,85,64,86,78,58,79,79,49,36,33,86,70,44,41,65,40,44,50,51,29,31,64,70,25,25,58,38,39,37,47,30,55,72,40,51,69,48,36,49,69,69,49,46,52,50,51,51,51,51,49,49,50,54,35,50,54,40,20,50,8,37,41,60,61,43,69,86,58,51,74,69,57,32,45,54,26,14,43,36,33,48,23,40,48,56,26,53,24,75,50,86,79,83,60,62,65,67,58,42,51,50,52,52,48,38,23,33,50,32,21,49,64,47,74,85,80,63,73,72,44,67,50,50,70,85,68,53,62,58,58,68,69,76,63,49,71,40,71,64,52,30,42,50,52,34,40,30,49,44,31,52,74,64,24,60,90,72,54,50,58,67,55,31,24,56,69,49,70,40,68,78,76,59,46,51,75,75,36,86,41,58,59,53,48,50,35,49,47,48,50,44,50,51,46,51,51,48,50,32,43,49,51,18,46,70,75,30,85,48,57,70,53,24,49,50,32,37,47,44,30,54,45,49,51,29,65,73,33,28,42,49,48,43,29,51,67,56,43,42,85,73,33,50,67,69,54,37,51,49,47,51,51,53,48,51,37,55,48,48,53,54,33,53,40,39,33,70,76,39,68,88,44,48,72,67,56,31,48,52,29,48,43,14,30,51,38,24,49,50,51,44,32,62,36,62,82,67,61,44,28,44,64,39,64,60,44,52,37,52,32,33,51,30,26,54,49,32,88,107

pLDDT: mean 82.45, std 16.49, range [40.38, 98.62]